Protein 1RH5 (pdb70)

Solvent-accessible surface area: 24865 Å² total; per-residue (Å²): 139,192,84,48,75,70,6,52,142,16,52,18,0,44,99,38,144,165,169,29,71,25,134,74,32,80,157,40,9,28,81,0,6,56,15,1,5,60,0,8,11,19,46,8,44,33,74,13,108,102,81,82,81,88,31,148,45,3,46,34,20,4,4,2,44,20,13,9,0,1,0,0,1,1,4,1,21,11,10,0,10,4,49,12,6,53,60,12,12,60,37,130,68,160,51,95,24,71,75,79,67,24,137,4,24,18,98,9,28,38,25,34,44,4,30,78,17,0,84,44,0,0,77,21,0,12,36,2,2,3,15,31,92,95,67,115,118,24,15,118,54,5,27,70,16,1,0,68,0,1,28,8,0,5,26,0,16,18,0,0,63,44,19,6,7,32,42,0,39,10,1,0,0,0,0,3,4,0,10,46,21,39,29,23,7,58,1,106,133,0,71,54,121,82,33,78,84,11,100,134,112,69,110,60,59,117,105,72,32,21,0,19,71,3,15,94,75,0,27,79,50,3,0,77,6,12,2,26,48,8,29,72,84,81,61,99,75,174,125,204,61,49,92,29,113,144,50,46,50,11,14,42,0,21,24,51,0,0,16,10,0,13,4,38,11,4,9,33,18,0,97,1,24,13,38,71,135,136,37,112,36,111,42,2,94,8,130,84,60,96,0,90,65,26,102,0,42,99,13,8,39,39,65,40,67,58,63,88,153,79,77,81,94,12,25,96,55,6,51,99,16,3,40,110,13,0,20,57,0,0,78,28,66,6,81,19,68,5,33,7,13,130,39,44,4,165,162,108,120,78,133,67,61,17,116,144,28,80,120,84,18,47,2,10,5,41,31,0,0,27,50,2,0,97,9,0,0,50,0,5,63,33,0,3,18,11,4,0,11,1,0,2,2,0,0,10,24,12,22,116,32,82,35,41,52,80,151,47,156,159,195,140,145,71,79,72,43,20,126,127,11,146,148,48,62,112,166,14,75,145,112,49,25,80,54,4,9,122,33,0,38,134,16,11,30,108,12,0,84,43,0,57,106,31,49,30,56,22,63,153,82,48,42,113,117,179,172,37,44,15,152,87,98,40,112,2,98,109,11,26,33,62,1,62,47,24,10,97,99,5,32,107,77,34,56,43,178,223

InterPro domains:
  IPR002208 SecY/SEC61-alpha family [PF00344] (69-415)
  IPR002208 SecY/SEC61-alpha family [PIRSF004557] (1-434)
  IPR002208 SecY/SEC61-alpha family [PTHR10906] (12-426)
  IPR002208 SecY/SEC61-alpha family [TIGR00967] (24-423)
  IPR019561 Translocon Sec61/SecY, plug domain [PF10559] (35-68)
  IPR023201 SecY domain superfam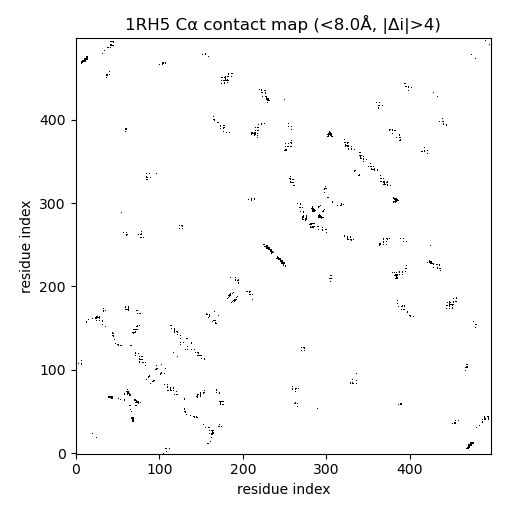ily [G3DSA:1.10.3370.10] (1-436)
  IPR023201 SecY domain superfamily [SSF103491] (4-419)
  IPR026593 Protein translocase subunit SecY [MF_01465] (14-431)
  IPR030659 SecY conserved site [PS00755] (69-88)
  IPR030659 SecY conserved site [PS00756] (156-173)

B-factor: mean 98.31, std 28.67, range [45.3, 176.31]

Sequence (498 aa):
KKLIPILEKIPEVELPVKEITFKEKLKWTGIVLVLYFIMGCIDVYTAGAQIPAIFEFWQTITASRIGTLITLGIGPIVTAGIIMQLLVGSGIIQMDLSIPENRALFQGCQKLLSIIMCFVEAVLFVGAGAFGILTPLLAFLVIIQIAFGSIILIYLDEIVSKYGIGSGIGLFIAAGVSQTIFVGALGPEGYLWKFLNSLIQGVPNIEYIAPIIGTIIVFLMVVYAECMRVEIPLAHGRIKGAVGKYPIKFVYVSNIPVILAAALFANIQLWGLALYRMGIPILGHYEGGRAVDGIAYYLSTPYGLSSVISDPIHAIVYMIAMIITCVMFGIFWVETTGLDPKSMAKRISEKAIEHRLKRYIPPLTVMSSAFVGFLATIANFIGALGGGTGVLLTVSIVYRMYEQLLRERTLKEFIEECRRVWLVLKKPTKDEYLAVAKVTALGISLLGIIGYIIHVPATYIKGILKETFSKIRVKPEHVIGVTVAFVIIEAILTYGRF

Nearest PDB structures (foldseek):
  1rh5-assembly1_B  TM=1.018E+00  e=1.473E-08  Methanocaldococcus jannaschii
  1rh5-assembly1_A  TM=1.002E+00  e=2.330E-60  Methanocaldococcus jannaschii
  1rhz-assembly1_A  TM=9.627E-01  e=5.942E-48  Methanocaldococcus jannaschii
  3dkn-assembly1_A  TM=9.418E-01  e=8.399E-45  Canis lupus familiaris
  2yxr-assembly4_A  TM=9.283E-01  e=1.503E-44  Methanocaldococcus jannaschii

Foldseek 3Di:
DVCVVVLVVDDADDFDPDDDAQVFLAVLLVVLLVVLVVQLVAFADFVDPDFLPAQVAQCLLQLARCRTLRNRRQLLLLVLVLVLLVCDLPPVDDAPLVDCVRCSCSVSVSLVSSLVVLLVVLLLCVLLPRPPDPPVVSSVRSSVSSSVSNNVLSRSQSSSVRRHFFGSSLSSSLSSLVVQLCCCQVNPVHLVVVQVVCVVVVNRPCLSCQQVVLLVVLLVLLVVLQVDWDWQKDCPVPDPPPIDTDIDRLLLLALSLLSSLSSVLSVLQSVQSNCAVPDDSAQAHADSHGGCTHVNNLQDFDAAGFADDDDCVSLVSNLVSLLVSLLSSLSSSCVNPQVQLQRVPVVPPRCVSSVVVVVPSSVSSSVNSNVVSNSQSVSRNGHHRRRSSSSNSNSRSVVVSVVSSVVSVD/DCVVVVVCVVVVVVDDDDDVVVVVVVVCVVVVVCCVVVVVCCVPPVVVVVPVVVVD/DDPDPDDDDPVVVVVVVVVVCVVVCCVVVVPD

Organism: Methanocaldococcus jannaschii (strain ATCC 43067 / DSM 2661 / JAL-1 / JCM 10045 / NBRC 100440) (NCBI:txid243232)

Radius of gyration: 23.33 Å; Cα contacts (8 Å, |Δi|>4): 808; chains: 3; bounding box: 69×57×50 Å

Secondary structure (DSSP, 8-state):
-TTHHHHHHS---PPPSS---HHHHHHHHHHHHHHHHHHTTSBPP-SS----S--TTHHHHHT--TTBTTTTTTHHHHHHHHHHIIIIIIIIS----SSHHHHHHHHHHHHHHHHHHHHHHHHHHHHTTSS----HHHHHHHHHHHHHHHHHHHHHHHHHHHHSSS-HHHHHHHHHHHHHHHHHHHSTT-HHHHHHHHTTTT---GGGTHHHHHHHHH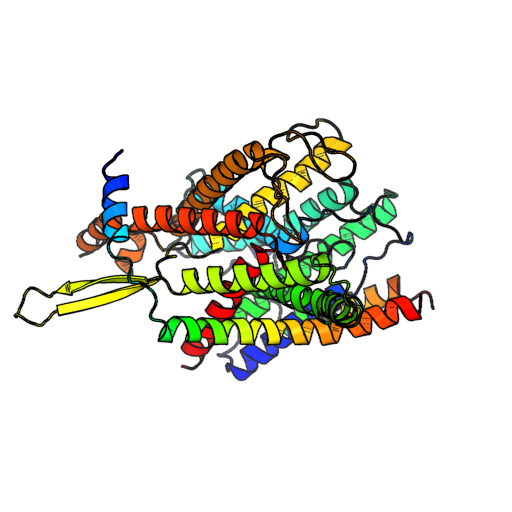HHHHHHHTT-EEEEE---SSSTT---EEEEES-TT-SHHHHHHHHHHHHHHHHHHHHHTTS--TT--B-SSSBSSSTTGGG----SSS---S-HHHHHHHHHHHHHHHHHHHHHHHHHHT-SHHHHHHH--HHHHHHHHHHHHHHHHHHHHHHHHHHHHHHHHH--TT-SHHHHHHHHHHHHHHHHHHTT--/--HHHHHHHHHHHSEEPPPHHHHHHHHHHHHHHHHHHHHHHHHHHHHHHHHHHHH-/----S----HHHHHHHHHHHHHHHHHHHHT--

CATH classification: 1.10.3370.10

Structure (mmCIF, N/CA/C/O backbone):
data_1RH5
#
_entry.id   1RH5
#
_cell.length_a   102.930
_cell.length_b   156.650
_cell.length_c   69.800
_cell.angle_alpha   90.00
_cell.angle_beta   90.00
_cell.angle_gamma   90.00
#
_symmetry.space_group_name_H-M   'P 21 21 2'
#
loop_
_entity.id
_entity.type
_entity.pdbx_description
1 polymer 'Preprotein translocase secY subunit'
2 polymer 'Preprotein translocase secE subunit'
3 polymer SecBeta
#
loop_
_atom_site.group_PDB
_atom_site.id
_atom_site.type_symbol
_atom_site.label_atom_id
_atom_site.label_alt_id
_atom_site.label_comp_id
_atom_site.label_asym_id
_atom_site.label_entity_id
_atom_site.label_seq_id
_atom_site.pdbx_PDB_ins_code
_atom_site.Cartn_x
_atom_site.Cartn_y
_atom_site.Cartn_z
_atom_site.occupancy
_atom_site.B_iso_or_equiv
_atom_site.auth_seq_id
_atom_site.auth_comp_id
_atom_site.auth_asym_id
_atom_site.auth_atom_id
_atom_site.pdbx_PDB_model_num
ATOM 1 N N . LYS A 1 2 ? 23.857 62.558 35.172 1.00 137.24 2 LYS A N 1
ATOM 2 C CA . LYS A 1 2 ? 23.228 63.754 34.530 1.00 137.97 2 LYS A CA 1
ATOM 3 C C . LYS A 1 2 ? 23.866 65.059 35.006 1.00 137.94 2 LYS A C 1
ATOM 4 O O . LYS A 1 2 ? 23.727 66.102 34.365 1.00 137.25 2 LYS A O 1
ATOM 10 N N . LYS A 1 3 ? 24.575 64.989 36.129 1.00 138.35 3 LYS A N 1
ATOM 11 C CA . LYS A 1 3 ? 25.234 66.157 36.705 1.00 138.36 3 LYS A CA 1
ATOM 12 C C . LYS A 1 3 ? 26.446 66.600 35.883 1.00 138.23 3 LYS A C 1
ATOM 13 O O . LYS A 1 3 ? 27.337 67.278 36.396 1.00 138.61 3 LYS A O 1
ATOM 19 N N . LEU A 1 4 ? 26.480 66.203 34.614 1.00 137.48 4 LEU A N 1
ATOM 20 C CA . LEU A 1 4 ? 27.572 66.571 33.713 1.00 136.15 4 LEU A CA 1
ATOM 21 C C . LEU A 1 4 ? 26.989 67.293 32.511 1.00 134.85 4 LEU A C 1
ATOM 22 O O . LEU A 1 4 ? 27.719 67.893 31.718 1.00 133.91 4 LEU A O 1
ATOM 27 N N . ILE A 1 5 ? 25.664 67.233 32.398 1.00 133.89 5 ILE A N 1
ATOM 28 C CA . ILE A 1 5 ? 24.939 67.862 31.300 1.00 133.37 5 ILE A CA 1
ATOM 29 C C . ILE A 1 5 ? 25.440 69.258 30.942 1.00 133.10 5 ILE A C 1
ATOM 30 O O . ILE A 1 5 ? 25.526 69.606 29.761 1.00 133.97 5 ILE A O 1
ATOM 35 N N . PRO A 1 6 ? 25.763 70.085 31.947 1.00 132.13 6 PRO A N 1
ATOM 36 C CA . PRO A 1 6 ? 26.253 71.424 31.609 1.00 131.18 6 PRO A CA 1
ATOM 37 C C . PRO A 1 6 ? 27.517 71.333 30.741 1.00 130.38 6 PRO A C 1
ATOM 38 O O . PRO A 1 6 ? 27.687 72.094 29.773 1.00 130.85 6 PRO A O 1
ATOM 42 N N . ILE A 1 7 ? 28.387 70.383 31.088 1.00 128.29 7 ILE A N 1
ATOM 43 C CA . ILE A 1 7 ? 29.638 70.154 30.367 1.00 125.87 7 ILE A CA 1
ATOM 44 C C . ILE A 1 7 ? 29.388 69.664 28.949 1.00 124.18 7 ILE A C 1
ATOM 45 O O . ILE A 1 7 ? 29.968 70.173 27.989 1.00 123.66 7 ILE A O 1
ATOM 50 N N . LEU A 1 8 ? 28.527 68.662 28.826 1.00 122.80 8 LEU A N 1
ATOM 51 C CA . LEU A 1 8 ? 28.210 68.107 27.519 1.00 121.75 8 LEU A CA 1
ATOM 52 C C . LEU A 1 8 ? 27.809 69.219 26.562 1.00 120.69 8 LEU A C 1
ATOM 53 O O . LEU A 1 8 ? 28.258 69.251 25.420 1.00 121.22 8 LEU A O 1
ATOM 58 N N . GLU A 1 9 ? 26.964 70.131 27.024 1.00 119.44 9 GLU A N 1
ATOM 59 C CA . GLU A 1 9 ? 26.534 71.230 26.171 1.00 118.47 9 GLU A CA 1
ATOM 60 C C . GLU A 1 9 ? 27.773 72.013 25.753 1.00 116.74 9 GLU A C 1
ATOM 61 O O . GLU A 1 9 ? 27.832 72.563 24.650 1.00 116.37 9 GLU A O 1
ATOM 67 N N . LYS A 1 10 ? 28.763 72.051 26.645 1.00 114.46 10 LYS A N 1
ATOM 68 C CA . LYS A 1 10 ? 30.011 72.771 26.393 1.00 112.13 10 LYS A CA 1
ATOM 69 C C . LYS A 1 10 ? 30.855 72.228 25.245 1.00 108.90 10 LYS A C 1
ATOM 70 O O . LYS A 1 10 ? 31.554 72.992 24.573 1.00 109.64 10 LYS A O 1
ATOM 76 N N . ILE A 1 11 ? 30.801 70.916 25.024 1.00 103.83 11 ILE A N 1
ATOM 77 C CA . ILE A 1 11 ? 31.583 70.283 23.959 1.00 97.72 11 ILE A CA 1
ATOM 78 C C . ILE A 1 11 ? 30.986 70.400 22.551 1.00 94.16 11 ILE A C 1
ATOM 79 O O . ILE A 1 11 ? 29.820 70.069 22.322 1.00 93.95 11 ILE A O 1
ATOM 84 N N . PRO A 1 12 ? 31.794 70.855 21.585 1.00 90.49 12 PRO A N 1
ATOM 85 C CA . PRO A 1 12 ? 31.361 71.013 20.190 1.00 88.94 12 PRO A CA 1
ATOM 86 C C . PRO A 1 12 ? 31.028 69.656 19.564 1.00 88.98 12 PRO A C 1
ATOM 87 O O . PRO A 1 12 ? 31.514 68.616 20.015 1.00 89.24 12 PRO A O 1
ATOM 91 N N . GLU A 1 13 ? 30.220 69.662 18.512 1.00 88.81 13 GLU A N 1
ATOM 92 C CA . GLU A 1 13 ? 29.838 68.411 17.871 1.00 90.33 13 GLU A CA 1
ATOM 93 C C . GLU A 1 13 ? 29.348 68.563 16.437 1.00 91.06 13 GLU A C 1
ATOM 94 O O . GLU A 1 13 ? 28.312 69.160 16.188 1.00 91.64 13 GLU A O 1
ATOM 100 N N . VAL A 1 14 ? 30.089 67.994 15.495 1.00 92.54 14 VAL A N 1
ATOM 101 C CA . VAL A 1 14 ? 29.730 68.089 14.085 1.00 93.40 14 VAL A CA 1
ATOM 102 C C . VAL A 1 14 ? 28.220 68.018 13.859 1.00 95.45 14 VAL A C 1
ATOM 103 O O . VAL A 1 14 ? 27.519 67.204 14.473 1.00 94.42 14 VAL A O 1
ATOM 107 N N . GLU A 1 15 ? 27.734 68.887 12.974 1.00 97.83 15 GLU A N 1
ATOM 108 C CA . GLU A 1 15 ? 26.316 68.956 12.635 1.00 100.60 15 GLU A CA 1
ATOM 109 C C . GLU A 1 15 ? 25.899 67.729 11.858 1.00 100.88 15 GLU A C 1
ATOM 110 O O . GLU A 1 15 ? 26.602 67.315 10.943 1.00 101.01 15 GLU A O 1
ATOM 116 N N . LEU A 1 16 ? 24.757 67.151 12.199 1.00 101.25 16 LEU A N 1
ATOM 117 C CA . LEU A 1 16 ? 24.301 66.000 11.444 1.00 102.66 16 LEU A CA 1
ATOM 118 C C . LEU A 1 16 ? 24.073 66.561 10.056 1.00 103.42 16 LEU A C 1
ATOM 119 O O . LEU A 1 16 ? 23.885 67.765 9.896 1.00 103.07 16 LEU A O 1
ATOM 124 N N . PRO A 1 17 ? 24.111 65.712 9.027 1.00 104.56 17 PRO A N 1
ATOM 125 C CA . PRO A 1 17 ? 23.889 66.248 7.684 1.00 106.52 17 PRO A CA 1
ATOM 126 C C . PRO A 1 17 ? 22.516 66.910 7.552 1.00 108.72 17 PRO A C 1
ATOM 127 O O . PRO A 1 17 ? 21.513 66.386 8.042 1.00 108.34 17 PRO A O 1
ATOM 131 N N . VAL A 1 18 ? 22.485 68.071 6.901 1.00 111.94 18 VAL A N 1
ATOM 132 C CA . VAL A 1 18 ? 21.244 68.818 6.694 1.00 115.01 18 VAL A CA 1
ATOM 133 C C . VAL A 1 18 ? 20.172 67.942 6.042 1.00 116.62 18 VAL A C 1
ATOM 134 O O . VAL A 1 18 ? 18.995 67.989 6.418 1.00 116.78 18 VAL A O 1
ATOM 138 N N . LYS A 1 19 ? 20.595 67.153 5.059 1.00 118.10 19 LYS A N 1
ATOM 139 C CA . LYS A 1 19 ? 19.717 66.231 4.348 1.00 119.15 19 LYS A CA 1
ATOM 140 C C . LYS A 1 19 ? 20.567 65.002 4.060 1.00 119.04 19 LYS A C 1
ATOM 141 O O . LYS A 1 19 ? 21.763 65.006 4.342 1.00 119.32 19 LYS A O 1
ATOM 147 N N . GLU A 1 20 ? 19.968 63.959 3.493 1.00 118.96 20 GLU A N 1
ATOM 148 C CA . GLU A 1 20 ? 20.721 62.743 3.180 1.00 118.49 20 GLU A CA 1
ATOM 149 C C . GLU A 1 20 ? 21.930 63.076 2.301 1.00 115.97 20 GLU A C 1
ATOM 150 O O . GLU A 1 20 ? 21.959 64.126 1.652 1.00 115.69 20 GLU A O 1
ATOM 156 N N . ILE A 1 21 ? 22.929 62.192 2.297 1.00 112.86 21 ILE A N 1
ATOM 157 C CA . ILE A 1 21 ? 24.141 62.393 1.501 1.00 109.07 21 ILE A CA 1
ATOM 158 C C . ILE A 1 21 ? 24.321 61.188 0.596 1.00 107.64 21 ILE A C 1
ATOM 159 O O . ILE A 1 21 ? 24.127 60.057 1.031 1.00 107.32 21 ILE A O 1
ATOM 164 N N . THR A 1 22 ? 24.691 61.421 -0.657 1.00 106.15 22 THR A N 1
ATOM 165 C CA . THR A 1 22 ? 24.876 60.316 -1.588 1.00 106.59 22 THR A CA 1
ATOM 166 C C . THR A 1 22 ? 26.151 59.535 -1.339 1.00 105.95 22 THR A C 1
ATOM 167 O O . THR A 1 22 ? 27.197 60.113 -1.069 1.00 105.43 22 THR A O 1
ATOM 171 N N . PHE A 1 23 ? 26.055 58.215 -1.445 1.00 106.33 23 PHE A N 1
ATOM 172 C CA . PHE A 1 23 ? 27.201 57.335 -1.243 1.00 107.25 23 PHE A CA 1
ATOM 173 C C . PHE A 1 23 ? 28.446 57.922 -1.892 1.00 108.01 23 PHE A C 1
ATOM 174 O O . PHE A 1 23 ? 29.559 57.782 -1.381 1.00 107.68 23 PHE A O 1
ATOM 182 N N . LYS A 1 24 ? 28.250 58.572 -3.032 1.00 109.08 24 LYS A N 1
ATOM 183 C CA . LYS A 1 24 ? 29.357 59.182 -3.754 1.00 110.18 24 LYS A CA 1
ATOM 184 C C . LYS A 1 24 ? 30.065 60.147 -2.812 1.00 108.84 24 LYS A C 1
ATOM 185 O O . LYS A 1 24 ? 31.299 60.157 -2.707 1.00 108.04 24 LYS A O 1
ATOM 191 N N . GLU A 1 25 ? 29.268 60.943 -2.111 1.00 107.66 25 GLU A N 1
ATOM 192 C CA . GLU A 1 25 ? 29.799 61.920 -1.174 1.00 106.56 25 GLU A CA 1
ATOM 193 C C . GLU A 1 25 ? 30.396 61.234 0.048 1.00 103.60 25 GLU A C 1
ATOM 194 O O . GLU A 1 25 ? 31.556 61.481 0.386 1.00 104.44 25 GLU A O 1
ATOM 200 N N . LYS A 1 26 ? 29.619 60.367 0.697 1.00 98.85 26 LYS A N 1
ATOM 201 C CA . LYS A 1 26 ? 30.102 59.641 1.869 1.00 93.79 26 LYS A CA 1
ATOM 202 C C . LYS A 1 26 ? 31.529 59.164 1.616 1.00 91.22 26 LYS A C 1
ATOM 203 O O . LYS A 1 26 ? 32.353 59.117 2.530 1.00 90.39 26 LYS A O 1
ATOM 209 N N . LEU A 1 27 ? 31.809 58.800 0.368 1.00 88.50 27 LEU A N 1
ATOM 210 C CA . LEU A 1 27 ? 33.143 58.359 -0.007 1.00 86.70 27 LEU A CA 1
ATOM 211 C C . LEU A 1 27 ? 34.086 59.545 0.032 1.00 85.22 27 LEU A C 1
ATOM 212 O O . LEU A 1 27 ? 35.004 59.585 0.845 1.00 84.03 27 LEU A O 1
ATOM 217 N N . LYS A 1 28 ? 33.852 60.513 -0.848 1.00 84.62 28 LYS A N 1
ATOM 218 C CA . LYS A 1 28 ? 34.695 61.702 -0.893 1.00 84.26 28 LYS A CA 1
ATOM 219 C C . LYS A 1 28 ? 34.990 62.197 0.515 1.00 81.26 28 LYS A C 1
ATOM 220 O O . LYS A 1 28 ? 36.109 62.597 0.828 1.00 80.96 28 LYS A O 1
ATOM 226 N N . TRP A 1 29 ? 33.984 62.176 1.372 1.00 78.09 29 TRP A N 1
ATOM 227 C CA . TRP A 1 29 ? 34.203 62.603 2.739 1.00 75.86 29 TRP A CA 1
ATOM 228 C C . TRP A 1 29 ? 35.198 61.633 3.374 1.00 74.02 29 TRP A C 1
ATOM 229 O O . TRP A 1 29 ? 36.238 62.043 3.912 1.00 73.95 29 TRP A O 1
ATOM 240 N N . THR A 1 30 ? 34.880 60.345 3.303 1.00 71.53 30 THR A N 1
ATOM 241 C CA . THR A 1 30 ? 35.757 59.330 3.858 1.00 68.92 30 THR A CA 1
ATOM 242 C C . THR A 1 30 ? 37.169 59.540 3.327 1.00 68.34 30 THR A C 1
ATOM 243 O O . THR A 1 30 ? 38.123 59.570 4.106 1.00 70.42 30 THR A O 1
ATOM 247 N N . GLY A 1 31 ? 37.295 59.710 2.010 1.00 65.91 31 GLY A N 1
ATOM 248 C CA . GLY A 1 31 ? 38.600 59.913 1.390 1.00 63.15 31 GLY A CA 1
ATOM 249 C C . GLY A 1 31 ? 39.454 61.012 2.002 1.00 62.22 31 GLY A C 1
ATOM 250 O O . GLY A 1 31 ? 40.623 60.797 2.347 1.00 60.75 31 GLY A O 1
ATOM 251 N N . ILE A 1 32 ? 38.866 62.196 2.123 1.00 61.86 32 ILE A N 1
ATOM 252 C CA . ILE A 1 32 ? 39.538 63.351 2.708 1.00 61.55 32 ILE A CA 1
ATOM 253 C C . ILE A 1 32 ? 40.062 63.055 4.120 1.00 61.15 32 ILE A C 1
ATOM 254 O O . ILE A 1 32 ? 41.249 63.281 4.413 1.00 58.90 32 ILE A O 1
ATOM 259 N N . VAL A 1 33 ? 39.191 62.557 4.998 1.00 60.50 33 VAL A N 1
ATOM 260 C CA . VAL A 1 33 ? 39.650 62.253 6.344 1.00 61.91 33 VAL A CA 1
ATOM 261 C C . VAL A 1 33 ? 40.786 61.240 6.275 1.00 62.40 33 VAL A C 1
ATOM 262 O O . VAL A 1 33 ? 41.733 61.297 7.069 1.00 63.75 33 VAL A O 1
ATOM 266 N N . LEU A 1 34 ? 40.705 60.310 5.328 1.00 61.12 34 LEU A N 1
ATOM 267 C CA . LEU A 1 34 ? 41.772 59.322 5.186 1.00 59.23 34 LEU A CA 1
ATOM 268 C C . LEU A 1 34 ? 43.072 60.020 4.817 1.00 57.72 34 LEU A C 1
ATOM 269 O O . LEU A 1 34 ? 44.097 59.814 5.468 1.00 56.52 34 LEU A O 1
ATOM 274 N N . VAL A 1 35 ? 43.017 60.857 3.783 1.00 56.52 35 VAL A N 1
ATOM 275 C CA . VAL A 1 35 ? 44.200 61.576 3.334 1.00 55.97 35 VAL A CA 1
ATOM 276 C C . VAL A 1 35 ? 44.766 62.506 4.397 1.00 57.03 35 VAL A C 1
ATOM 277 O O . VAL A 1 35 ? 45.994 62.639 4.522 1.00 56.41 35 VAL A O 1
ATOM 281 N N . LEU A 1 36 ? 43.883 63.162 5.147 1.00 56.72 36 LEU A N 1
ATOM 282 C CA . LEU A 1 36 ? 44.343 64.065 6.199 1.00 57.22 36 LEU A CA 1
ATOM 283 C C . LEU A 1 36 ? 45.088 63.242 7.241 1.00 56.70 36 LEU A C 1
ATOM 284 O O . LEU A 1 36 ? 46.173 63.608 7.705 1.00 56.22 36 LEU A O 1
ATOM 289 N N . TYR A 1 37 ? 44.487 62.115 7.594 1.00 56.36 37 TYR A N 1
ATOM 290 C CA . TYR A 1 37 ? 45.070 61.209 8.559 1.00 54.90 37 TYR A CA 1
ATOM 291 C C . TYR A 1 37 ? 46.479 60.829 8.115 1.00 55.21 37 TYR A C 1
ATOM 292 O O . TYR A 1 37 ? 47.422 60.845 8.899 1.00 54.30 37 TYR A O 1
ATOM 301 N N . PHE A 1 38 ? 46.609 60.473 6.843 1.00 56.10 38 PHE A N 1
ATOM 302 C CA . PHE A 1 38 ? 47.902 60.082 6.300 1.00 57.08 38 PHE A CA 1
ATOM 303 C C . PHE A 1 38 ? 48.913 61.223 6.332 1.00 57.62 38 PHE A C 1
ATOM 304 O O . PHE A 1 38 ? 50.062 61.032 6.737 1.00 58.80 38 PHE A O 1
ATOM 312 N N . ILE A 1 39 ? 48.494 62.410 5.916 1.00 56.12 39 ILE A N 1
ATOM 313 C CA . ILE A 1 39 ? 49.398 63.549 5.918 1.00 54.67 39 ILE A CA 1
ATOM 314 C C . ILE A 1 39 ? 49.862 63.873 7.344 1.00 54.21 39 ILE A C 1
ATOM 315 O O . ILE A 1 39 ? 51.040 64.181 7.559 1.00 51.70 39 ILE A O 1
ATOM 320 N N . MET A 1 40 ? 48.945 63.777 8.312 1.00 54.76 40 MET A N 1
ATOM 321 C CA . MET A 1 40 ? 49.259 64.062 9.716 1.00 56.33 40 MET A CA 1
ATOM 322 C C . MET A 1 40 ? 50.351 63.156 10.276 1.00 58.61 40 MET A C 1
ATOM 323 O O . MET A 1 40 ? 51.087 63.534 11.197 1.00 60.39 40 MET A O 1
ATOM 328 N N . GLY A 1 41 ? 50.442 61.953 9.725 1.00 59.04 41 GLY A N 1
ATOM 329 C CA . GLY A 1 41 ? 51.448 61.025 10.179 1.00 58.67 41 GLY A CA 1
ATOM 330 C C . GLY A 1 41 ? 52.791 61.308 9.554 1.00 59.15 41 GLY A C 1
ATOM 331 O O . GLY A 1 41 ? 53.768 60.646 9.887 1.00 58.89 41 GLY A O 1
ATOM 332 N N . CYS A 1 42 ? 52.847 62.290 8.657 1.00 61.21 42 CYS A N 1
ATOM 333 C CA . CYS A 1 42 ? 54.098 62.652 7.985 1.00 64.51 42 CYS A CA 1
ATOM 334 C C . CYS A 1 42 ? 54.796 63.822 8.622 1.00 64.77 42 CYS A C 1
ATOM 335 O O . CYS A 1 42 ? 55.970 64.063 8.364 1.00 63.28 42 CYS A O 1
ATOM 338 N N . ILE A 1 43 ? 54.056 64.546 9.450 1.00 67.40 43 ILE A N 1
ATOM 339 C CA . ILE A 1 43 ? 54.570 65.716 10.135 1.00 70.10 43 ILE A CA 1
ATOM 340 C C . ILE A 1 43 ? 55.017 65.313 11.522 1.00 73.26 43 ILE A C 1
ATOM 341 O O . ILE A 1 43 ? 54.261 64.673 12.253 1.00 72.65 43 ILE A O 1
ATOM 346 N N . ASP A 1 44 ? 56.245 65.672 11.881 1.00 78.12 44 ASP A N 1
ATOM 347 C CA . ASP A 1 44 ? 56.759 65.358 13.212 1.00 83.98 44 ASP A CA 1
ATOM 348 C C . ASP A 1 44 ? 56.237 66.434 14.150 1.00 87.33 44 ASP A C 1
ATOM 349 O O . ASP A 1 44 ? 55.710 67.443 13.695 1.00 87.97 44 ASP A O 1
ATOM 354 N N . VAL A 1 45 ? 56.334 66.224 15.454 1.00 91.77 45 VAL A N 1
ATOM 355 C CA . VAL A 1 45 ? 55.880 67.265 16.360 1.00 97.59 45 VAL A CA 1
ATOM 356 C C . VAL A 1 45 ? 57.042 68.227 16.446 1.00 101.02 45 VAL A C 1
ATOM 357 O O . VAL A 1 45 ? 58.169 67.878 16.073 1.00 101.98 45 VAL A O 1
ATOM 361 N N . TYR A 1 46 ? 56.779 69.443 16.907 1.00 104.04 46 TYR A N 1
ATOM 362 C CA . TYR A 1 46 ? 57.855 70.391 17.030 1.00 107.16 46 TYR A CA 1
ATOM 363 C C . TYR A 1 46 ? 58.614 70.081 18.303 1.00 109.61 46 TYR A C 1
ATOM 364 O O . TYR A 1 46 ? 58.055 70.039 19.403 1.00 108.74 46 TYR A O 1
ATOM 373 N N . THR A 1 47 ? 59.903 69.845 18.116 1.00 113.49 47 THR A N 1
ATOM 374 C CA . THR A 1 47 ? 60.836 69.539 19.187 1.00 116.93 47 THR A CA 1
ATOM 375 C C . THR A 1 47 ? 62.169 70.040 18.662 1.00 119.57 47 THR A C 1
ATOM 376 O O . THR A 1 47 ? 62.763 69.425 17.772 1.00 120.03 47 THR A O 1
ATOM 380 N N . ALA A 1 48 ? 62.629 71.165 19.190 1.00 121.91 48 ALA A N 1
ATOM 381 C CA . ALA A 1 48 ? 63.887 71.721 18.733 1.00 125.03 48 ALA A CA 1
ATOM 382 C C . ALA A 1 48 ? 64.957 70.635 18.650 1.00 127.54 48 ALA A C 1
ATOM 383 O O . ALA A 1 48 ? 65.891 70.729 17.848 1.00 127.56 48 ALA A O 1
ATOM 385 N N . GLY A 1 49 ? 64.801 69.598 19.474 1.00 130.22 49 GLY A N 1
ATOM 386 C CA . GLY A 1 49 ? 65.761 68.506 19.502 1.00 133.02 49 GLY A CA 1
ATOM 387 C C . GLY A 1 49 ? 65.369 67.280 18.700 1.00 134.94 49 GLY A C 1
ATOM 388 O O . GLY A 1 49 ? 64.511 66.497 19.117 1.00 134.28 49 GLY A O 1
ATOM 389 N N . ALA A 1 50 ? 66.016 67.114 17.549 1.00 137.51 50 ALA A N 1
ATOM 390 C CA . ALA A 1 50 ? 65.761 65.983 16.660 1.00 140.55 50 ALA A CA 1
ATOM 391 C C . ALA A 1 50 ? 66.182 64.667 17.324 1.00 142.39 50 ALA A C 1
ATOM 392 O O . ALA A 1 50 ? 67.302 64.186 17.112 1.00 142.60 50 ALA A O 1
ATOM 394 N N . GLN A 1 51 ? 65.284 64.076 18.112 1.00 144.08 51 GLN A N 1
ATOM 395 C CA . GLN A 1 51 ? 65.611 62.834 18.804 1.00 145.27 51 GLN A CA 1
ATOM 396 C C . GLN A 1 51 ? 64.453 62.154 19.545 1.00 145.03 51 GLN A C 1
ATOM 397 O O . GLN A 1 51 ? 63.553 62.814 20.069 1.00 145.05 51 GLN A O 1
ATOM 403 N N . ILE A 1 52 ? 64.499 60.822 19.574 1.00 144.54 52 ILE A N 1
ATOM 404 C CA . ILE A 1 52 ? 63.513 59.990 20.267 1.00 143.94 52 ILE A CA 1
ATOM 405 C C . ILE A 1 52 ? 64.099 58.593 20.526 1.00 143.11 52 ILE A C 1
ATOM 406 O O . ILE A 1 52 ? 64.639 57.954 19.620 1.00 142.16 52 ILE A O 1
ATOM 411 N N . PRO A 1 53 ? 64.016 58.116 21.784 1.00 142.71 53 PRO A N 1
ATOM 412 C CA . PRO A 1 53 ? 64.526 56.803 22.210 1.00 142.11 53 PRO A CA 1
ATOM 413 C C . PRO A 1 53 ? 63.815 55.631 21.524 1.00 141.24 53 PRO A C 1
ATOM 414 O O . PRO A 1 53 ? 62.901 55.024 22.097 1.00 141.22 53 PRO A O 1
ATOM 418 N N . ALA A 1 54 ? 64.246 55.305 20.307 1.00 139.38 54 ALA A N 1
ATOM 419 C CA . ALA A 1 54 ? 63.631 54.216 19.558 1.00 136.95 54 ALA A CA 1
ATOM 420 C C . ALA A 1 54 ? 62.127 54.428 19.623 1.00 135.34 54 ALA A C 1
ATOM 421 O O . ALA A 1 54 ? 61.660 55.565 19.583 1.00 135.85 54 ALA A O 1
ATOM 423 N N . ILE A 1 55 ? 61.368 53.345 19.736 1.00 132.70 55 ILE A N 1
ATOM 424 C CA . ILE A 1 55 ? 59.916 53.459 19.801 1.00 129.62 55 ILE A CA 1
ATOM 425 C C . ILE A 1 55 ? 59.338 52.316 20.620 1.00 127.40 55 ILE A C 1
ATOM 426 O O . ILE A 1 55 ? 59.897 51.224 20.639 1.00 127.29 55 ILE A O 1
ATOM 431 N N . PHE A 1 56 ? 58.226 52.571 21.300 1.00 124.83 56 PHE A N 1
ATOM 432 C CA . PHE A 1 56 ? 57.567 51.532 22.083 1.00 122.96 56 PHE A CA 1
ATOM 433 C C . PHE A 1 56 ? 56.895 50.654 21.029 1.00 122.17 56 PHE A C 1
ATOM 434 O O . PHE A 1 56 ? 55.730 50.883 20.673 1.00 122.50 56 PHE A O 1
ATOM 442 N N . GLU A 1 57 ? 57.624 49.664 20.522 1.00 119.46 57 GLU A N 1
ATOM 443 C CA . GLU A 1 57 ? 57.094 48.782 19.487 1.00 115.48 57 GLU A CA 1
ATOM 444 C C . GLU A 1 57 ? 55.806 48.058 19.878 1.00 111.62 57 GLU A C 1
ATOM 445 O O . GLU A 1 57 ? 55.762 46.834 19.859 1.00 111.67 57 GLU A O 1
ATOM 451 N N . PHE A 1 58 ? 54.751 48.804 20.207 1.00 106.88 58 PHE A N 1
ATOM 452 C CA . PHE A 1 58 ? 53.492 48.170 20.600 1.00 102.04 58 PHE A CA 1
ATOM 453 C C . PHE A 1 58 ? 52.260 49.085 20.582 1.00 98.97 58 PHE A C 1
ATOM 454 O O . PHE A 1 58 ? 51.155 48.662 20.199 1.00 97.37 58 PHE A O 1
ATOM 462 N N . TRP A 1 59 ? 52.473 50.334 20.994 1.00 94.08 59 TRP A N 1
ATOM 463 C CA . TRP A 1 59 ? 51.423 51.346 21.085 1.00 87.62 59 TRP A CA 1
ATOM 464 C C . TRP A 1 59 ? 50.775 51.736 19.766 1.00 84.17 59 TRP A C 1
ATOM 465 O O . TRP A 1 59 ? 49.584 52.043 19.716 1.00 83.02 59 TRP A O 1
ATOM 476 N N . GLN A 1 60 ? 51.558 51.712 18.699 1.00 79.83 60 GLN A N 1
ATOM 477 C CA . GLN A 1 60 ? 51.062 52.108 17.394 1.00 76.22 60 GLN A CA 1
ATOM 478 C C . GLN A 1 60 ? 49.943 51.310 16.731 1.00 73.85 60 GLN A C 1
ATOM 479 O O . GLN A 1 60 ? 48.903 51.858 16.375 1.00 72.83 60 GLN A O 1
ATOM 485 N N . THR A 1 61 ? 50.168 50.021 16.552 1.00 72.04 61 THR A N 1
ATOM 486 C CA . THR A 1 61 ? 49.211 49.159 15.886 1.00 69.64 61 THR A CA 1
ATOM 487 C C . THR A 1 61 ? 47.762 49.283 16.314 1.00 67.31 61 THR A C 1
ATOM 488 O O . THR A 1 61 ? 46.893 49.500 15.487 1.00 67.68 61 THR A O 1
ATOM 492 N N . ILE A 1 62 ? 47.501 49.149 17.604 1.00 66.07 62 ILE A N 1
ATOM 493 C CA . ILE A 1 62 ? 46.145 49.258 18.149 1.00 65.09 62 ILE A CA 1
ATOM 494 C C . ILE A 1 62 ? 45.597 50.667 17.947 1.00 63.14 62 ILE A C 1
ATOM 495 O O . ILE A 1 62 ? 44.469 50.865 17.515 1.00 61.03 62 ILE A O 1
ATOM 500 N N . THR A 1 63 ? 46.444 51.631 18.271 1.00 64.18 63 THR A N 1
ATOM 501 C CA . THR A 1 63 ? 46.161 53.057 18.225 1.00 65.29 63 THR A CA 1
ATOM 502 C C . THR A 1 63 ? 46.124 53.780 16.874 1.00 64.90 63 THR A C 1
ATOM 503 O O . THR A 1 63 ? 45.762 54.952 16.813 1.00 65.84 63 THR A O 1
ATOM 507 N N . ALA A 1 64 ? 46.491 53.105 15.793 1.00 63.81 64 ALA A N 1
ATOM 508 C CA . ALA A 1 64 ? 46.498 53.748 14.486 1.00 61.20 64 ALA A CA 1
ATOM 509 C C . ALA A 1 64 ? 47.448 54.924 14.585 1.00 60.92 64 ALA A C 1
ATOM 510 O O . ALA A 1 64 ? 47.446 55.804 13.739 1.00 59.94 64 ALA A O 1
ATOM 512 N N . SER A 1 65 ? 48.266 54.943 15.626 1.00 61.95 65 SER A N 1
ATOM 513 C CA . SER A 1 65 ? 49.200 56.035 15.777 1.00 64.45 65 SER A CA 1
ATOM 514 C C . SER A 1 65 ? 50.538 55.816 15.057 1.00 66.08 65 SER A C 1
ATOM 515 O O . SER A 1 65 ? 50.767 54.800 14.378 1.00 65.12 65 SER A O 1
ATOM 518 N N . ARG A 1 66 ? 51.402 56.812 15.198 1.00 68.57 66 ARG A N 1
ATOM 519 C CA . ARG A 1 66 ? 52.730 56.826 14.603 1.00 71.74 66 ARG A CA 1
ATOM 520 C C . ARG A 1 66 ? 53.460 57.797 15.535 1.00 73.77 66 ARG A C 1
ATOM 521 O O . ARG A 1 66 ? 53.442 59.017 15.351 1.00 73.43 66 ARG A O 1
ATOM 529 N N . ILE A 1 67 ? 54.060 57.223 16.573 1.00 76.38 67 ILE A N 1
ATOM 530 C CA . ILE A 1 67 ? 54.762 57.978 17.597 1.00 76.52 67 ILE A CA 1
ATOM 531 C C . ILE A 1 67 ? 55.855 58.862 17.043 1.00 75.13 67 ILE A C 1
ATOM 532 O O . ILE A 1 67 ? 56.595 58.471 16.137 1.00 74.41 67 ILE A O 1
ATOM 537 N N . GLY A 1 68 ? 55.924 60.066 17.603 1.00 73.99 68 GLY A N 1
ATOM 538 C CA . GLY A 1 68 ? 56.891 61.055 17.175 1.00 73.50 68 GLY A CA 1
ATOM 539 C C . GLY A 1 68 ? 56.289 62.032 16.176 1.00 72.14 68 GLY A C 1
ATOM 540 O O . GLY A 1 68 ? 57.012 62.820 15.570 1.00 74.00 68 GLY A O 1
ATOM 541 N N . THR A 1 69 ? 54.969 61.995 16.008 1.00 69.64 69 THR A N 1
ATOM 542 C CA . THR A 1 69 ? 54.296 62.873 15.051 1.00 65.99 69 THR A CA 1
ATOM 543 C C . THR A 1 69 ? 53.017 63.504 15.586 1.00 65.10 69 THR A C 1
ATOM 544 O O . THR A 1 69 ? 52.665 63.365 16.760 1.00 63.23 69 THR A O 1
ATOM 548 N N . LEU A 1 70 ? 52.315 64.183 14.685 1.00 63.54 70 LEU A N 1
ATOM 549 C CA . LEU A 1 70 ? 51.086 64.846 15.030 1.00 63.21 70 LEU A CA 1
ATOM 550 C C . LEU A 1 70 ? 50.129 63.807 15.566 1.00 64.85 70 LEU A C 1
ATOM 551 O O . LEU A 1 70 ? 49.364 64.070 16.492 1.00 67.30 70 LEU A O 1
ATOM 556 N N . ILE A 1 71 ? 50.172 62.606 15.009 1.00 65.46 71 ILE A N 1
ATOM 557 C CA . ILE A 1 71 ? 49.276 61.578 15.516 1.00 64.97 71 ILE A CA 1
ATOM 558 C C . ILE A 1 71 ? 50.067 60.557 16.306 1.00 64.71 71 ILE A C 1
ATOM 559 O O . ILE A 1 71 ? 50.067 59.378 15.984 1.00 64.89 71 ILE A O 1
ATOM 564 N N . THR A 1 72 ? 50.750 61.024 17.344 1.00 64.75 72 THR A N 1
ATOM 565 C CA . THR A 1 72 ? 51.564 60.147 18.176 1.00 64.42 72 THR A CA 1
ATOM 566 C C . THR A 1 72 ? 50.683 59.325 19.095 1.00 63.75 72 THR A C 1
ATOM 567 O O . THR A 1 72 ? 51.097 58.298 19.598 1.00 65.24 72 THR A O 1
ATOM 571 N N . LEU A 1 73 ? 49.459 59.771 19.313 1.00 62.63 73 LEU A N 1
ATOM 572 C CA . LEU A 1 73 ? 48.555 59.021 20.172 1.00 61.74 73 LEU A CA 1
ATOM 573 C C . LEU A 1 73 ? 47.390 58.496 19.369 1.00 61.59 73 LEU A C 1
ATOM 574 O O . LEU A 1 73 ? 46.391 58.066 19.940 1.00 62.33 73 LEU A O 1
ATOM 579 N N . GLY A 1 74 ? 47.512 58.573 18.049 1.00 60.69 74 GLY A N 1
ATOM 580 C CA . GLY A 1 74 ? 46.459 58.115 17.169 1.00 59.65 74 GLY A CA 1
ATOM 581 C C . GLY A 1 74 ? 45.065 58.167 17.767 1.00 60.34 74 GLY A C 1
ATOM 582 O O . GLY A 1 74 ? 44.509 59.226 18.053 1.00 61.34 74 GLY A O 1
ATOM 583 N N . ILE A 1 75 ? 44.512 56.985 17.977 1.00 59.85 75 ILE A N 1
ATOM 584 C CA . ILE A 1 75 ? 43.184 56.817 18.505 1.00 59.83 75 ILE A CA 1
ATOM 585 C C . ILE A 1 75 ? 43.181 56.429 19.978 1.00 59.47 75 ILE A C 1
ATOM 586 O O . ILE A 1 75 ? 42.130 56.421 20.634 1.00 57.77 75 ILE A O 1
ATOM 591 N N . GLY A 1 76 ? 44.369 56.122 20.497 1.00 60.79 76 GLY A N 1
ATOM 592 C CA . GLY A 1 76 ? 44.525 55.738 21.897 1.00 62.64 76 GLY A CA 1
ATOM 593 C C . GLY A 1 76 ? 43.447 56.364 22.762 1.00 63.39 76 GLY A C 1
ATOM 594 O O . GLY A 1 76 ? 42.548 55.670 23.241 1.00 62.44 76 GLY A O 1
ATOM 595 N N . PRO A 1 77 ? 43.507 57.688 22.962 1.00 64.20 77 PRO A N 1
ATOM 596 C CA . PRO A 1 77 ? 42.524 58.410 23.768 1.00 64.31 77 PRO A CA 1
ATOM 597 C C . PRO A 1 77 ? 41.118 57.847 23.618 1.00 65.02 77 PRO A C 1
ATOM 598 O O . PRO A 1 77 ? 40.558 57.327 24.579 1.00 67.40 77 PRO A O 1
ATOM 602 N N . ILE A 1 78 ? 40.558 57.942 22.413 1.00 64.69 78 ILE A N 1
ATOM 603 C CA . ILE A 1 78 ? 39.207 57.457 22.150 1.00 63.19 78 ILE A CA 1
ATOM 604 C C . ILE A 1 78 ? 38.965 56.064 22.703 1.00 63.68 78 ILE A C 1
ATOM 605 O O . ILE A 1 78 ? 38.060 55.863 23.510 1.00 62.58 78 ILE A O 1
ATOM 610 N N . VAL A 1 79 ? 39.771 55.101 22.261 1.00 64.55 79 VAL A N 1
ATOM 611 C CA . VAL A 1 79 ? 39.617 53.717 22.710 1.00 65.35 79 VAL A CA 1
ATOM 612 C C . VAL A 1 79 ? 39.726 53.584 24.223 1.00 66.42 79 VAL A C 1
ATOM 613 O O . VAL A 1 79 ? 38.825 53.072 24.879 1.00 65.25 79 VAL A O 1
ATOM 617 N N . THR A 1 80 ? 40.860 54.022 24.758 1.00 68.50 80 THR A N 1
ATOM 618 C CA . THR A 1 80 ? 41.108 53.999 26.192 1.00 70.04 80 THR A CA 1
ATOM 619 C C . THR A 1 80 ? 39.833 54.464 26.876 1.00 69.75 80 THR A C 1
ATOM 620 O O . THR A 1 80 ? 39.375 53.873 27.849 1.00 70.23 80 THR A O 1
ATOM 624 N N . ALA A 1 81 ? 39.265 55.536 26.351 1.00 69.82 81 ALA A N 1
ATOM 625 C CA . ALA A 1 81 ? 38.041 56.069 26.898 1.00 72.39 81 ALA A CA 1
ATOM 626 C C . ALA A 1 81 ? 36.984 54.969 26.852 1.00 74.83 81 ALA A C 1
ATOM 627 O O . ALA A 1 81 ? 36.286 54.710 27.842 1.00 75.77 81 ALA A O 1
ATOM 629 N N . GLY A 1 82 ? 36.872 54.322 25.691 1.00 76.30 82 GLY A N 1
ATOM 630 C CA . GLY A 1 82 ? 35.911 53.245 25.518 1.00 75.88 82 GLY A CA 1
ATOM 631 C C . GLY A 1 82 ? 36.105 52.168 26.565 1.00 76.09 82 GLY A C 1
ATOM 632 O O . GLY A 1 82 ? 35.141 51.710 27.173 1.00 76.48 82 GLY A O 1
ATOM 633 N N . ILE A 1 83 ? 37.356 51.762 26.768 1.00 75.90 83 ILE A N 1
ATOM 634 C CA . ILE A 1 83 ? 37.687 50.756 27.770 1.00 76.71 83 ILE A CA 1
ATOM 635 C C . ILE A 1 83 ? 37.016 51.125 29.097 1.00 78.71 83 ILE A C 1
ATOM 636 O O . ILE A 1 83 ? 36.298 50.318 29.699 1.00 79.55 83 ILE A O 1
ATOM 641 N N . ILE A 1 84 ? 37.240 52.352 29.549 1.00 79.63 84 ILE A N 1
ATOM 642 C CA . ILE A 1 84 ? 36.650 52.796 30.798 1.00 80.44 84 ILE A CA 1
ATOM 643 C C . ILE A 1 84 ? 35.130 52.684 30.770 1.00 80.98 84 ILE A C 1
ATOM 644 O O . ILE A 1 84 ? 34.562 51.833 31.442 1.00 80.49 84 ILE A O 1
ATOM 649 N N . MET A 1 85 ? 34.470 53.526 29.988 1.00 83.13 85 MET A N 1
ATOM 650 C CA . MET A 1 85 ? 33.013 53.482 29.915 1.00 86.93 85 MET A CA 1
ATOM 651 C C . MET A 1 85 ? 32.454 52.060 29.901 1.00 88.12 85 MET A C 1
ATOM 652 O O . MET A 1 85 ? 31.419 51.784 30.511 1.00 88.19 85 MET A O 1
ATOM 657 N N . GLN A 1 86 ? 33.142 51.162 29.204 1.00 89.48 86 GLN A N 1
ATOM 658 C CA . GLN A 1 86 ? 32.714 49.771 29.112 1.00 90.63 86 GLN A CA 1
ATOM 659 C C . GLN A 1 86 ? 32.817 49.057 30.451 1.00 92.01 86 GLN A C 1
ATOM 660 O O . GLN A 1 86 ? 31.883 48.376 30.878 1.00 91.61 86 GLN A O 1
ATOM 666 N N . LEU A 1 87 ? 33.962 49.203 31.108 1.00 93.83 87 LEU A N 1
ATOM 667 C CA . LEU A 1 87 ? 34.165 48.575 32.402 1.00 95.41 87 LEU A CA 1
ATOM 668 C C . LEU A 1 87 ? 33.105 49.068 33.377 1.00 97.61 87 LEU A C 1
ATOM 669 O O . LEU A 1 87 ? 32.294 48.280 33.871 1.00 99.15 87 LEU A O 1
ATOM 674 N N . LEU A 1 88 ? 33.092 50.371 33.633 1.00 99.44 88 LEU A N 1
ATOM 675 C CA . LEU A 1 88 ? 32.114 50.949 34.545 1.00 101.39 88 LEU A CA 1
ATOM 676 C C . LEU A 1 88 ? 30.681 50.507 34.197 1.00 102.99 88 LEU A C 1
ATOM 677 O O . LEU A 1 88 ? 30.135 49.608 34.837 1.00 103.30 88 LEU A O 1
ATOM 682 N N . VAL A 1 89 ? 30.072 51.114 33.184 1.00 104.51 89 VAL A N 1
ATOM 683 C CA . VAL A 1 89 ? 28.705 50.737 32.821 1.00 105.94 89 VAL A CA 1
ATOM 684 C C . VAL A 1 89 ? 28.545 49.231 32.713 1.00 107.53 89 VAL A C 1
ATOM 685 O O . VAL A 1 89 ? 27.870 48.608 33.530 1.00 107.39 89 VAL A O 1
ATOM 689 N N . GLY A 1 90 ? 29.184 48.662 31.697 1.00 110.03 90 GLY A N 1
ATOM 690 C CA . GLY A 1 90 ? 29.120 47.232 31.438 1.00 113.90 90 GLY A CA 1
ATOM 691 C C . GLY A 1 90 ? 28.932 46.285 32.610 1.00 116.14 90 GLY A C 1
ATOM 692 O O . GLY A 1 90 ? 27.946 45.539 32.654 1.00 115.08 90 GLY A O 1
ATOM 693 N N . SER A 1 91 ? 29.876 46.300 33.551 1.00 118.77 91 SER A N 1
ATOM 694 C CA . SER A 1 91 ? 29.801 45.424 34.719 1.00 121.71 91 SER A CA 1
ATOM 695 C C . SER A 1 91 ? 28.529 45.662 35.550 1.00 123.52 91 SER A C 1
ATOM 696 O O . SER A 1 91 ? 27.683 44.767 35.683 1.00 123.97 91 SER A O 1
ATOM 699 N N . GLY A 1 92 ? 28.392 46.868 36.096 1.00 124.72 92 GLY A N 1
ATOM 700 C CA . GLY A 1 92 ? 27.227 47.188 36.904 1.00 125.60 92 GLY A CA 1
ATOM 701 C C . GLY A 1 92 ? 27.513 48.375 37.799 1.00 126.26 92 GLY A C 1
ATOM 702 O O . GLY A 1 92 ? 26.601 48.971 38.378 1.00 126.47 92 GLY A O 1
ATOM 703 N N . ILE A 1 93 ? 28.797 48.712 37.901 1.00 126.41 93 ILE A N 1
ATOM 704 C CA . ILE A 1 93 ? 29.276 49.829 38.712 1.00 126.64 93 ILE A CA 1
ATOM 705 C C . ILE A 1 93 ? 28.557 51.134 38.355 1.00 126.97 93 ILE A C 1
ATOM 706 O O . ILE A 1 93 ? 28.753 52.163 39.002 1.00 126.82 93 ILE A O 1
ATOM 711 N N . ILE A 1 94 ? 27.732 51.076 37.314 1.00 127.48 94 ILE A N 1
ATOM 712 C CA . ILE A 1 94 ? 26.950 52.221 36.864 1.00 128.17 94 ILE A CA 1
ATOM 713 C C . ILE A 1 94 ? 25.694 51.698 36.170 1.00 129.50 94 ILE A C 1
ATOM 714 O O . ILE A 1 94 ? 25.778 50.924 35.217 1.00 130.07 94 ILE A O 1
ATOM 719 N N . GLN A 1 95 ? 24.532 52.120 36.662 1.00 130.58 95 GLN A N 1
ATOM 720 C CA . GLN A 1 95 ? 23.242 51.693 36.119 1.00 132.01 95 GLN A CA 1
ATOM 721 C C . GLN A 1 95 ? 22.788 52.578 34.969 1.00 132.26 95 GLN A C 1
ATOM 722 O O . GLN A 1 95 ? 22.815 53.806 35.072 1.00 132.54 95 GLN A O 1
ATOM 728 N N . MET A 1 96 ? 22.351 51.954 33.884 1.00 132.35 96 MET A N 1
ATOM 729 C CA . MET A 1 96 ? 21.862 52.697 32.733 1.00 133.28 96 MET A CA 1
ATOM 730 C C . MET A 1 96 ? 21.046 51.795 31.824 1.00 134.15 96 MET A C 1
ATOM 731 O O . MET A 1 96 ? 21.543 50.786 31.324 1.00 135.17 96 MET A O 1
ATOM 736 N N . ASP A 1 97 ? 19.783 52.156 31.627 1.00 133.69 97 ASP A N 1
ATOM 737 C CA . ASP A 1 97 ? 18.908 51.384 30.763 1.00 132.88 97 ASP A CA 1
ATOM 738 C C . ASP A 1 97 ? 19.552 51.384 29.388 1.00 132.35 97 ASP A C 1
ATOM 739 O O . ASP A 1 97 ? 19.793 50.331 28.799 1.00 132.33 97 ASP A O 1
ATOM 744 N N . LEU A 1 98 ? 19.838 52.584 28.896 1.00 131.85 98 LEU A N 1
ATOM 745 C CA . LEU A 1 98 ? 20.485 52.781 27.604 1.00 131.71 98 LEU A CA 1
ATOM 746 C C . LEU A 1 98 ? 19.566 52.649 26.398 1.00 132.35 98 LEU A C 1
ATOM 747 O O . LEU A 1 98 ? 19.990 52.910 25.270 1.00 132.31 98 LEU A O 1
ATOM 752 N N . SER A 1 99 ? 18.318 52.240 26.621 1.00 132.94 99 SER A N 1
ATOM 753 C CA . SER A 1 99 ? 17.370 52.122 25.513 1.00 133.76 99 SER A CA 1
ATOM 754 C C . SER A 1 99 ? 16.676 53.473 25.402 1.00 134.39 99 SER A C 1
ATOM 755 O O . SER A 1 99 ? 16.130 53.835 24.356 1.00 134.34 99 SER A O 1
ATOM 758 N N . ILE A 1 100 ? 16.713 54.216 26.503 1.00 134.92 100 ILE A N 1
ATOM 759 C CA . ILE A 1 100 ? 16.115 55.540 26.558 1.00 135.38 100 ILE A CA 1
ATOM 760 C C . ILE A 1 100 ? 17.170 56.575 26.196 1.00 135.11 100 ILE A C 1
ATOM 761 O O . ILE A 1 100 ? 18.265 56.579 26.761 1.00 134.83 100 ILE A O 1
ATOM 766 N N . PRO A 1 101 ? 16.847 57.472 25.251 1.00 135.01 101 PRO A N 1
ATOM 767 C CA . PRO A 1 101 ? 17.776 58.520 24.815 1.00 134.85 101 PRO A CA 1
ATOM 768 C C . PRO A 1 101 ? 18.628 59.094 25.948 1.00 134.21 101 PRO A C 1
ATOM 769 O O . PRO A 1 101 ? 19.853 58.986 25.922 1.00 133.38 101 PRO A O 1
ATOM 773 N N . GLU A 1 102 ? 17.969 59.700 26.935 1.00 134.16 102 GLU A N 1
ATOM 774 C CA . GLU A 1 102 ? 18.645 60.292 28.089 1.00 133.70 102 GLU A CA 1
ATOM 775 C C . GLU A 1 102 ? 19.933 59.549 28.427 1.00 132.87 102 GLU A C 1
ATOM 776 O O . GLU A 1 102 ? 21.004 60.154 28.540 1.00 132.81 102 GLU A O 1
ATOM 782 N N . ASN A 1 103 ? 19.822 58.234 28.578 1.00 131.66 103 ASN A N 1
ATOM 783 C CA . ASN A 1 103 ? 20.971 57.401 28.901 1.00 130.88 103 ASN A CA 1
ATOM 784 C C . ASN A 1 103 ? 22.073 57.497 27.840 1.00 129.40 103 ASN A C 1
ATOM 785 O O . ASN A 1 103 ? 23.183 57.955 28.127 1.00 129.01 103 ASN A O 1
ATOM 790 N N . ARG A 1 104 ? 21.762 57.058 26.620 1.00 127.04 104 ARG A N 1
ATOM 791 C CA . ARG A 1 104 ? 22.719 57.101 25.518 1.00 124.00 104 ARG A CA 1
ATOM 792 C C . ARG A 1 104 ? 23.373 58.473 25.462 1.00 122.47 104 ARG A C 1
ATOM 793 O O . ARG A 1 104 ? 24.592 58.590 25.522 1.00 122.59 104 ARG A O 1
ATOM 801 N N . ALA A 1 105 ? 22.546 59.507 25.345 1.00 120.52 105 ALA A N 1
ATOM 802 C CA . ALA A 1 105 ? 23.027 60.883 25.288 1.00 118.43 105 ALA A CA 1
AT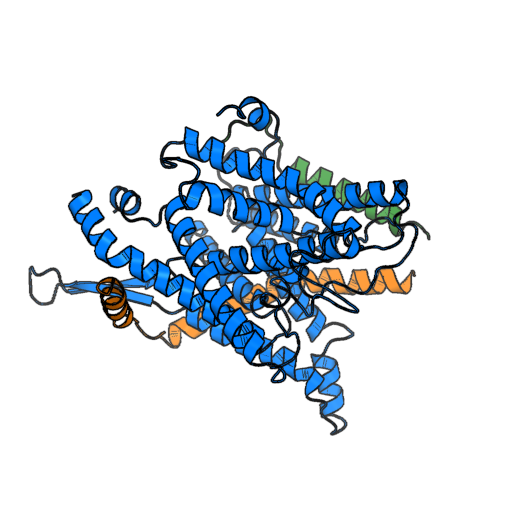OM 803 C C . ALA A 1 105 ? 24.138 61.098 26.303 1.00 116.49 105 ALA A C 1
ATOM 804 O O . ALA A 1 105 ? 25.213 61.596 25.973 1.00 115.70 105 ALA A O 1
ATOM 806 N N . LEU A 1 106 ? 23.866 60.725 27.546 1.00 114.76 106 LEU A N 1
ATOM 807 C CA . LEU A 1 106 ? 24.856 60.876 28.596 1.00 113.47 106 LEU A CA 1
ATOM 808 C C . LEU A 1 106 ? 26.023 59.952 28.312 1.00 112.20 106 LEU A C 1
ATOM 809 O O . LEU A 1 106 ? 27.166 60.384 28.256 1.00 112.33 106 LEU A O 1
ATOM 814 N N . PHE A 1 107 ? 25.724 58.672 28.130 1.00 111.13 107 PHE A N 1
ATOM 815 C CA . PHE A 1 107 ? 26.755 57.685 27.855 1.00 110.17 107 PHE A CA 1
ATOM 816 C C . PHE A 1 107 ? 27.659 58.171 26.737 1.00 109.96 107 PHE A C 1
ATOM 817 O O . PHE A 1 107 ? 28.828 58.489 26.960 1.00 110.28 107 PHE A O 1
ATOM 825 N N . GLN A 1 108 ? 27.101 58.227 25.534 1.00 109.61 108 GLN A N 1
ATOM 826 C CA . GLN A 1 108 ? 27.828 58.668 24.354 1.00 109.06 108 GLN A CA 1
ATOM 827 C C . GLN A 1 108 ? 28.614 59.954 24.620 1.00 108.30 108 GLN A C 1
ATOM 828 O O . GLN A 1 108 ? 29.842 59.979 24.473 1.00 108.88 108 GLN A O 1
ATOM 834 N N . GLY A 1 109 ? 27.905 61.009 25.024 1.00 106.54 109 GLY A N 1
ATOM 835 C CA . GLY A 1 109 ? 28.539 62.287 25.303 1.00 103.50 109 GLY A CA 1
ATOM 836 C C . GLY A 1 109 ? 29.602 62.255 26.385 1.00 101.94 109 GLY A C 1
ATOM 837 O O . GLY A 1 109 ? 30.578 62.993 26.319 1.00 101.88 109 GLY A O 1
ATOM 838 N N . CYS A 1 110 ? 29.422 61.400 27.384 1.00 101.25 110 CYS A N 1
ATOM 839 C CA . CYS A 1 110 ? 30.377 61.295 28.486 1.00 100.67 110 CYS A CA 1
ATOM 840 C C . CYS A 1 110 ? 31.655 60.587 28.040 1.00 98.86 110 CYS A C 1
ATOM 841 O O . CYS A 1 110 ? 32.720 60.757 28.634 1.00 99.27 110 CYS A O 1
ATOM 844 N N . GLN A 1 111 ? 31.541 59.784 26.992 1.00 96.61 111 GLN A N 1
ATOM 845 C CA . GLN A 1 111 ? 32.689 59.070 26.461 1.00 94.11 111 GLN A CA 1
ATOM 846 C C . GLN A 1 111 ? 33.452 60.100 25.634 1.00 92.83 111 GLN A C 1
ATOM 847 O O . GLN A 1 111 ? 34.680 60.183 25.682 1.00 91.35 111 GLN A O 1
ATOM 853 N N . LYS A 1 112 ? 32.687 60.889 24.885 1.00 91.77 112 LYS A N 1
ATOM 854 C CA . LYS A 1 112 ? 33.220 61.935 24.018 1.00 91.41 112 LYS A CA 1
ATOM 855 C C . LYS A 1 112 ? 34.032 62.910 24.869 1.00 91.58 112 LYS A C 1
ATOM 856 O O . LYS A 1 112 ? 35.052 63.452 24.426 1.00 92.54 112 LYS A O 1
ATOM 862 N N . LEU A 1 113 ? 33.588 63.115 26.104 1.00 90.98 113 LEU A N 1
ATOM 863 C CA . LEU A 1 113 ? 34.283 64.026 26.999 1.00 90.25 113 LEU A CA 1
ATOM 864 C C . LEU A 1 113 ? 35.516 63.341 27.573 1.00 89.92 113 LEU A C 1
ATOM 865 O O . LEU A 1 113 ? 36.619 63.889 27.534 1.00 89.67 113 LEU A O 1
ATOM 870 N N . LEU A 1 114 ? 35.331 62.130 28.085 1.00 89.34 114 LEU A N 1
ATOM 871 C CA . LEU A 1 114 ? 36.434 61.377 28.669 1.00 88.85 114 LEU A CA 1
ATOM 872 C C . LEU A 1 114 ? 37.576 61.190 27.663 1.00 88.56 114 LEU A C 1
ATOM 873 O O . LEU A 1 114 ? 38.754 61.115 28.043 1.00 88.41 114 LEU A O 1
ATOM 878 N N . SER A 1 115 ? 37.220 61.115 26.381 1.00 87.43 115 SER A N 1
ATOM 879 C CA . SER A 1 115 ? 38.207 60.935 25.322 1.00 85.73 115 SER A CA 1
ATOM 880 C C . SER A 1 115 ? 39.010 62.210 25.142 1.00 84.45 115 SER A C 1
ATOM 881 O O . SER A 1 115 ? 40.239 62.168 25.010 1.00 85.22 115 SER A O 1
ATOM 884 N N . ILE A 1 116 ? 38.321 63.348 25.138 1.00 82.36 116 ILE A N 1
ATOM 885 C CA . ILE A 1 116 ? 39.018 64.621 24.991 1.00 80.04 116 ILE A CA 1
ATOM 886 C C . ILE A 1 116 ? 39.978 64.806 26.168 1.00 78.56 116 ILE A C 1
ATOM 887 O O . ILE A 1 116 ? 41.033 65.413 26.032 1.00 77.69 116 ILE A O 1
ATOM 892 N N . ILE A 1 117 ? 39.606 64.259 27.320 1.00 77.64 117 ILE A N 1
ATOM 893 C CA . ILE A 1 117 ? 40.426 64.346 28.524 1.00 77.25 117 ILE A CA 1
ATOM 894 C C . ILE A 1 117 ? 41.679 63.484 28.361 1.00 77.60 117 ILE A C 1
ATOM 895 O O . ILE A 1 117 ? 42.825 63.946 28.507 1.00 75.62 117 ILE A O 1
ATOM 900 N N . MET A 1 118 ? 41.445 62.219 28.050 1.00 78.55 118 MET A N 1
ATOM 901 C CA . MET A 1 118 ? 42.533 61.282 27.867 1.00 79.99 118 MET A CA 1
ATOM 902 C C . MET A 1 118 ? 43.573 61.761 26.855 1.00 79.66 118 MET A C 1
ATOM 903 O O . MET A 1 118 ? 44.722 61.310 26.883 1.00 78.82 118 MET A O 1
ATOM 908 N N . CYS A 1 119 ? 43.182 62.678 25.970 1.00 79.77 119 CYS A N 1
ATOM 909 C CA . CYS A 1 119 ? 44.120 63.195 24.975 1.00 79.59 119 CYS A CA 1
ATOM 910 C C . CYS A 1 119 ? 45.345 63.778 25.642 1.00 79.82 119 CYS A C 1
ATOM 911 O O . CYS A 1 119 ? 46.471 63.467 25.250 1.00 79.15 119 CYS A O 1
ATOM 914 N N . PHE A 1 120 ? 45.123 64.624 26.646 1.00 80.32 120 PHE A N 1
ATOM 915 C CA . PHE A 1 120 ? 46.228 65.236 27.381 1.00 80.53 120 PHE A CA 1
ATOM 916 C C . PHE A 1 120 ? 46.771 64.210 28.377 1.00 80.81 120 PHE A C 1
ATOM 917 O O . PHE A 1 120 ? 47.986 64.081 28.568 1.00 79.29 120 PHE A O 1
ATOM 925 N N . VAL A 1 121 ? 45.857 63.485 29.017 1.00 80.83 121 VAL A N 1
ATOM 926 C CA . VAL A 1 121 ? 46.259 62.471 29.982 1.00 81.66 121 VAL A CA 1
ATOM 927 C C . VAL A 1 121 ? 47.310 61.558 29.343 1.00 82.84 121 VAL A C 1
ATOM 928 O O . VAL A 1 121 ? 48.403 61.353 29.888 1.00 83.48 121 VAL A O 1
ATOM 932 N N . GLU A 1 122 ? 46.977 61.029 28.173 1.00 82.52 122 GLU A N 1
ATOM 933 C CA . GLU A 1 122 ? 47.881 60.140 27.477 1.00 82.28 122 GLU A CA 1
ATOM 934 C C . GLU A 1 122 ? 49.058 60.912 26.909 1.00 81.81 122 GLU A C 1
ATOM 935 O O . GLU A 1 122 ? 50.135 60.348 26.719 1.00 80.89 122 GLU A O 1
ATOM 941 N N . ALA A 1 123 ? 48.857 62.202 26.648 1.00 81.56 123 ALA A N 1
ATOM 942 C CA . ALA A 1 123 ? 49.927 63.041 26.107 1.00 81.57 123 ALA A CA 1
ATOM 943 C C . ALA A 1 123 ? 50.958 63.270 27.188 1.00 81.68 123 ALA A C 1
ATOM 944 O O . ALA A 1 123 ? 52.159 63.233 26.927 1.00 80.99 123 ALA A O 1
ATOM 946 N N . VAL A 1 124 ? 50.472 63.514 28.404 1.00 82.67 124 VAL A N 1
ATOM 947 C CA . VAL A 1 124 ? 51.339 63.725 29.561 1.00 83.28 124 VAL A CA 1
ATOM 948 C C . VAL A 1 124 ? 52.046 62.400 29.776 1.00 83.59 124 VAL A C 1
ATOM 949 O O . VAL A 1 124 ? 53.280 62.317 29.782 1.00 82.26 124 VAL A O 1
ATOM 953 N N . LEU A 1 125 ? 51.232 61.360 29.935 1.00 84.38 125 LEU A N 1
ATOM 954 C CA . LEU A 1 125 ? 51.725 60.006 30.140 1.00 84.26 125 LEU A CA 1
ATOM 955 C C . LEU A 1 125 ? 52.772 59.661 29.080 1.00 83.28 125 LEU A C 1
ATOM 956 O O . LEU A 1 125 ? 53.822 59.100 29.382 1.00 82.19 125 LEU A O 1
ATOM 961 N N . PHE A 1 126 ? 52.487 60.010 27.834 1.00 82.78 126 PHE A N 1
ATOM 962 C CA . PHE A 1 126 ? 53.413 59.697 26.768 1.00 83.31 126 PHE A CA 1
ATOM 963 C C . PHE A 1 126 ? 54.744 60.398 26.920 1.00 84.75 126 PHE A C 1
ATOM 964 O O . PHE A 1 126 ? 55.805 59.778 26.784 1.00 84.15 126 PHE A O 1
ATOM 972 N N . VAL A 1 127 ? 54.697 61.694 27.197 1.00 87.02 127 VAL A N 1
ATOM 973 C CA . VAL A 1 127 ? 55.930 62.448 27.354 1.00 90.15 127 VAL A CA 1
ATOM 974 C C . VAL A 1 127 ? 56.649 61.984 28.611 1.00 91.05 127 VAL A C 1
ATOM 975 O O . VAL A 1 127 ? 57.868 61.787 28.604 1.00 91.36 127 VAL A O 1
ATOM 979 N N . GLY A 1 128 ? 55.890 61.793 29.684 1.00 91.82 128 GLY A N 1
ATOM 980 C CA . GLY A 1 128 ? 56.492 61.326 30.916 1.00 93.27 128 GLY A CA 1
ATOM 981 C C . GLY A 1 128 ? 57.283 60.055 30.655 1.00 93.86 128 GLY A C 1
ATOM 982 O O . GLY A 1 128 ? 58.479 59.992 30.935 1.00 94.57 128 GLY A O 1
ATOM 983 N N . ALA A 1 129 ? 56.621 59.045 30.100 1.00 93.87 129 ALA A N 1
ATOM 984 C CA . ALA A 1 129 ? 57.267 57.773 29.794 1.00 93.75 129 ALA A CA 1
ATOM 985 C C . ALA A 1 129 ? 58.512 58.003 28.948 1.00 93.43 129 ALA A C 1
ATOM 986 O O . ALA A 1 129 ? 59.218 57.058 28.590 1.00 91.73 129 ALA A O 1
ATOM 988 N N . GLY A 1 130 ? 58.752 59.268 28.617 1.00 93.52 130 GLY A N 1
ATOM 989 C CA . GLY A 1 130 ? 59.912 59.635 27.833 1.00 94.63 130 GLY A CA 1
ATOM 990 C C . GLY A 1 130 ? 59.907 59.136 26.407 1.00 95.60 130 GLY A C 1
ATOM 991 O O . GLY A 1 130 ? 60.889 58.540 25.956 1.00 94.64 130 GLY A O 1
ATOM 992 N N . ALA A 1 131 ? 58.804 59.359 25.696 1.00 97.18 131 ALA A N 1
ATOM 993 C CA . ALA A 1 131 ? 58.726 58.942 24.296 1.00 97.55 131 ALA A CA 1
ATOM 994 C C . ALA A 1 131 ? 59.599 59.926 23.521 1.00 98.58 131 ALA A C 1
ATOM 995 O O . ALA A 1 131 ? 59.972 59.678 22.364 1.00 97.38 131 ALA A O 1
ATOM 997 N N . PHE A 1 132 ? 59.935 61.036 24.187 1.00 100.04 132 PHE A N 1
ATOM 998 C CA . PHE A 1 132 ? 60.757 62.079 23.588 1.00 100.97 132 PHE A CA 1
ATOM 999 C C . PHE A 1 132 ? 62.136 62.289 24.239 1.00 103.49 132 PHE A C 1
ATOM 1000 O O . PHE A 1 132 ? 63.132 62.367 23.520 1.00 104.19 132 PHE A O 1
ATOM 1008 N N . GLY A 1 133 ? 62.215 62.379 25.570 1.00 105.74 133 GLY A N 1
ATOM 1009 C CA . GLY A 1 133 ? 63.524 62.531 26.206 1.00 108.88 133 GLY A CA 1
ATOM 1010 C C . GLY A 1 133 ? 63.878 63.788 26.996 1.00 111.49 133 GLY A C 1
ATOM 1011 O O . GLY A 1 133 ? 63.827 63.788 28.228 1.00 111.75 133 GLY A O 1
ATOM 1012 N N . ILE A 1 134 ? 64.280 64.847 26.294 1.00 113.70 134 ILE A N 1
ATOM 1013 C CA . ILE A 1 134 ? 64.637 66.121 26.927 1.00 115.72 134 ILE A CA 1
ATOM 1014 C C . ILE A 1 134 ? 63.386 66.787 27.512 1.00 116.48 134 ILE A C 1
ATOM 1015 O O . ILE A 1 134 ? 62.651 67.479 26.796 1.00 115.65 134 ILE A O 1
ATOM 1020 N N . LEU A 1 135 ? 63.158 66.593 28.811 1.00 117.58 135 LEU A N 1
ATOM 1021 C CA . LEU A 1 135 ? 61.975 67.153 29.470 1.00 118.95 135 LEU A CA 1
ATOM 1022 C C . LEU A 1 135 ? 62.001 68.639 29.859 1.00 119.60 135 LEU A C 1
ATOM 1023 O O . LEU A 1 135 ? 61.535 69.015 30.940 1.00 120.25 135 LEU A O 1
ATOM 1028 N N . THR A 1 136 ? 62.528 69.481 28.973 1.00 119.33 136 THR A N 1
ATOM 1029 C CA . THR A 1 136 ? 62.570 70.921 29.219 1.00 118.64 136 THR A CA 1
ATOM 1030 C C . THR A 1 136 ? 61.116 71.379 29.394 1.00 118.10 136 THR A C 1
ATOM 1031 O O . THR A 1 136 ? 60.407 71.568 28.411 1.00 118.89 136 THR A O 1
ATOM 1035 N N . PRO A 1 137 ? 60.663 71.576 30.644 1.00 117.23 137 PRO A N 1
ATOM 1036 C CA . PRO A 1 137 ? 59.293 72.004 30.962 1.00 116.33 137 PRO A CA 1
ATOM 1037 C C . PRO A 1 137 ? 58.503 72.720 29.862 1.00 115.06 137 PRO A C 1
ATOM 1038 O O . PRO A 1 137 ? 57.311 72.467 29.701 1.00 115.30 137 PRO A O 1
ATOM 1042 N N . LEU A 1 138 ? 59.151 73.609 29.111 1.00 113.19 138 LEU A N 1
ATOM 1043 C CA . LEU A 1 138 ? 58.462 74.318 28.029 1.00 110.89 138 LEU A CA 1
ATOM 1044 C C . LEU A 1 138 ? 58.244 73.381 26.846 1.00 109.09 138 LEU A C 1
ATOM 1045 O O . LEU A 1 138 ? 57.106 73.033 26.513 1.00 108.96 138 LEU A O 1
ATOM 1050 N N . LEU A 1 139 ? 59.348 72.997 26.208 1.00 106.17 139 LEU A N 1
ATOM 1051 C CA . LEU A 1 139 ? 59.318 72.096 25.064 1.00 103.31 139 LEU A CA 1
ATOM 1052 C C . LEU A 1 139 ? 58.413 70.898 25.393 1.00 100.39 139 LEU A C 1
ATOM 1053 O O . LEU A 1 139 ? 57.677 70.393 24.543 1.00 99.98 139 LEU A O 1
ATOM 1058 N N . ALA A 1 140 ? 58.474 70.465 26.647 1.00 96.51 140 ALA A N 1
ATOM 1059 C CA . ALA A 1 140 ? 57.679 69.350 27.136 1.00 92.17 140 ALA A CA 1
ATOM 1060 C C . ALA A 1 140 ? 56.202 69.700 27.072 1.00 89.18 140 ALA A C 1
ATOM 1061 O O . ALA A 1 140 ? 55.383 68.903 26.625 1.00 88.45 140 ALA A O 1
ATOM 1063 N N . PHE A 1 141 ? 55.873 70.896 27.545 1.00 87.17 141 PHE A N 1
ATOM 1064 C CA . PHE A 1 141 ? 54.497 71.400 27.537 1.00 85.54 141 PHE A CA 1
ATOM 1065 C C . PHE A 1 141 ? 54.060 71.568 26.085 1.00 84.70 141 PHE A C 1
ATOM 1066 O O . PHE A 1 141 ? 52.933 71.237 25.694 1.00 82.09 141 PHE A O 1
ATOM 1074 N N . LEU A 1 142 ? 54.982 72.099 25.295 1.00 84.47 142 LEU A N 1
ATOM 1075 C CA . LEU A 1 142 ? 54.734 72.330 23.889 1.00 83.50 142 LEU A CA 1
ATOM 1076 C C . LEU A 1 142 ? 54.348 71.038 23.197 1.00 81.82 142 LEU A C 1
ATOM 1077 O O . LEU A 1 142 ? 53.305 70.968 22.537 1.00 81.21 142 LEU A O 1
ATOM 1082 N N . VAL A 1 143 ? 55.187 70.017 23.353 1.00 80.01 143 VAL A N 1
ATOM 1083 C CA . VAL A 1 143 ? 54.909 68.718 22.759 1.00 78.19 143 VAL A CA 1
ATOM 1084 C C . VAL A 1 143 ? 53.569 68.178 23.255 1.00 77.04 143 VAL A C 1
ATOM 1085 O O . VAL A 1 143 ? 52.702 67.883 22.446 1.00 76.96 143 VAL A O 1
ATOM 1089 N N . ILE A 1 144 ? 53.386 68.062 24.567 1.00 76.32 144 ILE A N 1
ATOM 1090 C CA . ILE A 1 144 ? 52.111 67.577 25.095 1.00 77.60 144 ILE A CA 1
ATOM 1091 C C . ILE A 1 144 ? 50.966 68.227 24.335 1.00 79.44 144 ILE A C 1
ATOM 1092 O O . ILE A 1 144 ? 50.045 67.557 23.867 1.00 80.24 144 ILE A O 1
ATOM 1097 N N . ILE A 1 145 ? 51.040 69.549 24.232 1.00 81.40 145 ILE A N 1
ATOM 1098 C CA . ILE A 1 145 ? 50.043 70.361 23.540 1.00 81.16 145 ILE A CA 1
ATOM 1099 C C . ILE A 1 145 ? 49.806 69.887 22.111 1.00 79.42 145 ILE A C 1
ATOM 1100 O O . ILE A 1 145 ? 48.668 69.619 21.719 1.00 78.73 145 ILE A O 1
ATOM 1105 N N . GLN A 1 146 ? 50.885 69.802 21.338 1.00 77.38 146 GLN A N 1
ATOM 1106 C CA . GLN A 1 146 ? 50.798 69.348 19.962 1.00 76.63 146 GLN A CA 1
ATOM 1107 C C . GLN A 1 146 ? 50.162 67.965 19.984 1.00 75.81 146 GLN A C 1
ATOM 1108 O O . GLN A 1 146 ? 49.046 67.776 19.504 1.00 76.36 146 GLN A O 1
ATOM 1114 N N . ILE A 1 147 ? 50.879 67.008 20.558 1.00 74.75 147 ILE A N 1
ATOM 1115 C CA . ILE A 1 147 ? 50.410 65.631 20.702 1.00 73.82 147 ILE A CA 1
ATOM 1116 C C . ILE A 1 147 ? 48.897 65.578 20.986 1.00 72.60 147 ILE A C 1
ATOM 1117 O O . ILE A 1 147 ? 48.105 65.021 20.211 1.00 71.75 147 ILE A O 1
ATOM 1122 N N . ALA A 1 148 ? 48.507 66.170 22.105 1.00 72.11 148 ALA A N 1
ATOM 1123 C CA . ALA A 1 148 ? 47.115 66.179 22.521 1.00 73.43 148 ALA A CA 1
ATOM 1124 C C . ALA A 1 148 ? 46.160 66.689 21.447 1.00 74.51 148 ALA A C 1
ATOM 1125 O O . ALA A 1 148 ? 45.094 66.091 21.210 1.00 73.26 148 ALA A O 1
ATOM 1127 N N . PHE A 1 149 ? 46.546 67.787 20.793 1.00 76.14 149 PHE A N 1
ATOM 1128 C CA . PHE A 1 149 ? 45.696 68.389 19.771 1.00 75.86 149 PHE A CA 1
ATOM 1129 C C . PHE A 1 149 ? 45.515 67.560 18.508 1.00 75.22 149 PHE A C 1
ATOM 1130 O O . PHE A 1 149 ? 44.438 67.580 17.896 1.00 74.03 149 PHE A O 1
ATOM 1138 N N . GLY A 1 150 ? 46.566 66.845 18.114 1.00 74.41 150 GLY A N 1
ATOM 1139 C CA . GLY A 1 150 ? 46.475 65.995 16.944 1.00 73.63 150 GLY A CA 1
ATOM 1140 C C . GLY A 1 150 ? 45.436 64.911 17.208 1.00 73.43 150 GLY A C 1
ATOM 1141 O O . GLY A 1 150 ? 44.691 64.490 16.303 1.00 72.86 150 GLY A O 1
ATOM 1142 N N . SER A 1 151 ? 45.370 64.458 18.458 1.00 72.22 151 SER A N 1
ATOM 1143 C CA . SER A 1 151 ? 44.401 63.430 18.806 1.00 70.82 151 SER A CA 1
ATOM 1144 C C . SER A 1 151 ? 43.000 64.004 18.899 1.00 69.52 151 SER A C 1
ATOM 1145 O O . SER A 1 151 ? 42.028 63.347 18.535 1.00 69.17 151 SER A O 1
ATOM 1148 N N . ILE A 1 152 ? 42.893 65.227 19.396 1.00 68.04 152 ILE A N 1
ATOM 1149 C CA . ILE A 1 152 ? 41.589 65.854 19.489 1.00 66.65 152 ILE A CA 1
ATOM 1150 C C . ILE A 1 152 ? 41.017 65.940 18.074 1.00 65.75 152 ILE A C 1
ATOM 1151 O O . ILE A 1 152 ? 39.825 65.693 17.852 1.00 66.24 152 ILE A O 1
ATOM 1156 N N . ILE A 1 153 ? 41.874 66.277 17.111 1.00 64.21 153 ILE A N 1
ATOM 1157 C CA . ILE A 1 153 ? 41.440 66.357 15.718 1.00 62.25 153 ILE A CA 1
ATOM 1158 C C . ILE A 1 153 ? 40.905 64.991 15.315 1.00 61.98 153 ILE A C 1
ATOM 1159 O O . ILE A 1 153 ? 39.782 64.861 14.818 1.00 62.14 153 ILE A O 1
ATOM 1164 N N . LEU A 1 154 ? 41.716 63.970 15.548 1.00 61.08 154 LEU A N 1
ATOM 1165 C CA . LEU A 1 154 ? 41.325 62.618 15.210 1.00 59.86 154 LEU A CA 1
ATOM 1166 C C . LEU A 1 154 ? 39.970 62.255 15.809 1.00 60.31 154 LEU A C 1
ATOM 1167 O O . LEU A 1 154 ? 39.224 61.467 15.229 1.00 61.08 154 LEU A O 1
ATOM 1172 N N . ILE A 1 155 ? 39.636 62.828 16.960 1.00 59.97 155 ILE A N 1
ATOM 1173 C CA . ILE A 1 155 ? 38.352 62.518 17.575 1.00 60.44 155 ILE A CA 1
ATOM 1174 C C . ILE A 1 155 ? 37.237 63.100 16.717 1.00 59.99 155 ILE A C 1
ATOM 1175 O O . ILE A 1 155 ? 36.199 62.451 16.460 1.00 57.36 155 ILE A O 1
ATOM 1180 N N . TYR A 1 156 ? 37.471 64.330 16.266 1.00 61.10 156 TYR A N 1
ATOM 1181 C CA . TYR A 1 156 ? 36.495 65.022 15.443 1.00 62.16 156 TYR A CA 1
ATOM 1182 C C . TYR A 1 156 ? 36.405 64.493 14.028 1.00 62.07 156 TYR A C 1
ATOM 1183 O O . TYR A 1 156 ? 35.299 64.419 13.472 1.00 62.40 156 TYR A O 1
ATOM 1192 N N . LEU A 1 157 ? 37.547 64.122 13.446 1.00 61.40 157 LEU A N 1
ATOM 1193 C CA . LEU A 1 157 ? 37.550 63.554 12.100 1.00 60.82 157 LEU A CA 1
ATOM 1194 C C . LEU A 1 157 ? 36.745 62.265 12.177 1.00 61.22 157 LEU A C 1
ATOM 1195 O O . LEU A 1 157 ? 36.006 61.911 11.252 1.00 59.94 157 LEU A O 1
ATOM 1200 N N . ASP A 1 158 ? 36.902 61.576 13.304 1.00 62.96 158 ASP A N 1
ATOM 1201 C CA . ASP A 1 158 ? 36.189 60.339 13.571 1.00 65.62 158 ASP A CA 1
ATOM 1202 C C . ASP A 1 158 ? 34.708 60.612 13.362 1.00 66.63 158 ASP A C 1
ATOM 1203 O O . ASP A 1 158 ? 34.049 59.935 12.574 1.00 64.60 158 ASP A O 1
ATOM 1208 N N . GLU A 1 159 ? 34.202 61.626 14.066 1.00 69.73 159 GLU A N 1
ATOM 1209 C CA . GLU A 1 159 ? 32.799 62.025 13.962 1.00 71.05 159 GLU A CA 1
ATOM 1210 C C . GLU A 1 159 ? 32.377 62.307 12.535 1.00 69.25 159 GLU A C 1
ATOM 1211 O O . GLU A 1 159 ? 31.275 61.950 12.138 1.00 69.62 159 GLU A O 1
ATOM 1217 N N . ILE A 1 160 ? 33.245 62.956 11.766 1.00 67.09 160 ILE A N 1
ATOM 1218 C CA . ILE A 1 160 ? 32.905 63.264 10.389 1.00 65.35 160 ILE A CA 1
ATOM 1219 C C . ILE A 1 160 ? 32.625 62.009 9.615 1.00 64.45 160 ILE A C 1
ATOM 1220 O O . ILE A 1 160 ? 31.629 61.934 8.917 1.00 65.02 160 ILE A O 1
ATOM 1225 N N . VAL A 1 161 ? 33.493 61.015 9.730 1.00 64.82 161 VAL A N 1
ATOM 1226 C CA . VAL A 1 161 ? 33.267 59.770 8.999 1.00 65.21 161 VAL A CA 1
ATOM 1227 C C . VAL A 1 161 ? 31.956 59.160 9.483 1.00 65.33 161 VAL A C 1
ATOM 1228 O O . VAL A 1 161 ? 31.114 58.755 8.691 1.00 64.00 161 VAL A O 1
ATOM 1232 N N . SER A 1 162 ? 31.789 59.135 10.800 1.00 67.62 162 SER A N 1
ATOM 1233 C CA . SER A 1 162 ? 30.600 58.580 11.442 1.00 69.86 162 SER A CA 1
ATOM 1234 C C . SER A 1 162 ? 29.291 59.265 11.079 1.00 70.00 162 SER A C 1
ATOM 1235 O O . SER A 1 162 ? 28.221 58.767 11.414 1.00 71.46 162 SER A O 1
ATOM 1238 N N . LYS A 1 163 ? 29.364 60.401 10.402 1.00 70.73 163 LYS A N 1
ATOM 1239 C CA . LYS A 1 163 ? 28.157 61.113 10.032 1.00 70.75 163 LYS A CA 1
ATOM 1240 C C . LYS A 1 163 ? 28.092 61.420 8.556 1.00 71.37 163 LYS A C 1
ATOM 1241 O O . LYS A 1 163 ? 27.012 61.468 7.990 1.00 73.91 163 LYS A O 1
ATOM 1247 N N . TYR A 1 164 ? 29.245 61.606 7.923 1.00 71.11 164 TYR A N 1
ATOM 1248 C CA . TYR A 1 164 ? 29.289 61.934 6.501 1.00 70.11 164 TYR A CA 1
ATOM 1249 C C . TYR A 1 164 ? 30.019 60.912 5.650 1.00 70.77 164 TYR A C 1
ATOM 1250 O O . TYR A 1 164 ? 30.030 61.033 4.419 1.00 70.69 164 TYR A O 1
ATOM 1259 N N . GLY A 1 165 ? 30.626 59.916 6.298 1.00 71.32 165 GLY A N 1
ATOM 1260 C CA . GLY A 1 165 ? 31.375 58.899 5.572 1.00 70.94 165 GLY A CA 1
ATOM 1261 C C . GLY A 1 165 ? 30.964 57.443 5.754 1.00 70.49 165 GLY A C 1
ATOM 1262 O O . GLY A 1 165 ? 29.876 57.113 6.249 1.00 71.19 165 GLY A O 1
ATOM 1263 N N . ILE A 1 166 ? 31.867 56.564 5.348 1.00 69.02 166 ILE A N 1
ATOM 1264 C CA . ILE A 1 166 ? 31.651 55.130 5.426 1.00 68.75 166 ILE A CA 1
ATOM 1265 C C . ILE A 1 166 ? 32.402 54.547 6.625 1.00 67.99 166 ILE A C 1
ATOM 1266 O O . ILE A 1 166 ? 33.588 54.817 6.809 1.00 68.38 166 ILE A O 1
ATOM 1271 N N . GLY A 1 167 ? 31.713 53.742 7.430 1.00 66.48 167 GLY A N 1
ATOM 1272 C CA . GLY A 1 167 ? 32.346 53.135 8.589 1.00 65.46 167 GLY A CA 1
ATOM 1273 C C . GLY A 1 167 ? 32.544 54.130 9.713 1.00 65.77 167 GLY A C 1
ATOM 1274 O O . GLY A 1 167 ? 31.715 55.016 9.911 1.00 65.44 167 GLY A O 1
ATOM 1275 N N . SER A 1 168 ? 33.634 53.984 10.461 1.00 67.78 168 SER A N 1
ATOM 1276 C CA . SER A 1 168 ? 33.944 54.913 11.558 1.00 69.47 168 SER A CA 1
ATOM 1277 C C . SER A 1 168 ? 35.376 55.448 11.451 1.00 68.61 1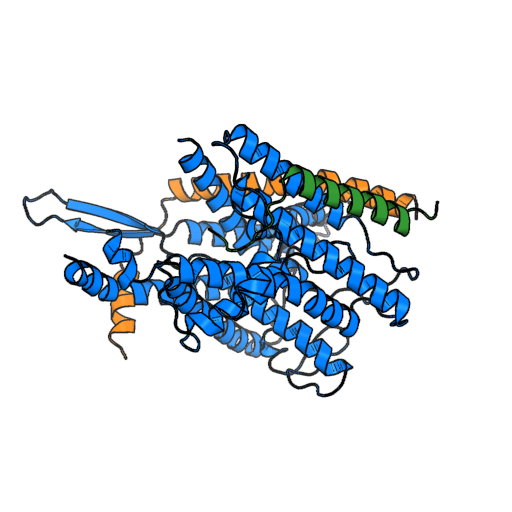68 SER A C 1
ATOM 1278 O O . SER A 1 168 ? 36.146 55.074 10.562 1.00 68.90 168 SER A O 1
ATOM 1281 N N . GLY A 1 169 ? 35.739 56.317 12.374 1.00 67.18 169 GLY A N 1
ATOM 1282 C CA . GLY A 1 169 ? 37.078 56.853 12.342 1.00 66.84 169 GLY A CA 1
ATOM 1283 C C . GLY A 1 169 ? 38.042 55.867 12.954 1.00 65.96 169 GLY A C 1
ATOM 1284 O O . GLY A 1 169 ? 39.070 55.537 12.356 1.00 66.93 169 GLY A O 1
ATOM 1285 N N . ILE A 1 170 ? 37.706 55.401 14.154 1.00 64.85 170 ILE A N 1
ATOM 1286 C CA . ILE A 1 170 ? 38.532 54.435 14.870 1.00 65.37 170 ILE A CA 1
ATOM 1287 C C . ILE A 1 170 ? 38.864 53.304 13.899 1.00 64.16 170 ILE A C 1
ATOM 1288 O O . ILE A 1 170 ? 40.004 52.838 13.814 1.00 64.82 170 ILE A O 1
ATOM 1293 N N . GLY A 1 171 ? 37.855 52.880 13.151 1.00 61.27 171 GLY A N 1
ATOM 1294 C CA . GLY A 1 171 ? 38.063 51.819 12.193 1.00 58.47 171 GLY A CA 1
ATOM 1295 C C . GLY A 1 171 ? 38.976 52.219 11.055 1.00 57.22 171 GLY A C 1
ATOM 1296 O O . GLY A 1 171 ? 39.998 51.572 10.823 1.00 56.97 171 GLY A O 1
ATOM 1297 N N . LEU A 1 172 ? 38.603 53.288 10.354 1.00 55.82 172 LEU A N 1
ATOM 1298 C CA . LEU A 1 172 ? 39.371 53.792 9.219 1.00 53.69 172 LEU A CA 1
ATOM 1299 C C . LEU A 1 172 ? 40.826 53.901 9.577 1.00 53.50 172 LEU A C 1
ATOM 1300 O O . LEU A 1 172 ? 41.703 53.317 8.932 1.00 54.48 172 LEU A O 1
ATOM 1305 N N . PHE A 1 173 ? 41.074 54.676 10.620 1.00 52.45 173 PHE A N 1
ATOM 1306 C CA . PHE A 1 173 ? 42.421 54.905 11.095 1.00 51.76 173 PHE A CA 1
ATOM 1307 C C . PHE A 1 173 ? 43.207 53.627 11.371 1.00 52.06 173 PHE A C 1
ATOM 1308 O O . PHE A 1 173 ? 44.359 53.494 10.932 1.00 51.20 173 PHE A O 1
ATOM 1316 N N . ILE A 1 174 ? 42.595 52.676 12.073 1.00 52.04 174 ILE A N 1
ATOM 1317 C CA . ILE A 1 174 ? 43.317 51.457 12.385 1.00 51.27 174 ILE A CA 1
ATOM 1318 C C . ILE A 1 174 ? 43.715 50.755 11.116 1.00 51.81 174 ILE A C 1
ATOM 1319 O O . ILE A 1 174 ? 44.888 50.407 10.926 1.00 54.78 174 ILE A O 1
ATOM 1324 N N . ALA A 1 175 ? 42.741 50.556 10.240 1.00 50.58 175 ALA A N 1
ATOM 1325 C CA . ALA A 1 175 ? 42.979 49.872 8.982 1.00 49.03 175 ALA A CA 1
ATOM 1326 C C . ALA A 1 175 ? 44.001 50.614 8.180 1.00 48.34 175 ALA A C 1
ATOM 1327 O O . ALA A 1 175 ? 45.043 50.062 7.821 1.00 46.07 175 ALA A O 1
ATOM 1329 N N . ALA A 1 176 ? 43.687 51.875 7.907 1.00 48.98 176 ALA A N 1
ATOM 1330 C CA . ALA A 1 176 ? 44.562 52.743 7.132 1.00 51.10 176 ALA A CA 1
ATOM 1331 C C . ALA A 1 176 ? 46.009 52.640 7.616 1.00 52.34 176 ALA A C 1
ATOM 1332 O O . ALA A 1 176 ? 46.925 52.454 6.810 1.00 52.89 176 ALA A O 1
ATOM 1334 N N . GLY A 1 177 ? 46.214 52.757 8.926 1.00 51.80 177 GLY A N 1
ATOM 1335 C CA . GLY A 1 177 ? 47.555 52.625 9.450 1.00 53.77 177 GLY A CA 1
ATOM 1336 C C . GLY A 1 177 ? 48.181 51.287 9.035 1.00 56.35 177 GLY A C 1
ATOM 1337 O O . GLY A 1 177 ? 49.237 51.241 8.363 1.00 56.98 177 GLY A O 1
ATOM 1338 N N . VAL A 1 178 ? 47.533 50.187 9.415 1.00 55.93 178 VAL A N 1
ATOM 1339 C CA . VAL A 1 178 ? 48.047 48.865 9.086 1.00 54.99 178 VAL A CA 1
ATOM 1340 C C . VAL A 1 178 ? 48.310 48.680 7.600 1.00 54.28 178 VAL A C 1
ATOM 1341 O O . VAL A 1 178 ? 49.409 48.323 7.175 1.00 51.71 178 VAL A O 1
ATOM 1345 N N . SER A 1 179 ? 47.280 48.924 6.810 1.00 55.18 179 SER A N 1
ATOM 1346 C CA . SER A 1 179 ? 47.393 48.760 5.371 1.00 56.52 179 SER A CA 1
ATOM 1347 C C . SER A 1 179 ? 48.624 49.490 4.833 1.00 56.07 179 SER A C 1
ATOM 1348 O O . SER A 1 179 ? 49.404 48.928 4.057 1.00 53.08 179 SER A O 1
ATOM 1351 N N . GLN A 1 180 ? 48.794 50.740 5.250 1.00 57.06 180 GLN A N 1
ATOM 1352 C CA . GLN A 1 180 ? 49.925 51.535 4.796 1.00 59.70 180 GLN A CA 1
ATOM 1353 C C . GLN A 1 180 ? 51.231 50.836 5.171 1.00 60.37 180 GLN A C 1
ATOM 1354 O O . GLN A 1 180 ? 52.151 50.688 4.348 1.00 57.16 180 GLN A O 1
ATOM 1360 N N . THR A 1 181 ? 51.294 50.423 6.435 1.00 61.50 181 THR A N 1
ATOM 1361 C CA . THR A 1 181 ? 52.455 49.730 6.971 1.00 62.50 181 THR A CA 1
ATOM 1362 C C . THR A 1 181 ? 52.792 48.508 6.114 1.00 61.91 181 THR A C 1
ATOM 1363 O O . THR A 1 181 ? 53.917 48.368 5.639 1.00 62.98 181 THR A O 1
ATOM 1367 N N . ILE A 1 182 ? 51.830 47.613 5.933 1.00 59.75 182 ILE A N 1
ATOM 1368 C CA . ILE A 1 182 ? 52.082 46.443 5.122 1.00 57.37 182 ILE A CA 1
ATOM 1369 C C . ILE A 1 182 ? 52.706 46.894 3.815 1.00 57.30 182 ILE A C 1
ATOM 1370 O O . ILE A 1 182 ? 53.775 46.447 3.450 1.00 58.30 182 ILE A O 1
ATOM 1375 N N . PHE A 1 183 ? 52.052 47.811 3.118 1.00 57.80 183 PHE A N 1
ATOM 1376 C CA . PHE A 1 183 ? 52.565 48.266 1.827 1.00 58.88 183 PHE A CA 1
ATOM 1377 C C . PHE A 1 183 ? 53.911 48.975 1.787 1.00 60.29 183 PHE A C 1
ATOM 1378 O O . PHE A 1 183 ? 54.709 48.732 0.887 1.00 61.21 183 PHE A O 1
ATOM 1386 N N . VAL A 1 184 ? 54.171 49.867 2.729 1.00 61.77 184 VAL A N 1
ATOM 1387 C CA . VAL A 1 184 ? 55.452 50.554 2.715 1.00 62.62 184 VAL A CA 1
ATOM 1388 C C . VAL A 1 184 ? 56.549 49.586 3.142 1.00 63.68 184 VAL A C 1
ATOM 1389 O O . VAL A 1 184 ? 57.628 49.574 2.557 1.00 65.72 184 VAL A O 1
ATOM 1393 N N . GLY A 1 185 ? 56.266 48.759 4.145 1.00 63.59 185 GLY A N 1
ATOM 1394 C CA . GLY A 1 185 ? 57.251 47.796 4.611 1.00 65.34 185 GLY A CA 1
ATOM 1395 C C . GLY A 1 185 ? 57.498 46.614 3.678 1.00 65.95 185 GLY A C 1
ATOM 1396 O O . GLY A 1 185 ? 58.392 45.805 3.906 1.00 66.64 185 GLY A O 1
ATOM 1397 N N . ALA A 1 186 ? 56.693 46.504 2.631 1.00 66.57 186 ALA A N 1
ATOM 1398 C CA . ALA A 1 186 ? 56.836 45.429 1.668 1.00 66.10 186 ALA A CA 1
ATOM 1399 C C . ALA A 1 186 ? 57.355 45.996 0.353 1.00 67.40 186 ALA A C 1
ATOM 1400 O O . ALA A 1 186 ? 58.346 45.516 -0.193 1.00 68.25 186 ALA A O 1
ATOM 1402 N N . LEU A 1 187 ? 56.689 47.031 -0.147 1.00 67.98 187 LEU A N 1
ATOM 1403 C CA . LEU A 1 187 ? 57.070 47.629 -1.416 1.00 67.43 187 LEU A CA 1
ATOM 1404 C C . LEU A 1 187 ? 57.682 49.017 -1.306 1.00 68.39 187 LEU A C 1
ATOM 1405 O O . LEU A 1 187 ? 57.797 49.725 -2.301 1.00 68.82 187 LEU A O 1
ATOM 1410 N N . GLY A 1 188 ? 58.070 49.417 -0.104 1.00 69.78 188 GLY A N 1
ATOM 1411 C CA . GLY A 1 188 ? 58.702 50.716 0.040 1.00 73.44 188 GLY A CA 1
ATOM 1412 C C . GLY A 1 188 ? 60.154 50.617 -0.414 1.00 76.57 188 GLY A C 1
ATOM 1413 O O . GLY A 1 188 ? 60.603 49.550 -0.847 1.00 77.32 188 GLY A O 1
ATOM 1414 N N . PRO A 1 189 ? 60.921 51.708 -0.351 1.00 78.13 189 PRO A N 1
ATOM 1415 C CA . PRO A 1 189 ? 62.310 51.576 -0.790 1.00 79.87 189 PRO A CA 1
ATOM 1416 C C . PRO A 1 189 ? 63.167 50.687 0.103 1.00 81.51 189 PRO A C 1
ATOM 1417 O O . PRO A 1 189 ? 64.227 50.240 -0.304 1.00 82.64 189 PRO A O 1
ATOM 1421 N N . GLU A 1 190 ? 62.717 50.431 1.320 1.00 83.35 190 GLU A N 1
ATOM 1422 C CA . GLU A 1 190 ? 63.465 49.559 2.218 1.00 86.38 190 GLU A CA 1
ATOM 1423 C C . GLU A 1 190 ? 62.663 48.260 2.332 1.00 87.08 190 GLU A C 1
ATOM 1424 O O . GLU A 1 190 ? 62.833 47.458 3.265 1.00 87.10 190 GLU A O 1
ATOM 1430 N N . GLY A 1 191 ? 61.795 48.072 1.344 1.00 87.23 191 GLY A N 1
ATOM 1431 C CA . GLY A 1 191 ? 60.896 46.938 1.316 1.00 87.52 191 GLY A CA 1
ATOM 1432 C C . GLY A 1 191 ? 61.463 45.551 1.412 1.00 87.85 191 GLY A C 1
ATOM 1433 O O . GLY A 1 191 ? 62.257 45.141 0.573 1.00 89.05 191 GLY A O 1
ATOM 1434 N N . TYR A 1 192 ? 61.038 44.827 2.440 1.00 88.17 192 TYR A N 1
ATOM 1435 C CA . TYR A 1 192 ? 61.457 43.452 2.647 1.00 87.94 192 TYR A CA 1
ATOM 1436 C C . TYR A 1 192 ? 61.342 42.703 1.334 1.00 87.92 192 TYR A C 1
ATOM 1437 O O . TYR A 1 192 ? 62.265 42.024 0.907 1.00 87.95 192 TYR A O 1
ATOM 1446 N N . LEU A 1 193 ? 60.187 42.831 0.697 1.00 88.71 193 LEU A N 1
ATOM 1447 C CA . LEU A 1 193 ? 59.941 42.138 -0.556 1.00 89.86 193 LEU A CA 1
ATOM 1448 C C . LEU A 1 193 ? 61.021 42.382 -1.584 1.00 89.64 193 LEU A C 1
ATOM 1449 O O . LEU A 1 193 ? 61.396 41.482 -2.313 1.00 89.30 193 LEU A O 1
ATOM 1454 N N . TRP A 1 194 ? 61.521 43.601 -1.656 1.00 91.28 194 TRP A N 1
ATOM 1455 C CA . TRP A 1 194 ? 62.580 43.891 -2.608 1.00 93.93 194 TRP A CA 1
ATOM 1456 C C . TRP A 1 194 ? 63.866 43.256 -2.093 1.00 94.94 194 TRP A C 1
ATOM 1457 O O . TRP A 1 194 ? 64.584 42.586 -2.840 1.00 95.35 194 TRP A O 1
ATOM 1468 N N . LYS A 1 195 ? 64.146 43.451 -0.809 1.00 95.77 195 LYS A N 1
ATOM 1469 C CA . LYS A 1 195 ? 65.334 42.868 -0.208 1.00 96.37 195 LYS A CA 1
ATOM 1470 C C . LYS A 1 195 ? 65.382 41.367 -0.501 1.00 98.69 195 LYS A C 1
ATOM 1471 O O . LYS A 1 195 ? 66.371 40.872 -1.035 1.00 99.86 195 LYS A O 1
ATOM 1477 N N . PHE A 1 196 ? 64.313 40.646 -0.177 1.00 100.70 196 PHE A N 1
ATOM 1478 C CA . PHE A 1 196 ? 64.274 39.215 -0.440 1.00 103.15 196 PHE A CA 1
ATOM 1479 C C . PHE A 1 196 ? 64.658 38.897 -1.883 1.00 105.05 196 PHE A C 1
ATOM 1480 O O . PHE A 1 196 ? 65.529 38.061 -2.120 1.00 105.46 196 PHE A O 1
ATOM 1488 N N . LEU A 1 197 ? 64.006 39.554 -2.843 1.00 107.32 197 LEU A N 1
ATOM 1489 C CA . LEU A 1 197 ? 64.298 39.316 -4.256 1.00 110.18 197 LEU A CA 1
ATOM 1490 C C . LEU A 1 197 ? 65.788 39.336 -4.541 1.00 113.02 197 LEU A C 1
ATOM 1491 O O . LEU A 1 197 ? 66.317 38.394 -5.133 1.00 114.67 197 LEU A O 1
ATOM 1496 N N . ASN A 1 198 ? 66.473 40.400 -4.135 1.00 115.26 198 ASN A N 1
ATOM 1497 C CA . ASN A 1 198 ? 67.905 40.461 -4.375 1.00 117.65 198 ASN A CA 1
ATOM 1498 C C . ASN A 1 198 ? 68.555 39.148 -3.945 1.00 118.82 198 ASN A C 1
ATOM 1499 O O . ASN A 1 198 ? 69.367 38.581 -4.670 1.00 118.04 198 ASN A O 1
ATOM 1504 N N . SER A 1 199 ? 68.182 38.670 -2.762 1.00 121.09 199 SER A N 1
ATOM 1505 C CA . SER A 1 199 ? 68.714 37.422 -2.228 1.00 123.86 199 SER A CA 1
ATOM 1506 C C . SER A 1 199 ? 68.315 36.207 -3.066 1.00 125.83 199 SER A C 1
ATOM 1507 O O . SER A 1 199 ? 68.949 35.150 -2.974 1.00 126.05 199 SER A O 1
ATOM 1510 N N . LEU A 1 200 ? 67.261 36.347 -3.867 1.00 127.46 200 LEU A N 1
ATOM 1511 C CA . LEU A 1 200 ? 66.827 35.254 -4.731 1.00 129.51 200 LEU A CA 1
ATOM 1512 C C . LEU A 1 200 ? 67.535 35.361 -6.071 1.00 131.01 200 LEU A C 1
ATOM 1513 O O . LEU A 1 200 ? 67.256 34.605 -6.998 1.00 131.37 200 LEU A O 1
ATOM 1518 N N . ILE A 1 201 ? 68.451 36.315 -6.166 1.00 132.91 201 ILE A N 1
ATOM 1519 C CA . ILE A 1 201 ? 69.226 36.505 -7.380 1.00 135.36 201 ILE A CA 1
ATOM 1520 C C . ILE A 1 201 ? 70.708 36.319 -7.011 1.00 136.94 201 ILE A C 1
ATOM 1521 O O . ILE A 1 201 ? 71.578 36.267 -7.885 1.00 137.69 201 ILE A O 1
ATOM 1526 N N . GLN A 1 202 ? 70.981 36.215 -5.708 1.00 137.79 202 GLN A N 1
ATOM 1527 C CA . GLN A 1 202 ? 72.343 36.026 -5.195 1.00 138.11 202 GLN A CA 1
ATOM 1528 C C . GLN A 1 202 ? 72.471 34.665 -4.508 1.00 137.80 202 GLN A C 1
ATOM 1529 O O . GLN A 1 202 ? 73.441 34.404 -3.792 1.00 137.51 202 GLN A O 1
ATOM 1535 N N . GLY A 1 203 ? 71.475 33.813 -4.726 1.00 137.51 203 GLY A N 1
ATOM 1536 C CA . GLY A 1 203 ? 71.481 32.479 -4.152 1.00 138.03 203 GLY A CA 1
ATOM 1537 C C . GLY A 1 203 ? 71.592 32.393 -2.642 1.00 138.11 203 GLY A C 1
ATOM 1538 O O . GLY A 1 203 ? 71.771 31.301 -2.095 1.00 137.89 203 GLY A O 1
ATOM 1539 N N . VAL A 1 204 ? 71.475 33.528 -1.961 1.00 138.16 204 VAL A N 1
ATOM 1540 C CA . VAL A 1 204 ? 71.575 33.544 -0.504 1.00 138.07 204 VAL A CA 1
ATOM 1541 C C . VAL A 1 204 ? 70.301 34.078 0.156 1.00 136.90 204 VAL A C 1
ATOM 1542 O O . VAL A 1 204 ? 70.346 35.040 0.927 1.00 136.87 204 VAL A O 1
ATOM 1546 N N . PRO A 1 205 ? 69.146 33.452 -0.136 1.00 135.90 205 PRO A N 1
ATOM 1547 C CA . PRO A 1 205 ? 67.862 33.870 0.431 1.00 134.50 205 PRO A CA 1
ATOM 1548 C C . PRO A 1 205 ? 67.898 34.020 1.946 1.00 133.09 205 PRO A C 1
ATOM 1549 O O . PRO A 1 205 ? 68.031 33.033 2.670 1.00 132.98 205 PRO A O 1
ATOM 1553 N N . ASN A 1 206 ? 67.799 35.254 2.426 1.00 131.42 206 ASN A N 1
ATOM 1554 C CA . ASN A 1 206 ? 67.790 35.488 3.861 1.00 130.05 206 ASN A CA 1
ATOM 1555 C C . ASN A 1 206 ? 66.318 35.497 4.242 1.00 129.53 206 ASN A C 1
ATOM 1556 O O . ASN A 1 206 ? 65.690 36.548 4.310 1.00 130.21 206 ASN A O 1
ATOM 1561 N N . ILE A 1 207 ? 65.770 34.309 4.470 1.00 128.63 207 ILE A N 1
ATOM 1562 C CA . ILE A 1 207 ? 64.362 34.156 4.818 1.00 127.57 207 ILE A CA 1
ATOM 1563 C C . ILE A 1 207 ? 63.826 35.340 5.620 1.00 126.23 207 ILE A C 1
ATOM 1564 O O . ILE A 1 207 ? 62.709 35.806 5.376 1.00 126.36 207 ILE A O 1
ATOM 1569 N N . GLU A 1 208 ? 64.630 35.834 6.558 1.00 124.08 208 GLU A N 1
ATOM 1570 C CA . GLU A 1 208 ? 64.232 36.957 7.408 1.00 122.67 208 GLU A CA 1
ATOM 1571 C C . GLU A 1 208 ? 63.701 38.199 6.667 1.00 119.65 208 GLU A C 1
ATOM 1572 O O . GLU A 1 208 ? 63.262 39.168 7.295 1.00 118.72 208 GLU A O 1
ATOM 1578 N N . TYR A 1 209 ? 63.729 38.161 5.337 1.00 115.90 209 TYR A N 1
ATOM 1579 C CA . TYR A 1 209 ? 63.239 39.267 4.525 1.00 112.07 209 TYR A CA 1
ATOM 1580 C C . TYR A 1 209 ? 61.859 38.952 3.961 1.00 109.75 209 TYR A C 1
ATOM 1581 O O . TYR A 1 209 ? 61.114 39.855 3.592 1.00 110.32 209 TYR A O 1
ATOM 1590 N N . ILE A 1 210 ? 61.514 37.671 3.896 1.00 106.56 210 ILE A N 1
ATOM 1591 C CA . ILE A 1 210 ? 60.226 37.266 3.341 1.00 102.21 210 ILE A CA 1
ATOM 1592 C C . ILE A 1 210 ? 59.308 36.680 4.407 1.00 100.87 210 ILE A C 1
ATOM 1593 O O . ILE A 1 210 ? 58.086 36.651 4.251 1.00 100.36 210 ILE A O 1
ATOM 1598 N N . ALA A 1 211 ? 59.906 36.220 5.498 1.00 98.49 211 ALA A N 1
ATOM 1599 C CA . ALA A 1 211 ? 59.144 35.622 6.582 1.00 96.29 211 ALA A CA 1
ATOM 1600 C C . ALA A 1 211 ? 57.947 36.461 7.021 1.00 94.25 211 ALA A C 1
ATOM 1601 O O . ALA A 1 211 ? 56.815 35.976 7.033 1.00 92.97 211 ALA A O 1
ATOM 1603 N N . PRO A 1 212 ? 58.181 37.738 7.384 1.00 92.65 212 PRO A N 1
ATOM 1604 C CA . PRO A 1 212 ? 57.078 38.603 7.824 1.00 90.76 212 PRO A CA 1
ATOM 1605 C C . PRO A 1 212 ? 55.972 38.737 6.776 1.00 88.37 212 PRO A C 1
ATOM 1606 O O . PRO A 1 212 ? 54.779 38.682 7.102 1.00 86.72 212 PRO A O 1
ATOM 1610 N N . ILE A 1 213 ? 56.370 38.903 5.518 1.00 85.53 213 ILE A N 1
ATOM 1611 C CA . ILE A 1 213 ? 55.390 39.010 4.457 1.00 82.32 213 ILE A CA 1
ATOM 1612 C C . ILE A 1 213 ? 54.598 37.714 4.444 1.00 82.37 213 ILE A C 1
ATOM 1613 O O . ILE A 1 213 ? 53.403 37.711 4.168 1.00 82.85 213 ILE A O 1
ATOM 1618 N N . ILE A 1 214 ? 55.255 36.604 4.759 1.00 82.47 214 ILE A N 1
ATOM 1619 C CA . ILE A 1 214 ? 54.544 35.333 4.792 1.00 81.97 214 ILE A CA 1
ATOM 1620 C C . ILE A 1 214 ? 53.485 35.409 5.894 1.00 81.50 214 ILE A C 1
ATOM 1621 O O . ILE A 1 214 ? 52.299 35.160 5.644 1.00 81.61 214 ILE A O 1
ATOM 1626 N N . GLY A 1 215 ? 53.935 35.765 7.102 1.00 80.11 215 GLY A N 1
ATOM 1627 C CA . GLY A 1 215 ? 53.049 35.880 8.251 1.00 78.07 215 GLY A CA 1
ATOM 1628 C C . GLY A 1 215 ? 51.809 36.660 7.873 1.00 77.51 215 GLY A C 1
ATOM 1629 O O . GLY A 1 215 ? 50.670 36.223 8.100 1.00 76.09 215 GLY A O 1
ATOM 1630 N N . THR A 1 216 ? 52.041 37.825 7.278 1.00 76.40 216 THR A N 1
ATOM 1631 C CA . THR A 1 216 ? 50.956 38.672 6.839 1.00 74.65 216 THR A CA 1
ATOM 1632 C C . THR A 1 216 ? 49.986 37.820 6.049 1.00 75.44 216 THR A C 1
ATOM 1633 O O . THR A 1 216 ? 48.797 37.783 6.360 1.00 77.95 216 THR A O 1
ATOM 1637 N N . ILE A 1 217 ? 50.495 37.117 5.042 1.00 74.46 217 ILE A N 1
ATOM 1638 C CA . ILE A 1 217 ? 49.651 36.259 4.224 1.00 73.86 217 ILE A CA 1
ATOM 1639 C C . ILE A 1 217 ? 48.927 35.212 5.070 1.00 74.21 217 ILE A C 1
ATOM 1640 O O . ILE A 1 217 ? 47.708 35.009 4.933 1.00 73.79 217 ILE A O 1
ATOM 1645 N N . ILE A 1 218 ? 49.670 34.541 5.938 1.00 73.53 218 ILE A N 1
ATOM 1646 C CA . ILE A 1 218 ? 49.042 33.549 6.780 1.00 75.41 218 ILE A CA 1
ATOM 1647 C C . ILE A 1 218 ? 47.940 34.199 7.594 1.00 75.85 218 ILE A C 1
ATOM 1648 O O . ILE A 1 218 ? 46.753 33.941 7.354 1.00 77.01 218 ILE A O 1
ATOM 1653 N N . VAL A 1 219 ? 48.329 35.043 8.549 1.00 74.96 219 VAL A N 1
ATOM 1654 C CA . VAL A 1 219 ? 47.357 35.722 9.414 1.00 74.25 219 VAL A CA 1
ATOM 1655 C C . VAL A 1 219 ? 46.131 36.183 8.620 1.00 72.53 219 VAL A C 1
ATOM 1656 O O . VAL A 1 219 ? 44.995 35.986 9.060 1.00 70.38 219 VAL A O 1
ATOM 1660 N N . PHE A 1 220 ? 46.375 36.780 7.451 1.00 71.21 220 PHE A N 1
ATOM 1661 C CA . PHE A 1 220 ? 45.309 37.256 6.573 1.00 71.16 220 PHE A CA 1
ATOM 1662 C C . PHE A 1 220 ? 44.261 36.172 6.308 1.00 73.03 220 PHE A C 1
ATOM 1663 O O . PHE A 1 220 ? 43.092 36.290 6.726 1.00 71.80 220 PHE A O 1
ATOM 1671 N N . LEU A 1 221 ? 44.694 35.133 5.585 1.00 73.99 221 LEU A N 1
ATOM 1672 C CA . LEU A 1 221 ? 43.841 33.995 5.233 1.00 73.79 221 LEU A CA 1
ATOM 1673 C C . LEU A 1 221 ? 43.090 33.450 6.438 1.00 73.27 221 LEU A C 1
ATOM 1674 O O . LEU A 1 221 ? 41.896 33.154 6.364 1.00 71.54 221 LEU A O 1
ATOM 1679 N N . MET A 1 222 ? 43.808 33.317 7.543 1.00 73.90 222 MET A N 1
ATOM 1680 C CA . MET A 1 222 ? 43.237 32.818 8.778 1.00 75.95 222 MET A CA 1
ATOM 1681 C C . MET A 1 222 ? 42.109 33.718 9.303 1.00 75.82 222 MET A C 1
ATOM 1682 O O . MET A 1 222 ? 41.017 33.254 9.660 1.00 76.64 222 MET A O 1
ATOM 1687 N N . VAL A 1 223 ? 42.381 35.013 9.354 1.00 74.90 223 VAL A N 1
ATOM 1688 C CA . VAL A 1 223 ? 41.404 35.958 9.847 1.00 72.80 223 VAL A CA 1
ATOM 1689 C C . VAL A 1 223 ? 40.194 36.013 8.925 1.00 70.83 223 VAL A C 1
ATOM 1690 O O . VAL A 1 223 ? 39.063 36.089 9.394 1.00 68.32 223 VAL A O 1
ATOM 1694 N N . VAL A 1 224 ? 40.427 35.959 7.617 1.00 71.26 224 VAL A N 1
ATOM 1695 C CA . VAL A 1 224 ? 39.326 35.983 6.648 1.00 72.04 224 VAL A CA 1
ATOM 1696 C C . VAL A 1 224 ? 38.397 34.823 6.931 1.00 72.87 224 VAL A C 1
ATOM 1697 O O . VAL A 1 224 ? 37.175 34.962 6.921 1.00 73.27 224 VAL A O 1
ATOM 1701 N N . TYR A 1 225 ? 39.010 33.667 7.160 1.00 74.93 225 TYR A N 1
ATOM 1702 C CA . TYR A 1 225 ? 38.288 32.445 7.450 1.00 75.81 225 TYR A CA 1
ATOM 1703 C C . TYR A 1 225 ? 37.295 32.687 8.579 1.00 74.47 225 TYR A C 1
ATOM 1704 O O . TYR A 1 225 ? 36.095 32.460 8.429 1.00 71.93 225 TYR A O 1
ATOM 1713 N N . ALA A 1 226 ? 37.806 33.146 9.715 1.00 74.38 226 ALA A N 1
ATOM 1714 C CA . ALA A 1 226 ? 36.943 33.430 10.852 1.00 74.49 226 ALA A CA 1
ATOM 1715 C C . ALA A 1 226 ? 35.824 34.381 10.445 1.00 74.65 226 ALA A C 1
ATOM 1716 O O . ALA A 1 226 ? 34.731 34.322 10.987 1.00 75.04 226 ALA A O 1
ATOM 1718 N N . GLU A 1 227 ? 36.094 35.262 9.491 1.00 75.64 227 GLU A N 1
ATOM 1719 C CA . GLU A 1 227 ? 35.074 36.197 9.040 1.00 77.06 227 GLU A CA 1
ATOM 1720 C C . GLU A 1 227 ? 34.059 35.523 8.151 1.00 77.85 227 GLU A C 1
ATOM 1721 O O . GLU A 1 227 ? 33.128 36.165 7.694 1.00 78.98 227 GLU A O 1
ATOM 1727 N N . CYS A 1 228 ? 34.231 34.230 7.901 1.00 79.66 228 CYS A N 1
ATOM 1728 C CA . CYS A 1 228 ? 33.290 33.496 7.049 1.00 80.65 228 CYS A CA 1
ATOM 1729 C C . CYS A 1 228 ? 32.467 32.450 7.789 1.00 81.71 228 CYS A C 1
ATOM 1730 O O . CYS A 1 228 ? 31.488 31.924 7.257 1.00 80.07 228 CYS A O 1
ATOM 1733 N N . MET A 1 229 ? 32.880 32.153 9.015 1.00 84.51 229 MET A N 1
ATOM 1734 C CA . MET A 1 229 ? 32.193 31.186 9.851 1.00 88.73 229 MET A CA 1
ATOM 1735 C C . MET A 1 229 ? 30.788 31.657 10.205 1.00 91.59 229 MET A C 1
ATOM 1736 O O . MET A 1 229 ? 30.586 32.806 10.597 1.00 92.55 229 MET A O 1
ATOM 1741 N N . ARG A 1 230 ? 29.820 30.758 10.072 1.00 95.19 230 ARG A N 1
ATOM 1742 C CA . ARG A 1 230 ? 28.436 31.068 10.380 1.00 98.61 230 ARG A CA 1
ATOM 1743 C C . ARG A 1 230 ? 27.745 29.987 11.213 1.00 100.66 230 ARG A C 1
ATOM 1744 O O . ARG A 1 230 ? 28.234 28.859 11.345 1.00 100.18 230 ARG A O 1
ATOM 1752 N N . VAL A 1 231 ? 26.607 30.357 11.789 1.00 103.31 231 VAL A N 1
ATOM 1753 C CA . VAL A 1 231 ? 25.813 29.455 12.607 1.00 105.81 231 VAL A CA 1
ATOM 1754 C C . VAL A 1 231 ? 24.467 29.348 11.910 1.00 108.31 231 VAL A C 1
ATOM 1755 O O . VAL A 1 231 ? 23.817 30.361 11.667 1.00 107.62 231 VAL A O 1
ATOM 1759 N N . GLU A 1 232 ? 24.051 28.128 11.576 1.00 112.07 232 GLU A N 1
ATOM 1760 C CA . GLU A 1 232 ? 22.775 27.953 10.882 1.00 115.21 232 GLU A CA 1
ATOM 1761 C C . GLU A 1 232 ? 21.606 27.609 11.789 1.00 116.00 232 GLU A C 1
ATOM 1762 O O . GLU A 1 232 ? 21.454 26.467 12.215 1.00 116.37 232 GLU A O 1
ATOM 1768 N N . ILE A 1 233 ? 20.781 28.609 12.076 1.00 116.85 233 ILE A N 1
ATOM 1769 C CA . ILE A 1 233 ? 19.610 28.419 12.919 1.00 118.00 233 ILE A CA 1
ATOM 1770 C C . ILE A 1 233 ? 18.543 27.714 12.088 1.00 119.84 233 ILE A C 1
ATOM 1771 O O . ILE A 1 233 ? 18.089 28.254 11.081 1.00 119.08 233 ILE A O 1
ATOM 1776 N N . PRO A 1 234 ? 18.136 26.493 12.492 1.00 122.10 234 PRO A N 1
ATOM 1777 C CA . PRO A 1 234 ? 17.109 25.743 11.753 1.00 123.06 234 PRO A CA 1
ATOM 1778 C C . PRO A 1 234 ? 15.759 26.463 11.800 1.00 124.23 234 PRO A C 1
ATOM 1779 O O . PRO A 1 234 ? 15.520 27.305 12.673 1.00 125.10 234 PRO A O 1
ATOM 1783 N N . LEU A 1 235 ? 14.883 26.131 10.859 1.00 124.76 235 LEU A N 1
ATOM 1784 C CA . LEU A 1 235 ? 13.559 26.735 10.793 1.00 125.49 235 LEU A CA 1
ATOM 1785 C C . LEU A 1 235 ? 12.618 25.687 10.234 1.00 127.30 235 LEU A C 1
ATOM 1786 O O . LEU A 1 235 ? 11.978 25.897 9.207 1.00 128.25 235 LEU A O 1
ATOM 1791 N N . ALA A 1 236 ? 12.554 24.547 10.910 1.00 129.39 236 ALA A N 1
ATOM 1792 C CA . ALA A 1 236 ? 11.703 23.449 10.479 1.00 131.40 236 ALA A CA 1
ATOM 1793 C C . ALA A 1 236 ? 10.270 23.661 10.953 1.00 132.51 236 ALA A C 1
ATOM 1794 O O . ALA A 1 236 ? 9.767 22.875 11.755 1.00 133.91 236 ALA A O 1
ATOM 1796 N N . HIS A 1 237 ? 9.613 24.710 10.460 1.00 133.09 237 HIS A N 1
ATOM 1797 C CA . HIS A 1 237 ? 8.238 24.989 10.871 1.00 133.33 237 HIS A CA 1
ATOM 1798 C C . HIS A 1 237 ? 7.416 23.700 10.840 1.00 132.58 237 HIS A C 1
ATOM 1799 O O . HIS A 1 237 ? 6.921 23.284 9.793 1.00 132.12 237 HIS A O 1
ATOM 1806 N N . GLY A 1 238 ? 7.314 23.082 12.021 1.00 132.13 238 GLY A N 1
ATOM 1807 C CA . GLY A 1 238 ? 6.611 21.825 12.232 1.00 130.74 238 GLY A CA 1
ATOM 1808 C C . GLY A 1 238 ? 5.202 21.729 11.693 1.00 130.61 238 GLY A C 1
ATOM 1809 O O . GLY A 1 238 ? 4.415 20.885 12.135 1.00 130.04 238 GLY A O 1
ATOM 1810 N N . ARG A 1 239 ? 4.885 22.604 10.742 1.00 130.13 239 ARG A N 1
ATOM 1811 C CA . ARG A 1 239 ? 3.582 22.621 10.092 1.00 128.85 239 ARG A CA 1
ATOM 1812 C C . ARG A 1 239 ? 3.510 21.411 9.143 1.00 127.54 239 ARG A C 1
ATOM 1813 O O . ARG A 1 239 ? 3.049 20.320 9.510 1.00 126.81 239 ARG A O 1
ATOM 1821 N N . ILE A 1 240 ? 4.002 21.624 7.927 1.00 125.43 240 ILE A N 1
ATOM 1822 C CA . ILE A 1 240 ? 4.022 20.611 6.885 1.00 123.52 240 ILE A CA 1
ATOM 1823 C C . ILE A 1 240 ? 5.437 20.041 6.733 1.00 122.22 240 ILE A C 1
ATOM 1824 O O . ILE A 1 240 ? 6.409 20.660 7.165 1.00 122.19 240 ILE A O 1
ATOM 1829 N N . LYS A 1 241 ? 5.545 18.860 6.124 1.00 120.90 241 LYS A N 1
ATOM 1830 C CA . LYS A 1 241 ? 6.837 18.204 5.893 1.00 119.16 241 LYS A CA 1
ATOM 1831 C C . LYS A 1 241 ? 7.532 18.879 4.719 1.00 117.51 241 LYS A C 1
ATOM 1832 O O . LYS A 1 241 ? 6.988 18.928 3.620 1.00 118.36 241 LYS A O 1
ATOM 1838 N N . GLY A 1 242 ? 8.732 19.398 4.944 1.00 115.68 242 GLY A N 1
ATOM 1839 C CA . GLY A 1 242 ? 9.441 20.075 3.873 1.00 113.83 242 GLY A CA 1
ATOM 1840 C C . GLY A 1 242 ? 9.518 21.576 4.098 1.00 112.52 242 GLY A C 1
ATOM 1841 O O . GLY A 1 242 ? 10.396 22.239 3.556 1.00 111.86 242 GLY A O 1
ATOM 1842 N N . ALA A 1 243 ? 8.589 22.113 4.888 1.00 112.24 243 ALA A N 1
ATOM 1843 C CA . ALA A 1 243 ? 8.568 23.540 5.208 1.00 111.96 243 ALA A CA 1
ATOM 1844 C C . ALA A 1 243 ? 9.688 23.805 6.215 1.00 112.25 243 ALA A C 1
ATOM 1845 O O . ALA A 1 243 ? 9.457 24.328 7.312 1.00 112.30 243 ALA A O 1
ATOM 1847 N N . VAL A 1 244 ? 10.900 23.425 5.823 1.00 112.09 244 VAL A N 1
ATOM 1848 C CA . VAL A 1 244 ? 12.083 23.577 6.651 1.00 112.17 244 VAL A CA 1
ATOM 1849 C C . VAL A 1 244 ? 13.047 24.555 6.006 1.00 112.62 244 VAL A C 1
ATOM 1850 O O . VAL A 1 244 ? 13.056 24.724 4.789 1.00 112.27 244 VAL A O 1
ATOM 1854 N N . GLY A 1 245 ? 13.861 25.191 6.838 1.00 113.68 245 GLY A N 1
ATOM 1855 C CA . GLY A 1 245 ? 14.848 26.137 6.352 1.00 114.76 245 GLY A CA 1
ATOM 1856 C C . GLY A 1 245 ? 15.910 26.286 7.415 1.00 116.06 245 GLY A C 1
ATOM 1857 O O . GLY A 1 245 ? 15.850 25.605 8.443 1.00 116.66 245 GLY A O 1
ATOM 1858 N N . LYS A 1 246 ? 16.886 27.155 7.170 1.00 117.06 246 LYS A N 1
ATOM 1859 C CA . LYS A 1 246 ? 17.962 27.408 8.132 1.00 118.21 246 LYS A CA 1
ATOM 1860 C C . LYS A 1 246 ? 18.519 28.818 7.929 1.00 118.63 246 LYS A C 1
ATOM 1861 O O . LYS A 1 246 ? 19.027 29.145 6.854 1.00 119.27 246 LYS A O 1
ATOM 1867 N N . TYR A 1 247 ? 18.405 29.647 8.966 1.00 118.66 247 TYR A N 1
ATOM 1868 C CA . TYR A 1 247 ? 18.869 31.034 8.931 1.00 118.44 247 TYR A CA 1
ATOM 1869 C C . TYR A 1 247 ? 20.277 31.193 9.505 1.00 117.26 247 TYR A C 1
ATOM 1870 O O . TYR A 1 247 ? 20.439 31.407 10.706 1.00 117.88 247 TYR A O 1
ATOM 1879 N N . PRO A 1 248 ? 21.316 31.089 8.654 1.00 115.45 248 PRO A N 1
ATOM 1880 C CA . PRO A 1 248 ? 22.700 31.224 9.114 1.00 113.53 248 PRO A CA 1
ATOM 1881 C C . PRO A 1 248 ? 22.984 32.639 9.574 1.00 112.13 248 PRO A C 1
ATOM 1882 O O . PRO A 1 248 ? 22.551 33.603 8.938 1.00 112.33 248 PRO A O 1
ATOM 1886 N N . ILE A 1 249 ? 23.708 32.756 10.685 1.00 109.92 249 ILE A N 1
ATOM 1887 C CA . ILE A 1 249 ? 24.073 34.055 11.241 1.00 106.28 249 ILE A CA 1
ATOM 1888 C C . ILE A 1 249 ? 25.576 34.041 11.477 1.00 104.25 249 ILE A C 1
ATOM 1889 O O . ILE A 1 249 ? 26.153 32.979 11.710 1.00 103.26 249 ILE A O 1
ATOM 1894 N N . LYS A 1 250 ? 26.206 35.213 11.400 1.00 102.66 250 LYS A N 1
ATOM 1895 C CA . LYS A 1 250 ? 27.651 35.324 11.618 1.00 100.56 250 LYS A CA 1
ATOM 1896 C C . LYS A 1 250 ? 28.008 34.728 12.980 1.00 97.82 250 LYS A C 1
ATOM 1897 O O . LYS A 1 250 ? 27.298 34.950 13.965 1.00 97.68 250 LYS A O 1
ATOM 1903 N N . PHE A 1 251 ? 29.107 33.978 13.033 1.00 94.41 251 PHE A N 1
ATOM 1904 C CA . PHE A 1 251 ? 29.533 33.353 14.279 1.00 90.38 251 PHE A CA 1
ATOM 1905 C C . PHE A 1 251 ? 30.108 34.343 15.280 1.00 88.56 251 PHE A C 1
ATOM 1906 O O . PHE A 1 251 ? 29.798 34.266 16.461 1.00 88.28 251 PHE A O 1
ATOM 1914 N N . VAL A 1 252 ? 30.951 35.261 14.814 1.00 86.74 252 VAL A N 1
ATOM 1915 C CA . VAL A 1 252 ? 31.548 36.260 15.700 1.00 84.18 252 VAL A CA 1
ATOM 1916 C C . VAL A 1 252 ? 30.498 37.297 16.082 1.00 82.48 252 VAL A C 1
ATOM 1917 O O . VAL A 1 252 ? 30.632 38.476 15.777 1.00 82.26 252 VAL A O 1
ATOM 1921 N N . TYR A 1 253 ? 29.448 36.826 16.747 1.00 81.48 253 TYR A N 1
ATOM 1922 C CA . TYR A 1 253 ? 28.326 37.649 17.195 1.00 81.71 253 TYR A CA 1
ATOM 1923 C C . TYR A 1 253 ? 28.813 38.878 17.940 1.00 81.07 253 TYR A C 1
ATOM 1924 O O . TYR A 1 253 ? 28.360 40.009 17.725 1.00 79.04 253 TYR A O 1
ATOM 1933 N N . VAL A 1 254 ? 29.753 38.631 18.831 1.00 81.00 254 VAL A N 1
ATOM 1934 C CA . VAL A 1 254 ? 30.321 39.677 19.647 1.00 80.97 254 VAL A CA 1
ATOM 1935 C C . VAL A 1 254 ? 31.165 40.626 18.790 1.00 80.69 254 VAL A C 1
ATOM 1936 O O . VAL A 1 254 ? 31.490 41.730 19.218 1.00 81.25 254 VAL A O 1
ATOM 1940 N N . SER A 1 255 ? 31.493 40.188 17.573 1.00 80.33 255 SER A N 1
ATOM 1941 C CA . SER A 1 255 ? 32.307 40.950 16.613 1.00 79.65 255 SER A CA 1
ATOM 1942 C C . SER A 1 255 ? 33.783 40.951 17.018 1.00 77.92 255 SER A C 1
ATOM 1943 O O . SER A 1 255 ? 34.199 40.157 17.853 1.00 79.28 255 SER A O 1
ATOM 1946 N N . ASN A 1 256 ? 34.579 41.830 16.425 1.00 75.93 256 ASN A N 1
ATOM 1947 C CA . ASN A 1 256 ? 36.002 41.898 16.758 1.00 73.09 256 ASN A CA 1
ATOM 1948 C C . ASN A 1 256 ? 36.342 43.013 17.752 1.00 70.28 256 ASN A C 1
ATOM 1949 O O . ASN A 1 256 ? 37.489 43.149 18.185 1.00 65.65 256 ASN A O 1
ATOM 1954 N N . ILE A 1 257 ? 35.341 43.812 18.102 1.00 69.25 257 ILE A N 1
ATOM 1955 C CA . ILE A 1 257 ? 35.551 44.905 19.032 1.00 70.13 257 ILE A CA 1
ATOM 1956 C C . ILE A 1 257 ? 36.313 44.454 20.261 1.00 70.50 257 ILE A C 1
ATOM 1957 O O . ILE A 1 257 ? 37.218 45.141 20.724 1.00 72.42 257 ILE A O 1
ATOM 1962 N N . PRO A 1 258 ? 35.952 43.296 20.814 1.00 70.33 258 PRO A N 1
ATOM 1963 C CA . PRO A 1 258 ? 36.658 42.809 21.998 1.00 69.73 258 PRO A CA 1
ATOM 1964 C C . PRO A 1 258 ? 38.172 42.737 21.794 1.00 69.64 258 PRO A C 1
ATOM 1965 O O . PRO A 1 258 ? 38.938 42.914 22.731 1.00 70.75 258 PRO A O 1
ATOM 1969 N N . VAL A 1 259 ? 38.623 42.492 20.574 1.00 69.74 259 VAL A N 1
ATOM 1970 C CA . VAL A 1 259 ? 40.060 42.424 20.363 1.00 69.51 259 VAL A CA 1
ATOM 1971 C C . VAL A 1 259 ? 40.729 43.784 20.528 1.00 68.37 259 VAL A C 1
ATOM 1972 O O . VAL A 1 259 ? 41.784 43.874 21.137 1.00 66.61 259 VAL A O 1
ATOM 1976 N N . ILE A 1 260 ? 40.132 44.841 19.989 1.00 68.78 260 ILE A N 1
ATOM 1977 C CA . ILE A 1 260 ? 40.736 46.162 20.139 1.00 70.86 260 ILE A CA 1
ATOM 1978 C C . ILE A 1 260 ? 40.692 46.525 21.617 1.00 70.65 260 ILE A C 1
ATOM 1979 O O . ILE A 1 260 ? 41.726 46.774 22.238 1.00 71.77 260 ILE A O 1
ATOM 1984 N N . LEU A 1 261 ? 39.489 46.545 22.178 1.00 69.22 261 LEU A N 1
ATOM 1985 C CA . LEU A 1 261 ? 39.318 46.902 23.577 1.00 68.21 261 LEU A CA 1
ATOM 1986 C C . LEU A 1 261 ? 40.357 46.262 24.480 1.00 68.43 261 LEU A C 1
ATOM 1987 O O . LEU A 1 261 ? 40.938 46.934 25.334 1.00 70.01 261 LEU A O 1
ATOM 1992 N N . ALA A 1 262 ? 40.607 44.971 24.297 1.00 66.71 262 ALA A N 1
ATOM 1993 C CA . ALA A 1 262 ? 41.586 44.304 25.143 1.00 65.44 262 ALA A CA 1
ATOM 1994 C C . ALA A 1 262 ? 42.989 44.748 24.765 1.00 65.06 262 ALA A C 1
ATOM 1995 O O . ALA A 1 262 ? 43.682 45.370 25.565 1.00 65.12 262 ALA A O 1
ATOM 1997 N N . ALA A 1 263 ? 43.388 44.432 23.537 1.00 64.79 263 ALA A N 1
ATOM 1998 C CA . ALA A 1 263 ? 44.698 44.782 23.017 1.00 64.66 263 ALA A CA 1
ATOM 1999 C C . ALA A 1 263 ? 45.041 46.215 23.397 1.00 65.98 263 ALA A C 1
ATOM 2000 O O . ALA A 1 263 ? 46.213 46.551 23.618 1.00 65.22 263 ALA A O 1
ATOM 2002 N N . ALA A 1 264 ? 44.006 47.050 23.468 1.00 67.24 264 ALA A N 1
ATOM 2003 C CA . ALA A 1 264 ? 44.154 48.456 23.828 1.00 69.18 264 ALA A CA 1
ATOM 2004 C C . ALA A 1 264 ? 44.473 48.544 25.314 1.00 70.61 264 ALA A C 1
ATOM 2005 O O . ALA A 1 264 ? 45.484 49.126 25.714 1.00 71.82 264 ALA A O 1
ATOM 2007 N N . LEU A 1 265 ? 43.598 47.959 26.127 1.00 71.39 265 LEU A N 1
ATOM 2008 C CA . LEU A 1 265 ? 43.781 47.946 27.566 1.00 71.46 265 LEU A CA 1
ATOM 2009 C C . LEU A 1 265 ? 45.170 47.462 27.898 1.00 71.56 265 LEU A C 1
ATOM 2010 O O . LEU A 1 265 ? 45.854 48.042 28.726 1.00 72.04 265 LEU A O 1
ATOM 2015 N N . PHE A 1 266 ? 45.583 46.384 27.251 1.00 71.94 266 PHE A N 1
ATOM 2016 C CA . PHE A 1 266 ? 46.906 45.835 27.487 1.00 73.16 266 PHE A CA 1
ATOM 2017 C C . PHE A 1 266 ? 47.947 46.888 27.188 1.00 73.29 266 PHE A C 1
ATOM 2018 O O . PHE A 1 266 ? 48.797 47.175 28.024 1.00 72.73 266 PHE A O 1
ATOM 2026 N N . ALA A 1 267 ? 47.864 47.467 25.993 1.00 75.22 267 ALA A N 1
ATOM 2027 C CA . ALA A 1 267 ? 48.818 48.489 25.561 1.00 76.14 267 ALA A CA 1
ATOM 2028 C C . ALA A 1 267 ? 48.849 49.651 26.535 1.00 76.23 267 ALA A C 1
ATOM 2029 O O . ALA A 1 267 ? 49.922 50.138 26.884 1.00 76.51 267 ALA A O 1
ATOM 2031 N N . ASN A 1 268 ? 47.680 50.101 26.972 1.00 76.38 268 ASN A N 1
ATOM 2032 C CA . ASN A 1 268 ? 47.625 51.184 27.936 1.00 79.19 268 ASN A CA 1
ATOM 2033 C C . ASN A 1 268 ? 48.408 50.778 29.188 1.00 81.46 268 ASN A C 1
ATOM 2034 O O . ASN A 1 268 ? 49.252 51.532 29.693 1.00 81.43 268 ASN A O 1
ATOM 2039 N N . ILE A 1 269 ? 48.117 49.575 29.682 1.00 83.46 269 ILE A N 1
ATOM 2040 C CA . ILE A 1 269 ? 48.766 49.036 30.872 1.00 84.33 269 ILE A CA 1
ATOM 2041 C C . ILE A 1 269 ? 50.291 49.114 30.769 1.00 86.59 269 ILE A C 1
ATOM 2042 O O . ILE A 1 269 ? 50.970 49.342 31.766 1.00 87.99 269 ILE A O 1
ATOM 2047 N N . GLN A 1 270 ? 50.838 48.938 29.572 1.00 88.43 270 GLN A N 1
ATOM 2048 C CA . GLN A 1 270 ? 52.283 49.010 29.421 1.00 90.58 270 GLN A CA 1
ATOM 2049 C C . GLN A 1 270 ? 52.771 50.451 29.432 1.00 93.06 270 GLN A C 1
ATOM 2050 O O . GLN A 1 270 ? 53.860 50.742 29.939 1.00 94.96 270 GLN A O 1
ATOM 2056 N N . LEU A 1 271 ? 51.966 51.357 28.887 1.00 93.75 271 LEU A N 1
ATOM 2057 C CA . LEU A 1 271 ? 52.318 52.772 28.878 1.00 94.31 271 LEU A CA 1
ATOM 2058 C C . LEU A 1 271 ? 52.341 53.247 30.330 1.00 95.72 271 LEU A C 1
ATOM 2059 O O . LEU A 1 271 ? 53.381 53.676 30.828 1.00 95.34 271 LEU A O 1
ATOM 2064 N N . TRP A 1 272 ? 51.189 53.155 30.998 1.00 97.69 272 TRP A N 1
ATOM 2065 C CA . TRP A 1 272 ? 51.050 53.561 32.400 1.00 100.19 272 TRP A CA 1
ATOM 2066 C C . TRP A 1 272 ? 52.105 52.931 33.290 1.00 99.88 272 TRP A C 1
ATOM 2067 O O . TRP A 1 272 ? 52.547 53.534 34.269 1.00 99.87 272 TRP A O 1
ATOM 2078 N N . GLY A 1 273 ? 52.477 51.699 32.961 1.00 99.44 273 GLY A N 1
ATOM 2079 C CA . GLY A 1 273 ? 53.465 50.992 33.746 1.00 98.99 273 GLY A CA 1
ATOM 2080 C C . GLY A 1 273 ? 54.840 51.585 33.564 1.00 99.05 273 GLY A C 1
ATOM 2081 O O . GLY A 1 273 ? 55.521 51.902 34.539 1.00 100.04 273 GLY A O 1
ATOM 2082 N N . LEU A 1 274 ? 55.251 51.734 32.311 1.00 98.45 274 LEU A N 1
ATOM 2083 C CA . LEU A 1 274 ? 56.556 52.302 31.997 1.00 98.21 274 LEU A CA 1
ATOM 2084 C C . LEU A 1 274 ? 56.631 53.691 32.603 1.00 99.03 274 LEU A C 1
ATOM 2085 O O . LEU A 1 274 ? 57.703 54.183 32.929 1.00 98.19 274 LEU A O 1
ATOM 2090 N N . ALA A 1 275 ? 55.464 54.304 32.755 1.00 101.87 275 ALA A N 1
ATOM 2091 C CA . ALA A 1 275 ? 55.329 55.640 33.321 1.00 105.10 275 ALA A CA 1
ATOM 2092 C C . ALA A 1 275 ? 55.575 55.638 34.823 1.00 106.99 275 ALA A C 1
ATOM 2093 O O . ALA A 1 275 ? 56.394 56.397 35.329 1.00 107.11 275 ALA A O 1
ATOM 2095 N N . LEU A 1 276 ? 54.842 54.790 35.531 1.00 109.74 276 LEU A N 1
ATOM 2096 C CA . LEU A 1 276 ? 54.979 54.695 36.974 1.00 112.60 276 LEU A CA 1
ATOM 2097 C C . LEU A 1 276 ? 56.331 54.098 37.359 1.00 113.57 276 LEU A C 1
ATOM 2098 O O . LEU A 1 276 ? 56.795 54.261 38.486 1.00 113.44 276 LEU A O 1
ATOM 2103 N N . TYR A 1 277 ? 56.960 53.404 36.418 1.00 115.23 277 TYR A N 1
ATOM 2104 C CA . TYR A 1 277 ? 58.261 52.797 36.665 1.00 116.90 277 TYR A CA 1
ATOM 2105 C C . TYR A 1 277 ? 59.340 53.865 36.749 1.00 118.37 277 TYR A C 1
ATOM 2106 O O . TYR A 1 277 ? 59.882 54.112 37.825 1.00 119.35 277 TYR A O 1
ATOM 2115 N N . ARG A 1 278 ? 59.649 54.497 35.616 1.00 119.68 278 ARG A N 1
ATOM 2116 C CA . ARG A 1 278 ? 60.674 55.540 35.570 1.00 121.19 278 ARG A CA 1
ATOM 2117 C C . ARG A 1 278 ? 60.192 56.858 36.174 1.00 122.16 278 ARG A C 1
ATOM 2118 O O . ARG A 1 278 ? 60.612 57.938 35.766 1.00 122.56 278 ARG A O 1
ATOM 2126 N N . MET A 1 279 ? 59.304 56.753 37.152 1.00 123.66 279 MET A N 1
ATOM 2127 C CA . MET A 1 279 ? 58.765 57.913 37.842 1.00 125.48 279 MET A CA 1
ATOM 2128 C C . MET A 1 279 ? 58.913 57.635 39.322 1.00 125.86 279 MET A C 1
ATOM 2129 O O . MET A 1 279 ? 59.517 58.414 40.054 1.00 127.13 279 MET A O 1
ATOM 2134 N N . GLY A 1 280 ? 58.356 56.508 39.752 1.00 125.89 280 GLY A N 1
ATOM 2135 C CA . GLY A 1 280 ? 58.426 56.135 41.149 1.00 126.00 280 GLY A CA 1
ATOM 2136 C C . GLY A 1 280 ? 58.218 54.656 41.397 1.00 126.44 280 GLY A C 1
ATOM 2137 O O . GLY A 1 280 ? 59.130 53.854 41.199 1.00 126.29 280 GLY A O 1
ATOM 2138 N N . ILE A 1 281 ? 57.008 54.300 41.824 1.00 126.92 281 ILE A N 1
ATOM 2139 C CA . ILE A 1 281 ? 56.648 52.917 42.137 1.00 127.07 281 ILE A CA 1
ATOM 2140 C C . ILE A 1 281 ? 56.426 52.043 40.904 1.00 126.98 281 ILE A C 1
ATOM 2141 O O . ILE A 1 281 ? 55.410 52.173 40.226 1.00 127.27 281 ILE A O 1
ATOM 2146 N N . PRO A 1 282 ? 57.368 51.128 40.609 1.00 126.74 282 PRO A N 1
ATOM 2147 C CA . PRO A 1 282 ? 57.242 50.241 39.446 1.00 125.81 282 PRO A CA 1
ATOM 2148 C C . PRO A 1 282 ? 56.117 49.208 39.586 1.00 124.63 282 PRO A C 1
ATOM 2149 O O . PRO A 1 282 ? 56.240 48.076 39.114 1.00 123.68 282 PRO A O 1
ATOM 2153 N N . ILE A 1 283 ? 55.030 49.620 40.235 1.00 123.68 283 ILE A N 1
ATOM 2154 C CA . ILE A 1 283 ? 53.854 48.782 40.462 1.00 122.70 283 ILE A CA 1
ATOM 2155 C C . ILE A 1 283 ? 53.673 47.697 39.410 1.00 122.96 283 ILE A C 1
ATOM 2156 O O . ILE A 1 283 ? 54.180 46.587 39.547 1.00 123.22 283 ILE A O 1
ATOM 2161 N N . LEU A 1 284 ? 52.938 48.038 38.358 1.00 122.79 284 LEU A N 1
ATOM 2162 C CA . LEU A 1 284 ? 52.648 47.117 37.270 1.00 122.32 284 LEU A CA 1
ATOM 2163 C C . LEU A 1 284 ? 53.859 46.391 36.681 1.00 122.88 284 LEU A C 1
ATOM 2164 O O . LEU A 1 284 ? 53.693 45.498 35.849 1.00 123.31 284 LEU A O 1
ATOM 2169 N N . GLY A 1 285 ? 55.070 46.759 37.101 1.00 123.18 285 GLY A N 1
ATOM 2170 C CA . GLY A 1 285 ? 56.247 46.077 36.584 1.00 123.40 285 GLY A CA 1
ATOM 2171 C C . GLY A 1 285 ? 57.541 46.865 36.509 1.00 123.79 285 GLY A C 1
ATOM 2172 O O . GLY A 1 285 ? 57.596 48.029 36.895 1.00 123.41 285 GLY A O 1
ATOM 2173 N N . HIS A 1 286 ? 58.584 46.210 36.005 1.00 124.92 286 HIS A N 1
ATOM 2174 C CA . HIS A 1 286 ? 59.909 46.808 35.844 1.00 126.81 286 HIS A CA 1
ATOM 2175 C C . HIS A 1 286 ? 60.340 46.672 34.381 1.00 127.86 286 HIS A C 1
ATOM 2176 O O . HIS A 1 286 ? 60.319 45.571 33.827 1.00 127.49 286 HIS A O 1
ATOM 2183 N N . TYR A 1 287 ? 60.734 47.791 33.768 1.00 129.85 287 TYR A N 1
ATOM 2184 C CA . TYR A 1 287 ? 61.165 47.822 32.363 1.00 131.48 287 TYR A CA 1
ATOM 2185 C C . TYR A 1 287 ? 62.652 48.154 32.236 1.00 133.44 287 TYR A C 1
ATOM 2186 O O . TYR A 1 287 ? 63.265 48.661 33.175 1.00 133.84 287 TYR A O 1
ATOM 2195 N N . GLU A 1 288 ? 63.231 47.884 31.070 1.00 135.69 288 GLU A N 1
ATOM 2196 C CA . GLU A 1 288 ? 64.632 48.211 30.862 1.00 139.05 288 GLU A CA 1
ATOM 2197 C C . GLU A 1 288 ? 64.894 48.616 29.417 1.00 140.78 288 GLU A C 1
ATOM 2198 O O . GLU A 1 288 ? 64.052 49.271 28.800 1.00 140.70 288 GLU A O 1
ATOM 2204 N N . GLY A 1 289 ? 66.066 48.242 28.899 1.00 143.15 289 GLY A N 1
ATOM 2205 C CA . GLY A 1 289 ? 66.449 48.558 27.529 1.00 145.37 289 GLY A CA 1
ATOM 2206 C C . GLY A 1 289 ? 65.484 47.966 26.522 1.00 146.97 289 GLY A C 1
ATOM 2207 O O . GLY A 1 289 ? 65.818 47.062 25.752 1.00 147.02 289 GLY A O 1
ATOM 2208 N N . GLY A 1 290 ? 64.273 48.509 26.539 1.00 148.11 290 GLY A N 1
ATOM 2209 C CA . GLY A 1 290 ? 63.206 48.064 25.668 1.00 148.40 290 GLY A CA 1
ATOM 2210 C C . GLY A 1 290 ? 61.921 48.282 26.444 1.00 148.79 290 GLY A C 1
ATOM 2211 O O . GLY A 1 290 ? 61.461 49.419 26.595 1.00 148.42 290 GLY A O 1
ATOM 2212 N N . ARG A 1 291 ? 61.350 47.201 26.962 1.00 148.42 291 ARG A N 1
ATOM 2213 C CA . ARG A 1 291 ? 60.123 47.314 27.728 1.00 147.88 291 ARG A CA 1
ATOM 2214 C C . ARG A 1 291 ? 60.203 46.582 29.050 1.00 146.17 291 ARG A C 1
ATOM 2215 O O . ARG A 1 291 ? 61.287 46.386 29.602 1.00 145.84 291 ARG A O 1
ATOM 2223 N N . ALA A 1 292 ? 59.039 46.183 29.548 1.00 144.27 292 ALA A N 1
ATOM 2224 C CA . ALA A 1 292 ? 58.932 45.478 30.814 1.00 142.60 292 ALA A CA 1
ATOM 2225 C C . ALA A 1 292 ? 59.286 44.011 30.669 1.00 141.58 292 ALA A C 1
ATOM 2226 O O . ALA A 1 292 ? 58.744 43.321 29.803 1.00 141.83 292 ALA A O 1
ATOM 2228 N N . VAL A 1 293 ? 60.203 43.544 31.512 1.00 140.08 293 VAL A N 1
ATOM 2229 C CA . VAL A 1 293 ? 60.607 42.141 31.503 1.00 138.00 293 VAL A CA 1
ATOM 2230 C C . VAL A 1 293 ? 60.260 41.607 32.887 1.00 136.56 293 VAL A C 1
ATOM 2231 O O . VAL A 1 293 ? 60.910 40.700 33.411 1.00 136.73 293 VAL A O 1
ATOM 2235 N N . ASP A 1 294 ? 59.215 42.188 33.465 1.00 133.97 294 ASP A N 1
ATOM 2236 C CA . ASP A 1 294 ? 58.757 41.811 34.789 1.00 131.56 294 ASP A CA 1
ATOM 2237 C C . ASP A 1 294 ? 57.456 42.523 35.153 1.00 129.89 294 ASP A C 1
ATOM 2238 O O . ASP A 1 294 ? 57.295 43.711 34.870 1.00 129.99 294 ASP A O 1
ATOM 2243 N N . GLY A 1 295 ? 56.536 41.793 35.780 1.00 127.50 295 GLY A N 1
ATOM 2244 C CA . GLY A 1 295 ? 55.271 42.379 36.199 1.00 124.04 295 GLY A CA 1
ATOM 2245 C C . GLY A 1 295 ? 54.066 41.990 35.366 1.00 121.88 295 GLY A C 1
ATOM 2246 O O . GLY A 1 295 ? 54.187 41.192 34.431 1.00 121.63 295 GLY A O 1
ATOM 2247 N N . ILE A 1 296 ? 52.900 42.540 35.714 1.00 119.22 296 ILE A N 1
ATOM 2248 C CA . ILE A 1 296 ? 51.681 42.258 34.967 1.00 115.99 296 ILE A CA 1
ATOM 2249 C C . ILE A 1 296 ? 51.982 42.729 33.564 1.00 114.88 296 ILE A C 1
ATOM 2250 O O . ILE A 1 296 ? 51.703 42.038 32.591 1.00 114.96 296 ILE A O 1
ATOM 2255 N N . ALA A 1 297 ? 52.573 43.915 33.482 1.00 114.02 297 ALA A N 1
ATOM 2256 C CA . ALA A 1 297 ? 52.960 44.511 32.211 1.00 114.02 297 ALA A CA 1
ATOM 2257 C C . ALA A 1 297 ? 53.765 43.502 31.394 1.00 113.76 297 ALA A C 1
ATOM 2258 O O . ALA A 1 297 ? 53.658 43.439 30.164 1.00 113.55 297 ALA A O 1
ATOM 2260 N N . TYR A 1 298 ? 54.584 42.716 32.080 1.00 113.42 298 TYR A N 1
ATOM 2261 C CA . TYR A 1 298 ? 55.376 41.715 31.394 1.00 113.58 298 TYR A CA 1
ATOM 2262 C C . TYR A 1 298 ? 54.406 40.712 30.813 1.00 114.29 298 TYR A C 1
ATOM 2263 O O . TYR A 1 298 ? 54.389 40.468 29.613 1.00 113.78 298 TYR A O 1
ATOM 2272 N N . TYR A 1 299 ? 53.585 40.155 31.696 1.00 116.31 299 TYR A N 1
ATOM 2273 C CA . TYR A 1 299 ? 52.596 39.149 31.344 1.00 118.10 299 TYR A CA 1
ATOM 2274 C C . TYR A 1 299 ? 51.421 39.633 30.515 1.00 117.54 299 TYR A C 1
ATOM 2275 O O . TYR A 1 299 ? 50.358 39.019 30.528 1.00 117.70 299 TYR A O 1
ATOM 2284 N N . LEU A 1 300 ? 51.606 40.735 29.798 1.00 116.81 300 LEU A N 1
ATOM 2285 C CA . LEU A 1 300 ? 50.556 41.258 28.938 1.00 115.71 300 LEU A CA 1
ATOM 2286 C C . LEU A 1 300 ? 51.180 41.748 27.637 1.00 117.52 300 LEU A C 1
ATOM 2287 O O . LEU A 1 300 ? 50.483 42.227 26.748 1.00 118.44 300 LEU A O 1
ATOM 2292 N N . SER A 1 301 ? 52.498 41.597 27.530 1.00 119.92 301 SER A N 1
ATOM 2293 C CA . SER A 1 301 ? 53.246 41.995 26.341 1.00 122.60 301 SER A CA 1
ATOM 2294 C C . SER A 1 301 ? 53.032 40.945 25.245 1.00 125.38 301 SER A C 1
ATOM 2295 O O . SER A 1 301 ? 52.416 39.918 25.499 1.00 126.17 301 SER A O 1
ATOM 2298 N N . THR A 1 302 ? 53.536 41.196 24.038 1.00 129.21 302 THR A N 1
ATOM 2299 C CA . THR A 1 302 ? 53.366 40.262 22.917 1.00 133.59 302 THR A CA 1
ATOM 2300 C C . THR A 1 302 ? 54.599 40.223 22.012 1.00 138.14 302 THR A C 1
ATOM 2301 O O . THR A 1 302 ? 54.875 41.176 21.281 1.00 138.30 302 THR A O 1
ATOM 2305 N N . PRO A 1 303 ? 55.343 39.109 22.028 1.00 142.94 303 PRO A N 1
ATOM 2306 C CA . PRO A 1 303 ? 56.549 38.992 21.191 1.00 147.02 303 PRO A CA 1
ATOM 2307 C C . PRO A 1 303 ? 56.310 38.623 19.715 1.00 150.65 303 PRO A C 1
ATOM 2308 O O . PRO A 1 303 ? 55.898 37.502 19.401 1.00 150.96 303 PRO A O 1
ATOM 2312 N N . TYR A 1 304 ? 56.579 39.567 18.811 1.00 154.56 304 TYR A N 1
ATOM 2313 C CA . TYR A 1 304 ? 56.391 39.329 17.376 1.00 158.54 304 TYR A CA 1
ATOM 2314 C C . TYR A 1 304 ? 56.757 40.540 16.499 1.00 160.10 304 TYR A C 1
ATOM 2315 O O . TYR A 1 304 ? 57.046 41.628 17.005 1.00 160.23 304 TYR A O 1
ATOM 2324 N N . GLY A 1 305 ? 56.724 40.335 15.182 1.00 161.73 305 GLY A N 1
ATOM 2325 C CA . GLY A 1 305 ? 57.052 41.387 14.228 1.00 163.22 305 GLY A CA 1
ATOM 2326 C C . GLY A 1 305 ? 57.855 40.827 13.063 1.00 164.09 305 GLY A C 1
ATOM 2327 O O . GLY A 1 305 ? 58.212 41.549 12.119 1.00 163.28 305 GLY A O 1
ATOM 2328 N N . LEU A 1 306 ? 58.127 39.522 13.147 1.00 165.12 306 LEU A N 1
ATOM 2329 C CA . LEU A 1 306 ? 58.892 38.773 12.147 1.00 165.77 306 LEU A CA 1
ATOM 2330 C C . LEU A 1 306 ? 58.439 37.297 12.115 1.00 165.82 306 LEU A C 1
ATOM 2331 O O . LEU A 1 306 ? 57.851 36.841 11.126 1.00 165.83 306 LEU A O 1
ATOM 2336 N N . SER A 1 307 ? 58.705 36.563 13.200 1.00 165.41 307 SER A N 1
ATOM 2337 C CA . SER A 1 307 ? 58.335 35.145 13.294 1.00 164.35 307 SER A CA 1
ATOM 2338 C C . SER A 1 307 ? 57.805 34.693 14.671 1.00 163.40 307 SER A C 1
ATOM 2339 O O . SER A 1 307 ? 57.368 35.510 15.489 1.00 163.00 307 SER A O 1
ATOM 2342 N N . SER A 1 308 ? 57.841 33.380 14.906 1.00 162.55 308 SER A N 1
ATOM 2343 C CA . SER A 1 308 ? 57.370 32.779 16.156 1.00 161.31 308 SER A CA 1
ATOM 2344 C C . SER A 1 308 ? 58.512 32.585 17.149 1.00 161.13 308 SER A C 1
ATOM 2345 O O . SER A 1 308 ? 59.441 31.819 16.889 1.00 161.00 308 SER A O 1
ATOM 2348 N N . VAL A 1 309 ? 58.443 33.274 18.285 1.00 160.97 309 VAL A N 1
ATOM 2349 C CA . VAL A 1 309 ? 59.479 33.156 19.312 1.00 160.40 309 VAL A CA 1
ATOM 2350 C C . VAL A 1 309 ? 59.182 31.948 20.196 1.00 160.11 309 VAL A C 1
ATOM 2351 O O . VAL A 1 309 ? 58.057 31.772 20.670 1.00 159.97 309 VAL A O 1
ATOM 2355 N N . ILE A 1 310 ? 60.197 31.117 20.412 1.00 159.47 310 ILE A N 1
ATOM 2356 C CA . ILE A 1 310 ? 60.045 29.923 21.234 1.00 158.51 310 ILE A CA 1
ATOM 2357 C C . ILE A 1 310 ? 61.082 29.917 22.352 1.00 157.21 310 ILE A C 1
ATOM 2358 O O . ILE A 1 310 ? 61.758 28.917 22.587 1.00 156.67 310 ILE A O 1
ATOM 2363 N N . SER A 1 311 ? 61.198 31.048 23.038 1.00 155.95 311 SER A N 1
ATOM 2364 C CA . SER A 1 311 ? 62.151 31.178 24.128 1.00 154.44 311 SER A CA 1
ATOM 2365 C C . SER A 1 311 ? 61.460 30.961 25.463 1.00 153.21 311 SER A C 1
ATOM 2366 O O . SER A 1 311 ? 61.914 30.162 26.284 1.00 153.57 311 SER A O 1
ATOM 2369 N N . ASP A 1 312 ? 60.356 31.670 25.674 1.00 151.39 312 ASP A N 1
ATOM 2370 C CA . ASP A 1 312 ? 59.620 31.561 26.925 1.00 150.03 312 ASP A CA 1
ATOM 2371 C C . ASP A 1 312 ? 58.144 31.261 26.709 1.00 147.92 312 ASP A C 1
ATOM 2372 O O . ASP A 1 312 ? 57.315 32.168 26.667 1.00 148.00 312 ASP A O 1
ATOM 2377 N N . PRO A 1 313 ? 57.798 29.971 26.579 1.00 145.60 313 PRO A N 1
ATOM 2378 C CA . PRO A 1 313 ? 56.421 29.514 26.366 1.00 142.95 313 PRO A CA 1
ATOM 2379 C C . PRO A 1 313 ? 55.493 29.725 27.565 1.00 139.98 313 PRO A C 1
ATOM 2380 O O . PRO A 1 313 ? 54.269 29.660 27.431 1.00 139.65 313 PRO A O 1
ATOM 2384 N N . ILE A 1 314 ? 56.074 29.973 28.735 1.00 136.83 314 ILE A N 1
ATOM 2385 C CA . ILE A 1 314 ? 55.281 30.205 29.939 1.00 133.44 314 ILE A CA 1
ATOM 2386 C C . ILE A 1 314 ? 54.530 31.519 29.778 1.00 131.71 314 ILE A C 1
ATOM 2387 O O . ILE A 1 314 ? 53.339 31.625 30.093 1.00 131.42 314 ILE A O 1
ATOM 2392 N N . HIS A 1 315 ? 55.254 32.514 29.276 1.00 129.46 315 HIS A N 1
ATOM 2393 C CA . HIS A 1 315 ? 54.716 33.842 29.025 1.00 126.76 315 HIS A CA 1
ATOM 2394 C C . HIS A 1 315 ? 53.525 33.689 28.089 1.00 124.70 315 HIS A C 1
ATOM 2395 O O . HIS A 1 315 ? 52.455 34.244 28.324 1.00 123.98 315 HIS A O 1
ATOM 2402 N N . ALA A 1 316 ? 53.724 32.910 27.032 1.00 122.52 316 ALA A N 1
ATOM 2403 C CA . ALA A 1 316 ? 52.685 32.672 26.042 1.00 120.51 316 ALA A CA 1
ATOM 2404 C C . ALA A 1 316 ? 51.403 32.085 26.632 1.00 119.17 316 ALA A C 1
ATOM 2405 O O . ALA A 1 316 ? 50.307 32.582 26.357 1.00 120.44 316 ALA A O 1
ATOM 2407 N N . ILE A 1 317 ? 51.522 31.038 27.442 1.00 116.53 317 ILE A N 1
ATOM 2408 C CA . ILE A 1 317 ? 50.328 30.426 28.012 1.00 114.36 317 ILE A CA 1
ATOM 2409 C C . ILE A 1 317 ? 49.575 31.376 28.933 1.00 112.65 317 ILE A C 1
ATOM 2410 O O . ILE A 1 317 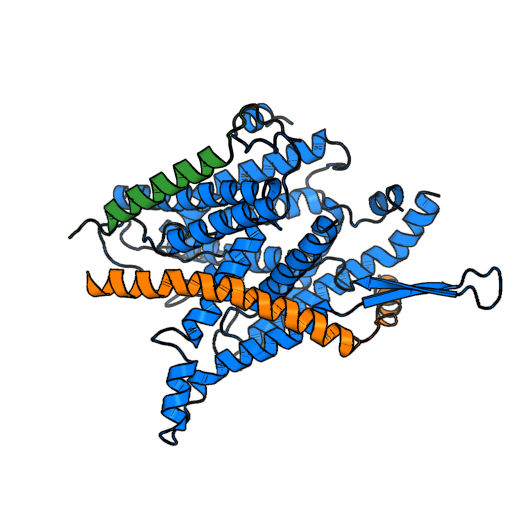? 48.340 31.422 28.907 1.00 112.48 317 ILE A O 1
ATOM 2415 N N . VAL A 1 318 ? 50.311 32.129 29.747 1.00 110.04 318 VAL A N 1
ATOM 2416 C CA . VAL A 1 318 ? 49.680 33.080 30.657 1.00 107.44 318 VAL A CA 1
ATOM 2417 C C . VAL A 1 318 ? 49.078 34.247 29.880 1.00 105.53 318 VAL A C 1
ATOM 2418 O O . VAL A 1 318 ? 47.962 34.685 30.166 1.00 105.50 318 VAL A O 1
ATOM 2422 N N . TYR A 1 319 ? 49.818 34.743 28.893 1.00 102.72 319 TYR A N 1
ATOM 2423 C CA . TYR A 1 319 ? 49.352 35.842 28.057 1.00 99.88 319 TYR A CA 1
ATOM 2424 C C . TYR A 1 319 ? 48.046 35.427 27.392 1.00 97.08 319 TYR A C 1
ATOM 2425 O O . TYR A 1 319 ? 47.033 36.120 27.485 1.00 95.00 319 TYR A O 1
ATOM 2434 N N . MET A 1 320 ? 48.081 34.279 26.727 1.00 95.33 320 MET A N 1
ATOM 2435 C CA . MET A 1 320 ? 46.905 33.762 26.047 1.00 94.10 320 MET A CA 1
ATOM 2436 C C . MET A 1 320 ? 45.713 33.590 26.987 1.00 91.77 320 MET A C 1
ATOM 2437 O O . MET A 1 320 ? 44.564 33.711 26.572 1.00 90.09 320 MET A O 1
ATOM 2442 N N . ILE A 1 321 ? 45.979 33.300 28.253 1.00 90.23 321 ILE A N 1
ATOM 2443 C CA . ILE A 1 321 ? 44.891 33.152 29.208 1.00 89.82 321 ILE A CA 1
ATOM 2444 C C . ILE A 1 321 ? 44.251 34.530 29.400 1.00 89.94 321 ILE A C 1
ATOM 2445 O O . ILE A 1 321 ? 43.030 34.686 29.278 1.00 88.94 321 ILE A O 1
ATOM 2450 N N . ALA A 1 322 ? 45.092 35.528 29.676 1.00 90.00 322 ALA A N 1
ATOM 2451 C CA . ALA A 1 322 ? 44.640 36.898 29.898 1.00 89.38 322 ALA A CA 1
ATOM 2452 C C . ALA A 1 322 ? 43.897 37.421 28.680 1.00 89.41 322 ALA A C 1
ATOM 2453 O O . ALA A 1 322 ? 42.803 37.971 28.791 1.00 89.23 322 ALA A O 1
ATOM 2455 N N . MET A 1 323 ? 44.497 37.242 27.511 1.00 89.26 323 MET A N 1
ATOM 2456 C CA . MET A 1 323 ? 43.872 37.694 26.280 1.00 89.16 323 MET A CA 1
ATOM 2457 C C . MET A 1 323 ? 42.459 37.107 26.185 1.00 88.02 323 MET A C 1
ATOM 2458 O O . MET A 1 323 ? 41.483 37.848 26.061 1.00 87.50 323 MET A O 1
ATOM 2463 N N . ILE A 1 324 ? 42.351 35.781 26.279 1.00 87.21 324 ILE A N 1
ATOM 2464 C CA . ILE A 1 324 ? 41.049 35.121 26.183 1.00 85.42 324 ILE A CA 1
ATOM 2465 C C . ILE A 1 324 ? 40.048 35.631 27.213 1.00 84.79 324 ILE A C 1
ATOM 2466 O O . ILE A 1 324 ? 38.957 36.046 26.841 1.00 85.49 324 ILE A O 1
ATOM 2471 N N . ILE A 1 325 ? 40.394 35.605 28.498 1.00 84.35 325 ILE A N 1
ATOM 2472 C CA . ILE A 1 325 ? 39.440 36.082 29.501 1.00 85.56 325 ILE A CA 1
ATOM 2473 C C . ILE A 1 325 ? 39.035 37.533 29.226 1.00 85.16 325 ILE A C 1
ATOM 2474 O O . ILE A 1 325 ? 37.845 37.858 29.141 1.00 85.04 325 ILE A O 1
ATOM 2479 N N . THR A 1 326 ? 40.028 38.402 29.077 1.00 83.99 326 THR A N 1
ATOM 2480 C CA . THR A 1 326 ? 39.758 39.804 28.823 1.00 82.88 326 THR A CA 1
ATOM 2481 C C . THR A 1 326 ? 38.785 39.933 27.661 1.00 81.85 326 THR A C 1
ATOM 2482 O O . THR A 1 326 ? 37.723 40.536 27.797 1.00 81.74 326 THR A O 1
ATOM 2486 N N . CYS A 1 327 ? 39.150 39.365 26.520 1.00 80.29 327 CYS A N 1
ATOM 2487 C CA . CYS A 1 327 ? 38.283 39.420 25.357 1.00 80.66 327 CYS A CA 1
ATOM 2488 C C . CYS A 1 327 ? 36.855 39.072 25.740 1.00 81.29 327 CYS A C 1
ATOM 2489 O O . CYS A 1 327 ? 35.904 39.745 25.321 1.00 82.19 327 CYS A O 1
ATOM 2492 N N . VAL A 1 328 ? 36.701 38.021 26.540 1.00 80.65 328 VAL A N 1
ATOM 2493 C CA . VAL A 1 328 ? 35.377 37.597 26.966 1.00 79.37 328 VAL A CA 1
ATOM 2494 C C . VAL A 1 328 ? 34.733 38.646 27.866 1.00 78.56 328 VAL A C 1
ATOM 2495 O O . VAL A 1 328 ? 33.551 38.960 27.726 1.00 76.10 328 VAL A O 1
ATOM 2499 N N . MET A 1 329 ? 35.513 39.199 28.782 1.00 79.30 329 MET A N 1
ATOM 2500 C CA . MET A 1 329 ? 34.983 40.221 29.666 1.00 82.10 329 MET A CA 1
ATOM 2501 C C . MET A 1 329 ? 34.341 41.316 28.812 1.00 83.23 329 MET A C 1
ATOM 2502 O O . MET A 1 329 ? 33.121 41.544 28.870 1.00 83.40 329 MET A O 1
ATOM 2507 N N . PHE A 1 330 ? 35.189 41.982 28.024 1.00 83.75 330 PHE A N 1
ATOM 2508 C CA . PHE A 1 330 ? 34.792 43.060 27.115 1.00 81.76 330 PHE A CA 1
ATOM 2509 C C . PHE A 1 330 ? 33.692 42.575 26.186 1.00 81.40 330 PHE A C 1
ATOM 2510 O O . PHE A 1 330 ? 32.823 43.351 25.780 1.00 79.39 330 PHE A O 1
ATOM 2518 N N . GLY A 1 331 ? 33.763 41.291 25.836 1.00 81.60 331 GLY A N 1
ATOM 2519 C CA . GLY A 1 331 ? 32.764 40.697 24.975 1.00 82.58 331 GLY A CA 1
ATOM 2520 C C . GLY A 1 331 ? 31.416 40.831 25.652 1.00 83.69 331 GLY A C 1
ATOM 2521 O O . GLY A 1 331 ? 30.479 41.424 25.108 1.00 83.45 331 GLY A O 1
ATOM 2522 N N . ILE A 1 332 ? 31.321 40.294 26.861 1.00 84.65 332 ILE A N 1
ATOM 2523 C CA . ILE A 1 332 ? 30.077 40.358 27.610 1.00 85.66 332 ILE A CA 1
ATOM 2524 C C . ILE A 1 332 ? 29.607 41.799 27.673 1.00 85.92 332 ILE A C 1
ATOM 2525 O O . ILE A 1 332 ? 28.591 42.152 27.073 1.00 85.49 332 ILE A O 1
ATOM 2530 N N . PHE A 1 333 ? 30.359 42.633 28.379 1.00 87.07 333 PHE A N 1
ATOM 2531 C CA . PHE A 1 333 ? 29.995 44.037 28.507 1.00 89.86 333 PHE A CA 1
ATOM 2532 C C . PHE A 1 333 ? 29.495 44.629 27.193 1.00 89.19 333 PHE A C 1
ATOM 2533 O O . PHE A 1 333 ? 28.424 45.230 27.143 1.00 88.63 333 PHE A O 1
ATOM 2541 N N . TRP A 1 334 ? 30.282 44.456 26.134 1.00 89.07 334 TRP A N 1
ATOM 2542 C CA . TRP A 1 334 ? 29.937 44.989 24.821 1.00 88.05 334 TRP A CA 1
ATOM 2543 C C . TRP A 1 334 ? 28.548 44.586 24.393 1.00 88.84 334 TRP A C 1
ATOM 2544 O O . TRP A 1 334 ? 27.729 45.437 24.040 1.00 88.51 334 TRP A O 1
ATOM 2555 N N . VAL A 1 335 ? 28.296 43.279 24.426 1.00 89.98 335 VAL A N 1
ATOM 2556 C CA . VAL A 1 335 ? 27.005 42.723 24.033 1.00 90.57 335 VAL A CA 1
ATOM 2557 C C . VAL A 1 335 ? 25.877 43.340 24.841 1.00 91.12 335 VAL A C 1
ATOM 2558 O O . VAL A 1 335 ? 24.767 43.519 24.339 1.00 90.29 335 VAL A O 1
ATOM 2562 N N . GLU A 1 336 ? 26.188 43.676 26.090 1.00 92.61 336 GLU A N 1
ATOM 2563 C CA . GLU A 1 336 ? 25.229 44.276 27.019 1.00 93.29 336 GLU A CA 1
ATOM 2564 C C . GLU A 1 336 ? 24.898 45.738 26.700 1.00 91.10 336 GLU A C 1
ATOM 2565 O O . GLU A 1 336 ? 23.730 46.107 26.550 1.00 89.23 336 GLU A O 1
ATOM 2571 N N . THR A 1 337 ? 25.952 46.542 26.595 1.00 90.13 337 THR A N 1
ATOM 2572 C CA . THR A 1 337 ? 25.892 47.975 26.319 1.00 89.55 337 THR A CA 1
ATOM 2573 C C . THR A 1 337 ? 25.490 48.371 24.899 1.00 89.87 337 THR A C 1
ATOM 2574 O O . THR A 1 337 ? 25.021 49.487 24.659 1.00 87.26 337 THR A O 1
ATOM 2578 N N . THR A 1 338 ? 25.693 47.455 23.964 1.00 91.92 338 THR A N 1
ATOM 2579 C CA . THR A 1 338 ? 25.355 47.682 22.566 1.00 94.73 338 THR A CA 1
ATOM 2580 C C . THR A 1 338 ? 23.865 47.469 22.288 1.00 95.24 338 THR A C 1
ATOM 2581 O O . THR A 1 338 ? 23.137 48.409 21.987 1.00 95.09 338 THR A O 1
ATOM 2585 N N . GLY A 1 339 ? 23.426 46.221 22.394 1.00 96.17 339 GLY A N 1
ATOM 2586 C CA . GLY A 1 339 ? 22.038 45.890 22.146 1.00 97.65 339 GLY A CA 1
ATOM 2587 C C . GLY A 1 339 ? 21.956 44.463 21.640 1.00 98.76 339 GLY A C 1
ATOM 2588 O O . GLY A 1 339 ? 20.970 44.046 21.029 1.00 97.99 339 GLY A O 1
ATOM 2589 N N . LEU A 1 340 ? 23.014 43.708 21.899 1.00 100.12 340 LEU A N 1
ATOM 2590 C CA . LEU A 1 340 ? 23.072 42.326 21.470 1.00 102.06 340 LEU A CA 1
ATOM 2591 C C . LEU A 1 340 ? 22.633 41.402 22.600 1.00 103.68 340 LEU A C 1
ATOM 2592 O O . LEU A 1 340 ? 22.841 40.191 22.537 1.00 104.19 340 LEU A O 1
ATOM 2597 N N . ASP A 1 341 ? 22.036 41.976 23.638 1.00 105.82 341 ASP A N 1
ATOM 2598 C CA . ASP A 1 341 ? 21.561 41.185 24.762 1.00 108.14 341 ASP A CA 1
ATOM 2599 C C . ASP A 1 341 ? 20.146 40.728 24.436 1.00 109.70 341 ASP A C 1
ATOM 2600 O O . ASP A 1 341 ? 19.440 41.376 23.663 1.00 109.43 341 ASP A O 1
ATOM 2605 N N . PRO A 1 342 ? 19.714 39.595 25.015 1.00 111.49 342 PRO A N 1
ATOM 2606 C CA . PRO A 1 342 ? 18.375 39.039 24.783 1.00 112.85 342 PRO A CA 1
ATOM 2607 C C . PRO A 1 342 ? 17.273 40.045 25.090 1.00 114.53 342 PRO A C 1
ATOM 2608 O O . PRO A 1 342 ? 16.368 40.272 24.279 1.00 113.66 342 PRO A O 1
ATOM 2612 N N . LYS A 1 343 ? 17.373 40.636 26.277 1.00 116.85 343 LYS A N 1
ATOM 2613 C CA . LYS A 1 343 ? 16.416 41.623 26.758 1.00 119.39 343 LYS A CA 1
ATOM 2614 C C . LYS A 1 343 ? 16.027 42.579 25.633 1.00 120.30 343 LYS A C 1
ATOM 2615 O O . LYS A 1 343 ? 14.842 42.750 25.338 1.00 120.45 343 LYS A O 1
ATOM 2621 N N . SER A 1 344 ? 17.032 43.179 24.997 1.00 121.47 344 SER A N 1
ATOM 2622 C CA . SER A 1 344 ? 16.811 44.117 23.899 1.00 122.03 344 SER A CA 1
ATOM 2623 C C . SER A 1 344 ? 16.426 43.386 22.617 1.00 122.35 344 SER A C 1
ATOM 2624 O O . SER A 1 344 ? 15.374 43.655 22.039 1.00 122.21 344 SER A O 1
ATOM 2627 N N . MET A 1 345 ? 17.285 42.469 22.177 1.00 123.10 345 MET A N 1
ATOM 2628 C CA . MET A 1 345 ? 17.036 41.699 20.962 1.00 124.77 345 MET A CA 1
ATOM 2629 C C . MET A 1 345 ? 15.557 41.389 20.825 1.00 125.74 345 MET A C 1
ATOM 2630 O O . MET A 1 345 ? 14.983 41.476 19.736 1.00 124.84 345 MET A O 1
ATOM 2635 N N . ALA A 1 346 ? 14.948 41.025 21.947 1.00 127.56 346 ALA A N 1
ATOM 2636 C CA . ALA A 1 346 ? 13.532 40.710 21.981 1.00 129.46 346 ALA A CA 1
ATOM 2637 C C . ALA A 1 346 ? 12.767 41.779 21.213 1.00 130.92 346 ALA A C 1
ATOM 2638 O O . ALA A 1 346 ? 12.332 41.545 20.086 1.00 131.25 346 ALA A O 1
ATOM 2640 N N . LYS A 1 347 ? 12.624 42.954 21.826 1.00 132.59 347 LYS A N 1
ATOM 2641 C CA . LYS A 1 347 ? 11.908 44.075 21.219 1.00 134.07 347 LYS A CA 1
ATOM 2642 C C . LYS A 1 347 ? 12.021 44.055 19.705 1.00 134.92 347 LYS A C 1
ATOM 2643 O O . LYS A 1 347 ? 11.018 44.086 18.994 1.00 134.83 347 LYS A O 1
ATOM 2649 N N . ARG A 1 348 ? 13.255 43.992 19.222 1.00 136.60 348 ARG A N 1
ATOM 2650 C CA . ARG A 1 348 ? 13.518 43.976 17.793 1.00 138.28 348 ARG A CA 1
ATOM 2651 C C . ARG A 1 348 ? 12.815 42.819 17.084 1.00 138.40 348 ARG A C 1
ATOM 2652 O O . ARG A 1 348 ? 11.986 43.044 16.200 1.00 138.95 348 ARG A O 1
ATOM 2660 N N . ILE A 1 349 ? 13.137 41.587 17.475 1.00 138.08 349 ILE A N 1
ATOM 2661 C CA . ILE A 1 349 ? 12.540 40.403 16.858 1.00 137.82 349 ILE A CA 1
ATOM 2662 C C . ILE A 1 349 ? 11.021 40.505 16.721 1.00 137.60 349 ILE A C 1
ATOM 2663 O O . ILE A 1 349 ? 10.370 41.281 17.422 1.00 137.32 349 ILE A O 1
ATOM 2668 N N . SER A 1 362 ? 5.055 36.592 23.869 1.00 144.83 362 SER A N 1
ATOM 2669 C CA . SER A 1 362 ? 5.890 37.102 22.786 1.00 144.31 362 SER A CA 1
ATOM 2670 C C . SER A 1 362 ? 7.262 37.581 23.272 1.00 143.92 362 SER A C 1
ATOM 2671 O O . SER A 1 362 ? 8.294 37.027 22.884 1.00 143.63 362 SER A O 1
ATOM 2674 N N . GLU A 1 363 ? 7.265 38.603 24.125 1.00 143.16 363 GLU A N 1
ATOM 2675 C CA . GLU A 1 363 ? 8.506 39.166 24.647 1.00 142.38 363 GLU A CA 1
ATOM 2676 C C . GLU A 1 363 ? 9.401 38.111 25.298 1.00 141.46 363 GLU A C 1
ATOM 2677 O O . GLU A 1 363 ? 10.266 37.544 24.630 1.00 142.03 363 GLU A O 1
ATOM 2683 N N . LYS A 1 364 ? 9.195 37.851 26.589 1.00 139.40 364 LYS A N 1
ATOM 2684 C CA . LYS A 1 364 ? 9.991 36.861 27.328 1.00 136.76 364 LYS A CA 1
ATOM 2685 C C . LYS A 1 364 ? 10.029 35.529 26.566 1.00 135.75 364 LYS A C 1
ATOM 2686 O O . LYS A 1 364 ? 11.040 34.791 26.579 1.00 135.22 364 LYS A O 1
ATOM 2692 N N . ALA A 1 365 ? 8.914 35.222 25.908 1.00 134.58 365 ALA A N 1
ATOM 2693 C CA . ALA A 1 365 ? 8.819 34.009 25.115 1.00 134.20 365 ALA A CA 1
ATOM 2694 C C . ALA A 1 365 ? 10.116 33.962 24.313 1.00 133.86 365 ALA A C 1
ATOM 2695 O O . ALA A 1 365 ? 10.967 33.085 24.519 1.00 134.61 365 ALA A O 1
ATOM 2697 N N . ILE A 1 366 ? 10.277 34.935 23.419 1.00 132.46 366 ILE A N 1
ATOM 2698 C CA . ILE A 1 366 ? 11.479 35.022 22.602 1.00 130.46 366 ILE A CA 1
ATOM 2699 C C . ILE A 1 366 ? 12.670 35.360 23.490 1.00 128.62 366 ILE A C 1
ATOM 2700 O O . ILE A 1 366 ? 13.673 34.650 23.495 1.00 127.44 366 ILE A O 1
ATOM 2705 N N . GLU A 1 367 ? 12.540 36.441 24.249 1.00 127.34 367 GLU A N 1
ATOM 2706 C CA . GLU A 1 367 ? 13.586 36.886 25.160 1.00 127.03 367 GLU A CA 1
ATOM 2707 C C . GLU A 1 367 ? 14.202 35.751 25.964 1.00 127.19 367 GLU A C 1
ATOM 2708 O O . GLU A 1 367 ? 15.415 35.571 25.972 1.00 127.04 367 GLU A O 1
ATOM 2714 N N . HIS A 1 368 ? 13.365 34.993 26.657 1.00 128.13 368 HIS A N 1
ATOM 2715 C CA . HIS A 1 368 ? 13.858 33.892 27.464 1.00 128.48 368 HIS A CA 1
ATOM 2716 C C . HIS A 1 368 ? 14.522 32.857 26.576 1.00 127.41 368 HIS A C 1
ATOM 2717 O O . HIS A 1 368 ? 15.547 32.272 26.950 1.00 127.35 368 HIS A O 1
ATOM 2724 N N . ARG A 1 369 ? 13.954 32.625 25.395 1.00 126.32 369 ARG A N 1
ATOM 2725 C CA . ARG A 1 369 ? 14.601 31.649 24.509 1.00 125.40 369 ARG A CA 1
ATOM 2726 C C . ARG A 1 369 ? 16.014 32.126 24.117 1.00 122.91 369 ARG A C 1
ATOM 2727 O O . ARG A 1 369 ? 16.988 31.355 24.130 1.00 122.07 369 ARG A O 1
ATOM 2735 N N . LEU A 1 370 ? 16.126 33.402 23.757 1.00 119.81 370 LEU A N 1
ATOM 2736 C CA . LEU A 1 370 ? 17.422 33.958 23.387 1.00 116.02 370 LEU A CA 1
ATOM 2737 C C . LEU A 1 370 ? 18.368 33.742 24.562 1.00 114.78 370 LEU A C 1
ATOM 2738 O O . LEU A 1 370 ? 19.451 33.187 24.403 1.00 115.21 370 LEU A O 1
ATOM 2743 N N . LYS A 1 371 ? 17.933 34.171 25.744 1.00 113.16 371 LYS A N 1
ATOM 2744 C CA . LYS A 1 371 ? 18.719 34.053 26.966 1.00 111.74 371 LYS A CA 1
ATOM 2745 C C . LYS A 1 371 ? 19.296 32.665 27.078 1.00 111.06 371 LYS A C 1
ATOM 2746 O O . LYS A 1 371 ? 20.238 32.427 27.830 1.00 109.86 371 LYS A O 1
ATOM 2752 N N . ARG A 1 372 ? 18.705 31.747 26.325 1.00 112.02 372 ARG A N 1
ATOM 2753 C CA . ARG A 1 372 ? 19.156 30.364 26.297 1.00 113.51 372 ARG A CA 1
ATOM 2754 C C . ARG A 1 372 ? 20.434 30.283 25.459 1.00 112.96 372 ARG A C 1
ATOM 2755 O O . ARG A 1 372 ? 21.433 29.702 25.893 1.00 112.26 372 ARG A O 1
ATOM 2763 N N . TYR A 1 373 ? 20.418 30.895 24.274 1.00 112.59 373 TYR A N 1
ATOM 2764 C CA . TYR A 1 373 ? 21.594 30.828 23.395 1.00 111.65 373 TYR A CA 1
ATOM 2765 C C . TYR A 1 373 ? 22.529 32.039 23.253 1.00 109.46 373 TYR A C 1
ATOM 2766 O O . TYR A 1 373 ? 23.733 31.862 23.069 1.00 109.44 373 TYR A O 1
ATOM 2775 N N . ILE A 1 374 ? 22.016 33.261 23.316 1.00 105.96 374 ILE A N 1
ATOM 2776 C CA . ILE A 1 374 ? 22.911 34.400 23.139 1.00 102.11 374 ILE A CA 1
ATOM 2777 C C . ILE A 1 374 ? 24.147 34.378 24.032 1.00 100.45 374 ILE A C 1
ATOM 2778 O O . ILE A 1 374 ? 25.271 34.437 23.538 1.00 100.07 374 ILE A O 1
ATOM 2783 N N . PRO A 1 375 ? 23.965 34.263 25.351 1.00 99.19 375 PRO A N 1
ATOM 2784 C CA . PRO A 1 375 ? 25.128 34.245 26.241 1.00 98.66 375 PRO A CA 1
ATOM 2785 C C . PRO A 1 375 ? 26.274 33.347 25.783 1.00 98.46 375 PRO A C 1
ATOM 2786 O O . PRO A 1 375 ? 27.408 33.804 25.671 1.00 99.08 375 PRO A O 1
ATOM 2790 N N . PRO A 1 376 ? 25.999 32.062 25.498 1.00 98.38 376 PRO A N 1
ATOM 2791 C CA . PRO A 1 376 ? 27.079 31.170 25.055 1.00 97.69 376 PRO A CA 1
ATOM 2792 C C . PRO A 1 376 ? 27.741 31.572 23.730 1.00 96.84 376 PRO A C 1
ATOM 2793 O O . PRO A 1 376 ? 28.929 31.311 23.523 1.00 95.95 376 PRO A O 1
ATOM 2797 N N . LEU A 1 377 ? 26.979 32.196 22.834 1.00 95.61 377 LEU A N 1
ATOM 2798 C CA . LEU A 1 377 ? 27.551 32.631 21.566 1.00 94.20 377 LEU A CA 1
ATOM 2799 C C . LEU A 1 377 ? 28.535 33.738 21.909 1.00 95.12 377 LEU A C 1
ATOM 2800 O O . LEU A 1 377 ? 29.659 33.768 21.402 1.00 96.55 377 LEU A O 1
ATOM 2805 N N . THR A 1 378 ? 28.109 34.643 22.786 1.00 94.64 378 THR A N 1
ATOM 2806 C CA . THR A 1 378 ? 28.953 35.753 23.214 1.00 93.66 378 THR A CA 1
ATOM 2807 C C . THR A 1 378 ? 30.315 35.267 23.717 1.00 93.00 378 THR A C 1
ATOM 2808 O O . THR A 1 378 ? 31.357 35.597 23.141 1.00 92.47 378 THR A O 1
ATOM 2812 N N . VAL A 1 379 ? 30.304 34.475 24.783 1.00 92.38 379 VAL A N 1
ATOM 2813 C CA . VAL A 1 379 ? 31.545 33.968 25.345 1.00 92.83 379 VAL A CA 1
ATOM 2814 C C . VAL A 1 379 ? 32.342 33.155 24.324 1.00 93.16 379 VAL A C 1
ATOM 2815 O O . VAL A 1 379 ? 33.568 33.291 24.236 1.00 93.79 379 VAL A O 1
ATOM 2819 N N . MET A 1 380 ? 31.654 32.312 23.558 1.00 92.26 380 MET A N 1
ATOM 2820 C CA . MET A 1 380 ? 32.326 31.505 22.546 1.00 91.45 380 MET A CA 1
ATOM 2821 C C . MET A 1 380 ? 33.019 32.380 21.513 1.00 88.97 380 MET A C 1
ATOM 2822 O O . MET A 1 380 ? 34.145 32.101 21.115 1.00 88.82 380 MET A O 1
ATOM 2827 N N . SER A 1 381 ? 32.335 33.429 21.070 1.00 85.92 381 SER A N 1
ATOM 2828 C CA . SER A 1 381 ? 32.885 34.345 20.078 1.00 83.21 381 SER A CA 1
ATOM 2829 C C . SER A 1 381 ? 34.126 35.050 20.600 1.00 81.33 381 SER A C 1
ATOM 2830 O O . SER A 1 381 ? 35.211 34.944 20.019 1.00 81.05 381 SER A O 1
ATOM 2833 N N . SER A 1 382 ? 33.955 35.789 21.689 1.00 78.14 382 SER A N 1
ATOM 2834 C CA . SER A 1 382 ? 35.068 36.505 22.273 1.00 76.05 382 SER A CA 1
ATOM 2835 C C . SER A 1 382 ? 36.225 35.542 22.386 1.00 74.52 382 SER A C 1
ATOM 2836 O O . SER A 1 382 ? 37.253 35.712 21.738 1.00 74.39 382 SER A O 1
ATOM 2839 N N . ALA A 1 383 ? 36.036 34.509 23.196 1.00 73.20 383 ALA A N 1
ATOM 2840 C CA . ALA A 1 383 ? 37.065 33.498 23.399 1.00 71.03 383 ALA A CA 1
ATOM 2841 C C . ALA A 1 383 ? 37.756 33.158 22.073 1.00 69.14 383 ALA A C 1
ATOM 2842 O O . ALA A 1 383 ? 38.983 33.215 21.962 1.00 67.68 383 ALA A O 1
ATOM 2844 N N . PHE A 1 384 ? 36.954 32.827 21.067 1.00 67.79 384 PHE A N 1
ATOM 2845 C CA . PHE A 1 384 ? 37.481 32.479 19.758 1.00 66.23 384 PHE A CA 1
ATOM 2846 C C . PHE A 1 384 ? 38.446 33.530 19.261 1.00 66.40 384 PHE A C 1
ATOM 2847 O O . PHE A 1 384 ? 39.645 33.261 19.122 1.00 66.62 384 PHE A O 1
ATOM 2855 N N . VAL A 1 385 ? 37.924 34.725 18.990 1.00 65.81 385 VAL A N 1
ATOM 2856 C CA . VAL A 1 385 ? 38.753 35.812 18.491 1.00 65.93 385 VAL A CA 1
ATOM 2857 C C . VAL A 1 385 ? 39.965 36.078 19.375 1.00 66.43 385 VAL A C 1
ATOM 2858 O O . VAL A 1 385 ? 41.063 36.303 18.867 1.00 64.06 385 VAL A O 1
ATOM 2862 N N . GLY A 1 386 ? 39.760 36.045 20.691 1.00 68.24 386 GLY A N 1
ATOM 2863 C CA . GLY A 1 386 ? 40.857 36.253 21.624 1.00 70.72 386 GLY A CA 1
ATOM 2864 C C . GLY A 1 386 ? 41.978 35.277 21.317 1.00 72.50 386 GLY A C 1
ATOM 2865 O O . GLY A 1 386 ? 43.160 35.638 21.275 1.00 72.82 386 GLY A O 1
ATOM 2866 N N . PHE A 1 387 ? 41.598 34.023 21.103 1.00 74.13 387 PHE A N 1
ATOM 2867 C CA . PHE A 1 387 ? 42.551 32.974 20.756 1.00 75.89 387 PHE A CA 1
ATOM 2868 C C . PHE A 1 387 ? 43.198 33.399 19.434 1.00 75.84 387 PHE A C 1
ATOM 2869 O O . PHE A 1 387 ? 44.419 33.566 19.338 1.00 73.70 387 PHE A O 1
ATOM 2877 N N . LEU A 1 388 ? 42.342 33.583 18.431 1.00 76.51 388 LEU A N 1
ATOM 2878 C CA . LEU A 1 388 ? 42.745 33.983 17.097 1.00 77.43 388 LEU A CA 1
ATOM 2879 C C . LEU A 1 388 ? 43.692 35.170 17.118 1.00 77.63 388 LEU A C 1
ATOM 2880 O O . LEU A 1 388 ? 44.582 35.283 16.274 1.00 76.86 388 LEU A O 1
ATOM 2885 N N . ALA A 1 389 ? 43.482 36.067 18.073 1.00 78.27 389 ALA A N 1
ATOM 2886 C CA . ALA A 1 389 ? 44.335 37.240 18.212 1.00 78.71 389 ALA A CA 1
ATOM 2887 C C . ALA A 1 389 ? 45.721 36.746 18.574 1.00 79.33 389 ALA A C 1
ATOM 2888 O O . ALA A 1 389 ? 46.675 36.903 17.804 1.00 79.43 389 ALA A O 1
ATOM 2890 N N . THR A 1 390 ? 45.816 36.131 19.751 1.00 79.49 390 THR A N 1
ATOM 2891 C CA . THR A 1 390 ? 47.079 35.596 20.247 1.00 79.71 390 THR A CA 1
ATOM 2892 C C . THR A 1 390 ? 47.844 34.765 19.213 1.00 79.42 390 THR A C 1
ATOM 2893 O O . THR A 1 390 ? 49.007 35.034 18.928 1.00 77.83 390 THR A O 1
ATOM 2897 N N . ILE A 1 391 ? 47.205 33.756 18.641 1.00 81.02 391 ILE A N 1
ATOM 2898 C CA . ILE A 1 391 ? 47.896 32.960 17.637 1.00 82.81 391 ILE A CA 1
ATOM 2899 C C . ILE A 1 391 ? 48.393 33.858 16.504 1.00 82.34 391 ILE A C 1
ATOM 2900 O O . ILE A 1 391 ? 49.466 33.633 15.955 1.00 82.34 391 ILE A O 1
ATOM 2905 N N . ALA A 1 392 ? 47.618 34.878 16.156 1.00 83.27 392 ALA A N 1
ATOM 2906 C CA . ALA A 1 392 ? 48.022 35.797 15.097 1.00 84.61 392 ALA A CA 1
ATOM 2907 C C . ALA A 1 392 ? 49.305 36.500 15.526 1.00 85.27 392 ALA A C 1
ATOM 2908 O O . ALA A 1 392 ? 50.231 36.687 14.736 1.00 84.26 392 ALA A O 1
ATOM 2910 N N . ASN A 1 393 ? 49.348 36.883 16.794 1.00 86.21 393 ASN A N 1
ATOM 2911 C CA . ASN A 1 393 ? 50.510 37.554 17.348 1.00 88.00 393 ASN A CA 1
ATOM 2912 C C . ASN A 1 393 ? 51.709 36.612 17.434 1.00 89.20 393 ASN A C 1
ATOM 2913 O O . ASN A 1 393 ? 52.834 37.005 17.124 1.00 89.35 393 ASN A O 1
ATOM 2918 N N . PHE A 1 394 ? 51.473 35.375 17.868 1.00 90.16 394 PHE A N 1
ATOM 2919 C CA . PHE A 1 394 ? 52.552 34.399 17.957 1.00 89.73 394 PHE A CA 1
ATOM 2920 C C . PHE A 1 394 ? 53.234 34.356 16.597 1.00 88.96 394 PHE A C 1
ATOM 2921 O O . PHE A 1 394 ? 54.438 34.579 16.497 1.00 89.37 394 PHE A O 1
ATOM 2929 N N . ILE A 1 395 ? 52.457 34.092 15.550 1.00 88.27 395 ILE A N 1
ATOM 2930 C CA . ILE A 1 395 ? 53.010 34.013 14.205 1.00 88.94 395 ILE A CA 1
ATOM 2931 C C . ILE A 1 395 ? 53.801 35.251 13.828 1.00 90.04 395 ILE A C 1
ATOM 2932 O O . ILE A 1 395 ? 54.843 35.143 13.172 1.00 90.81 395 ILE A O 1
ATOM 2937 N N . GLY A 1 396 ? 53.314 36.422 14.240 1.00 90.09 396 GLY A N 1
ATOM 2938 C CA . GLY A 1 396 ? 53.997 37.667 13.909 1.00 89.83 396 GLY A CA 1
ATOM 2939 C C . GLY A 1 396 ? 53.792 37.992 12.436 1.00 89.88 396 GLY A C 1
ATOM 2940 O O . GLY A 1 396 ? 53.790 37.080 11.596 1.00 91.65 396 GLY A O 1
ATOM 2941 N N . ALA A 1 397 ? 53.603 39.267 12.098 1.00 87.82 397 ALA A N 1
ATOM 2942 C CA . ALA A 1 397 ? 53.392 39.619 10.695 1.00 84.49 397 ALA A CA 1
ATOM 2943 C C . ALA A 1 397 ? 53.482 41.100 10.380 1.00 82.77 397 ALA A C 1
ATOM 2944 O O . ALA A 1 397 ? 53.143 41.959 11.193 1.00 82.19 397 ALA A O 1
ATOM 2946 N N . LEU A 1 398 ? 53.952 41.380 9.174 1.00 81.40 398 LEU A N 1
ATOM 2947 C CA . LEU A 1 398 ? 54.099 42.738 8.701 1.00 79.80 398 LEU A CA 1
ATOM 2948 C C . LEU A 1 398 ? 52.730 43.356 8.831 1.00 79.56 398 LEU A C 1
ATOM 2949 O O . LEU A 1 398 ? 51.827 43.042 8.069 1.00 79.52 398 LEU A O 1
ATOM 2954 N N . GLY A 1 399 ? 52.569 44.227 9.812 1.00 80.17 399 GLY A N 1
ATOM 2955 C CA . GLY A 1 399 ? 51.279 44.856 10.006 1.00 80.88 399 GLY A CA 1
ATOM 2956 C C . GLY A 1 399 ? 50.876 44.764 11.458 1.00 81.39 399 GLY A C 1
ATOM 2957 O O . GLY A 1 399 ? 50.451 45.755 12.052 1.00 82.27 399 GLY A O 1
ATOM 2958 N N . GLY A 1 400 ? 51.004 43.577 12.036 1.00 81.65 400 GLY A N 1
ATOM 2959 C CA . GLY A 1 400 ? 50.658 43.431 13.435 1.00 83.60 400 GLY A CA 1
ATOM 2960 C C . GLY A 1 400 ? 49.894 42.176 13.813 1.00 84.88 400 GLY A C 1
ATOM 2961 O O . GLY A 1 400 ? 49.854 41.806 14.998 1.00 86.80 400 GLY A O 1
ATOM 2962 N N . GLY A 1 401 ? 49.287 41.508 12.837 1.00 82.43 401 GLY A N 1
ATOM 2963 C CA . GLY A 1 401 ? 48.540 40.317 13.177 1.00 79.53 401 GLY A CA 1
ATOM 2964 C C . GLY A 1 401 ? 47.254 40.789 13.810 1.00 78.24 401 GLY A C 1
ATOM 2965 O O . GLY A 1 401 ? 46.201 40.636 13.207 1.00 80.51 401 GLY A O 1
ATOM 2966 N N . THR A 1 402 ? 47.325 41.358 15.016 1.00 75.38 402 THR A N 1
ATOM 2967 C CA . THR A 1 402 ? 46.124 41.878 15.687 1.00 70.94 402 THR A CA 1
ATOM 2968 C C . THR A 1 402 ? 45.682 43.003 14.782 1.00 67.64 402 THR A C 1
ATOM 2969 O O . THR A 1 402 ? 44.499 43.327 14.682 1.00 64.49 402 THR A O 1
ATOM 2973 N N . GLY A 1 403 ? 46.680 43.582 14.125 1.00 65.34 403 GLY A N 1
ATOM 2974 C CA . GLY A 1 403 ? 46.443 44.659 13.195 1.00 66.46 403 GLY A CA 1
ATOM 2975 C C . GLY A 1 403 ? 45.800 44.123 11.937 1.00 66.20 403 GLY A C 1
ATOM 2976 O O . GLY A 1 403 ? 44.728 44.589 11.531 1.00 66.08 403 GLY A O 1
ATOM 2977 N N . VAL A 1 404 ? 46.459 43.149 11.317 1.00 64.51 404 VAL A N 1
ATOM 2978 C CA . VAL A 1 404 ? 45.923 42.536 10.114 1.00 63.48 404 VAL A CA 1
ATOM 2979 C C . VAL A 1 404 ? 44.556 41.978 10.470 1.00 63.11 404 VAL A C 1
ATOM 2980 O O . VAL A 1 404 ? 43.627 42.027 9.675 1.00 64.46 404 VAL A O 1
ATOM 2984 N N . LEU A 1 405 ? 44.439 41.472 11.691 1.00 62.13 405 LEU A N 1
ATOM 2985 C CA . LEU A 1 405 ? 43.194 40.909 12.192 1.00 61.43 405 LEU A CA 1
ATOM 2986 C C . LEU A 1 405 ? 42.100 41.948 12.138 1.00 60.93 405 LEU A C 1
ATOM 2987 O O . LEU A 1 405 ? 41.124 41.807 11.393 1.00 62.14 405 LEU A O 1
ATOM 2992 N N . LEU A 1 406 ? 42.266 42.996 12.935 1.00 60.03 406 LEU A N 1
ATOM 2993 C CA . LEU A 1 406 ? 41.289 44.072 12.970 1.00 58.64 406 LEU A CA 1
ATOM 2994 C C . LEU A 1 406 ? 41.050 44.606 11.565 1.00 57.86 406 LEU A C 1
ATOM 2995 O O . LEU A 1 406 ? 39.911 44.773 11.143 1.00 57.41 406 LEU A O 1
ATOM 3000 N N . THR A 1 407 ? 42.123 44.855 10.824 1.00 57.71 407 THR A N 1
ATOM 3001 C CA . THR A 1 407 ? 41.990 45.399 9.473 1.00 56.58 407 THR A CA 1
ATOM 3002 C C . THR A 1 407 ? 41.093 44.586 8.562 1.00 55.42 407 THR A C 1
ATOM 3003 O O . THR A 1 407 ? 40.121 45.124 8.024 1.00 54.60 407 THR A O 1
ATOM 3007 N N . VAL A 1 408 ? 41.416 43.305 8.387 1.00 53.98 408 VAL A N 1
ATOM 3008 C CA . VAL A 1 408 ? 40.611 42.437 7.531 1.00 54.19 408 VAL A CA 1
ATOM 3009 C C . VAL A 1 408 ? 39.135 42.648 7.817 1.00 55.02 408 VAL A C 1
ATOM 3010 O O . VAL A 1 408 ? 38.356 42.953 6.910 1.00 54.39 408 VAL A O 1
ATOM 3014 N N . SER A 1 409 ? 38.757 42.490 9.083 1.00 56.30 409 SER A N 1
ATOM 3015 C CA . SER A 1 409 ? 37.369 42.692 9.462 1.00 58.96 409 SER A CA 1
ATOM 3016 C C . SER A 1 409 ? 36.907 44.144 9.242 1.00 59.73 409 SER A C 1
ATOM 3017 O O . SER A 1 409 ? 35.816 44.361 8.713 1.00 62.32 409 SER A O 1
ATOM 3020 N N . ILE A 1 410 ? 37.706 45.136 9.635 1.00 58.57 410 ILE A N 1
ATOM 3021 C CA . ILE A 1 410 ? 37.307 46.529 9.417 1.00 58.16 410 ILE A CA 1
ATOM 3022 C C . ILE A 1 410 ? 36.982 46.765 7.938 1.00 58.75 410 ILE A C 1
ATOM 3023 O O . ILE A 1 410 ? 35.907 47.248 7.587 1.00 57.42 410 ILE A O 1
ATOM 3028 N N . VAL A 1 411 ? 37.923 46.425 7.070 1.00 60.52 411 VAL A N 1
ATOM 3029 C CA . VAL A 1 411 ? 37.711 46.613 5.649 1.00 62.45 411 VAL A CA 1
ATOM 3030 C C . VAL A 1 411 ? 36.388 45.994 5.274 1.00 63.85 411 VAL A C 1
ATOM 3031 O O . VAL A 1 411 ? 35.509 46.664 4.752 1.00 63.51 411 VAL A O 1
ATOM 3035 N N . TYR A 1 412 ? 36.239 44.710 5.569 1.00 66.96 412 TYR A N 1
ATOM 3036 C CA . TYR A 1 412 ? 35.015 44.017 5.212 1.00 71.64 412 TYR A CA 1
ATOM 3037 C C . TYR A 1 412 ? 33.736 44.734 5.654 1.00 73.72 412 TYR A C 1
ATOM 3038 O O . TYR A 1 412 ? 32.917 45.104 4.805 1.00 74.08 412 TYR A O 1
ATOM 3047 N N . ARG A 1 413 ? 33.560 44.932 6.961 1.00 74.88 413 ARG A N 1
ATOM 3048 C CA . ARG A 1 413 ? 32.367 45.595 7.460 1.00 76.69 413 ARG A CA 1
ATOM 3049 C C . ARG A 1 413 ? 32.113 46.900 6.694 1.00 78.03 413 ARG A C 1
ATOM 3050 O O . ARG A 1 413 ? 30.961 47.333 6.551 1.00 78.78 413 ARG A O 1
ATOM 3058 N N . MET A 1 414 ? 33.179 47.529 6.197 1.00 79.57 414 MET A N 1
ATOM 3059 C CA . MET A 1 414 ? 33.028 48.762 5.426 1.00 79.92 414 MET A CA 1
ATOM 3060 C C . MET A 1 414 ? 32.302 48.401 4.141 1.00 80.39 414 MET A C 1
ATOM 3061 O O . MET A 1 414 ? 31.302 49.018 3.781 1.00 80.82 414 MET A O 1
ATOM 3066 N N . TYR A 1 415 ? 32.812 47.386 3.458 1.00 81.56 415 TYR A N 1
ATOM 3067 C CA . TYR A 1 415 ? 32.214 46.911 2.213 1.00 82.80 415 TYR A CA 1
ATOM 3068 C C . TYR A 1 415 ? 30.718 46.633 2.368 1.00 81.07 415 TYR A C 1
ATOM 3069 O O . TYR A 1 415 ? 29.910 47.038 1.524 1.00 80.57 415 TYR A O 1
ATOM 3078 N N . GLU A 1 416 ? 30.360 45.922 3.436 1.00 79.27 416 GLU A N 1
ATOM 3079 C CA . GLU A 1 416 ? 28.966 45.607 3.700 1.00 77.57 416 GLU A CA 1
ATOM 3080 C C . GLU A 1 416 ? 28.189 46.907 3.723 1.00 77.74 416 GLU A C 1
ATOM 3081 O O . GLU A 1 416 ? 27.192 47.038 3.020 1.00 77.39 416 GLU A O 1
ATOM 3087 N N . GLN A 1 417 ? 28.655 47.877 4.510 1.00 78.63 417 GLN A N 1
ATOM 3088 C CA . GLN A 1 417 ? 27.968 49.155 4.592 1.00 79.86 417 GLN A CA 1
ATOM 3089 C C . GLN A 1 417 ? 27.883 49.843 3.229 1.00 80.27 417 GLN A C 1
ATOM 3090 O O . GLN A 1 417 ? 27.112 50.777 3.057 1.00 78.77 417 GLN A O 1
ATOM 3096 N N . LEU A 1 418 ? 28.684 49.410 2.263 1.00 82.98 418 LEU A N 1
ATOM 3097 C CA . LEU A 1 418 ? 28.601 50.013 0.936 1.00 85.53 418 LEU A CA 1
ATOM 3098 C C . LEU A 1 418 ? 27.350 49.440 0.313 1.00 86.79 418 LEU A C 1
ATOM 3099 O O . LEU A 1 418 ? 26.667 50.116 -0.448 1.00 87.76 418 LEU A O 1
ATOM 3104 N N . LEU A 1 419 ? 27.051 48.186 0.645 1.00 87.70 419 LEU A N 1
ATOM 3105 C CA . LEU A 1 419 ? 25.871 47.524 0.106 1.00 89.16 419 LEU A CA 1
ATOM 3106 C C . LEU A 1 419 ? 24.566 48.059 0.707 1.00 92.17 419 LEU A C 1
ATOM 3107 O O . LEU A 1 419 ? 23.652 48.444 -0.030 1.00 91.98 419 LEU A O 1
ATOM 3112 N N . ARG A 1 420 ? 24.472 48.102 2.035 1.00 96.26 420 ARG A N 1
ATOM 3113 C CA . ARG A 1 420 ? 23.260 48.619 2.673 1.00 101.15 420 ARG A CA 1
ATOM 3114 C C . ARG A 1 420 ? 23.118 50.119 2.410 1.00 104.36 420 ARG A C 1
ATOM 3115 O O . ARG A 1 420 ? 22.086 50.719 2.720 1.00 104.69 420 ARG A O 1
ATOM 3123 N N . GLU A 1 421 ? 24.168 50.723 1.857 1.00 108.46 421 GLU A N 1
ATOM 3124 C CA . GLU A 1 421 ? 24.136 52.144 1.521 1.00 112.65 421 GLU A CA 1
ATOM 3125 C C . GLU A 1 421 ? 24.068 52.186 0.005 1.00 115.65 421 GLU A C 1
ATOM 3126 O O . GLU A 1 421 ? 23.997 53.253 -0.600 1.00 116.54 421 GLU A O 1
ATOM 3132 N N . ARG A 1 422 ? 24.113 51.002 -0.600 1.00 119.19 422 ARG A N 1
ATOM 3133 C CA . ARG A 1 422 ? 24.017 50.858 -2.051 1.00 123.08 422 ARG A CA 1
ATOM 3134 C C . ARG A 1 422 ? 22.523 50.895 -2.333 1.00 124.54 422 ARG A C 1
ATOM 3135 O O . ARG A 1 422 ? 22.091 51.006 -3.483 1.00 125.56 422 ARG A O 1
ATOM 3143 N N . THR A 1 423 ? 21.743 50.803 -1.257 1.00 125.46 423 THR A N 1
ATOM 3144 C CA . THR A 1 423 ? 20.285 50.833 -1.346 1.00 126.25 423 THR A CA 1
ATOM 3145 C C . THR A 1 423 ? 19.708 51.918 -0.433 1.00 126.10 423 THR A C 1
ATOM 3146 O O . THR A 1 423 ? 19.560 53.075 -0.837 1.00 125.87 423 THR A O 1
ATOM 3150 N N . LEU B 2 12 ? 26.481 26.386 35.887 1.00 176.14 11 LEU B N 1
ATOM 3151 C CA . LEU B 2 12 ? 27.873 26.016 36.133 1.00 176.31 11 LEU B CA 1
ATOM 3152 C C . LEU B 2 12 ? 28.422 25.182 34.971 1.00 176.30 11 LEU B C 1
ATOM 3153 O O . LEU B 2 12 ? 29.540 25.415 34.499 1.00 176.08 11 LEU B O 1
ATOM 3158 N N . LYS B 2 13 ? 27.625 24.222 34.506 1.00 176.09 12 LYS B N 1
ATOM 3159 C CA . LYS B 2 13 ? 28.030 23.350 33.407 1.00 175.55 12 LYS B CA 1
ATOM 3160 C C . LYS B 2 13 ? 26.994 23.383 32.282 1.00 175.10 12 LYS B C 1
ATOM 3161 O O . LYS B 2 13 ? 27.252 22.915 31.164 1.00 175.23 12 LYS B O 1
ATOM 3167 N N . GLU B 2 14 ? 25.821 23.931 32.586 1.00 174.17 13 GLU B N 1
ATOM 3168 C CA . GLU B 2 14 ? 24.747 24.033 31.606 1.00 173.10 13 GLU B CA 1
ATOM 3169 C C . GLU B 2 14 ? 25.204 24.943 30.471 1.00 172.20 13 GLU B C 1
ATOM 3170 O O . GLU B 2 14 ? 24.765 24.804 29.323 1.00 172.27 13 GLU B O 1
ATOM 3176 N N . PHE B 2 15 ? 26.092 25.875 30.811 1.00 170.67 14 PHE B N 1
ATOM 3177 C CA . PHE B 2 15 ? 26.643 26.825 29.848 1.00 168.87 14 PHE B CA 1
ATOM 3178 C C . PHE B 2 15 ? 27.561 26.073 28.887 1.00 168.11 14 PHE B C 1
ATOM 3179 O O . PHE B 2 15 ? 27.389 26.140 27.667 1.00 167.70 14 PHE B O 1
ATOM 3187 N N . ILE B 2 16 ? 28.528 25.351 29.449 1.00 167.23 15 ILE B N 1
ATOM 3188 C CA . ILE B 2 16 ? 29.472 24.573 28.657 1.00 166.32 15 ILE B CA 1
ATOM 3189 C C . ILE B 2 16 ? 28.706 23.661 27.701 1.00 166.11 15 ILE B C 1
ATOM 3190 O O . ILE B 2 16 ? 29.248 23.207 26.693 1.00 165.60 15 ILE B O 1
ATOM 3195 N N . GLU B 2 17 ? 27.442 23.401 28.029 1.00 166.19 16 GLU B N 1
ATOM 3196 C CA . GLU B 2 17 ? 26.580 22.561 27.197 1.00 166.07 16 GLU B CA 1
ATOM 3197 C C . GLU B 2 17 ? 26.026 23.342 26.002 1.00 165.18 16 GLU B C 1
ATOM 3198 O O . GLU B 2 17 ? 26.283 22.989 24.844 1.00 165.27 16 GLU B O 1
ATOM 3204 N N . GLU B 2 18 ? 25.262 24.397 26.285 1.00 163.76 17 GLU B N 1
ATOM 3205 C CA . GLU B 2 18 ? 24.678 25.217 25.225 1.00 162.16 17 GLU B CA 1
ATOM 3206 C C . GLU B 2 18 ? 25.739 25.607 24.195 1.00 160.72 17 GLU B C 1
ATOM 3207 O O . GLU B 2 18 ? 25.438 25.768 23.007 1.00 160.84 17 GLU B O 1
ATOM 3213 N N . CYS B 2 19 ? 26.980 25.753 24.655 1.00 158.74 18 CYS B N 1
ATOM 3214 C CA . CYS B 2 19 ? 28.088 26.090 23.768 1.00 156.31 18 CYS B CA 1
ATOM 3215 C C . CYS B 2 19 ? 28.224 24.970 22.743 1.00 155.22 18 CYS B C 1
ATOM 3216 O O . CYS B 2 19 ? 28.213 25.214 21.538 1.00 154.64 18 CYS B O 1
ATOM 3219 N N . ARG B 2 20 ? 28.345 23.742 23.238 1.00 154.03 19 ARG B N 1
ATOM 3220 C CA . ARG B 2 20 ? 28.475 22.571 22.381 1.00 152.84 19 ARG B CA 1
ATOM 3221 C C . ARG B 2 20 ? 27.354 22.566 21.347 1.00 151.41 19 ARG B C 1
ATOM 3222 O O . ARG B 2 20 ? 27.561 22.179 20.198 1.00 150.68 19 ARG B O 1
ATOM 3230 N N . ARG B 2 21 ? 26.168 22.999 21.762 1.00 150.26 20 ARG B N 1
ATOM 3231 C CA . ARG B 2 21 ? 25.018 23.064 20.863 1.00 149.71 20 ARG B CA 1
ATOM 3232 C C . ARG B 2 21 ? 25.334 23.950 19.659 1.00 149.11 20 ARG B C 1
ATOM 3233 O O . ARG B 2 21 ? 25.301 23.502 18.503 1.00 148.86 20 ARG B O 1
ATOM 3241 N N . VAL B 2 22 ? 25.641 25.213 19.936 1.00 148.35 21 VAL B N 1
ATOM 3242 C CA . VAL B 2 22 ? 25.974 26.161 18.879 1.00 147.02 21 VAL B CA 1
ATOM 3243 C C . VAL B 2 22 ? 27.271 25.724 18.202 1.00 145.69 21 VAL B C 1
ATOM 3244 O O . VAL B 2 22 ? 27.470 25.938 17.007 1.00 145.34 21 VAL B O 1
ATOM 3248 N N . TRP B 2 23 ? 28.146 25.105 18.985 1.00 144.11 22 TRP B N 1
ATOM 3249 C CA . TRP B 2 23 ? 29.423 24.619 18.494 1.00 142.50 22 TRP B CA 1
ATOM 3250 C C . TRP B 2 23 ? 29.206 23.558 17.422 1.00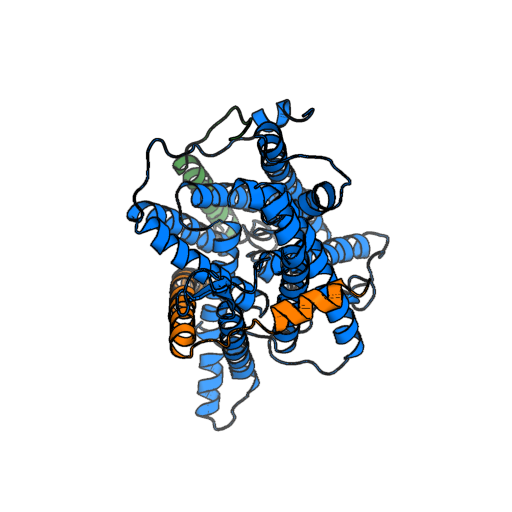 140.33 22 TRP B C 1
ATOM 3251 O O . TRP B 2 23 ? 30.075 23.317 16.587 1.00 139.67 22 TRP B O 1
ATOM 3262 N N . LEU B 2 24 ? 28.036 22.931 17.451 1.00 138.48 23 LEU B N 1
ATOM 3263 C CA . LEU B 2 24 ? 27.687 21.903 16.476 1.00 136.48 23 LEU B CA 1
ATOM 3264 C C . LEU B 2 24 ? 26.988 22.534 15.273 1.00 134.76 23 LEU B C 1
ATOM 3265 O O . LEU B 2 24 ? 26.932 21.937 14.197 1.00 134.11 23 LEU B O 1
ATOM 3270 N N . VAL B 2 25 ? 26.450 23.738 15.459 1.00 132.99 24 VAL B N 1
ATOM 3271 C CA . VAL B 2 25 ? 25.762 24.444 14.371 1.00 130.64 24 VAL B CA 1
ATOM 3272 C C . VAL B 2 25 ? 26.753 25.257 13.514 1.00 128.99 24 VAL B C 1
ATOM 3273 O O . VAL B 2 25 ? 26.351 26.163 12.760 1.00 129.15 24 VAL B O 1
ATOM 3277 N N . LEU B 2 26 ? 28.038 24.914 13.629 1.00 125.51 25 LEU B N 1
ATOM 3278 C CA . LEU B 2 26 ? 29.103 25.586 12.889 1.00 122.76 25 LEU B CA 1
ATOM 3279 C C . LEU B 2 26 ? 29.224 25.142 11.433 1.00 120.69 25 LEU B C 1
ATOM 3280 O O . LEU B 2 26 ? 29.858 24.129 11.137 1.00 120.18 25 LEU B O 1
ATOM 3285 N N . LYS B 2 27 ? 28.631 25.919 10.529 1.00 118.43 26 LYS B N 1
ATOM 3286 C CA . LYS B 2 27 ? 28.660 25.614 9.100 1.00 116.62 26 LYS B CA 1
ATOM 3287 C C . LYS B 2 27 ? 29.973 26.064 8.456 1.00 116.01 26 LYS B C 1
ATOM 3288 O O . LYS B 2 27 ? 30.228 27.261 8.305 1.00 115.55 26 LYS B O 1
ATOM 3294 N N . LYS B 2 28 ? 30.801 25.092 8.077 1.00 115.14 27 LYS B N 1
ATOM 3295 C CA . LYS B 2 28 ? 32.091 25.372 7.446 1.00 114.49 27 LYS B CA 1
ATOM 3296 C C . LYS B 2 28 ? 31.904 26.325 6.262 1.00 114.32 27 LYS B C 1
ATOM 3297 O O . LYS B 2 28 ? 30.894 26.279 5.564 1.00 115.02 27 LYS B O 1
ATOM 3303 N N . PRO B 2 29 ? 32.878 27.212 6.031 1.00 113.82 28 PRO B N 1
ATOM 3304 C CA . PRO B 2 29 ? 32.818 28.181 4.932 1.00 112.92 28 PRO B CA 1
ATOM 3305 C C . PRO B 2 29 ? 32.857 27.613 3.515 1.00 112.36 28 PRO B C 1
ATOM 3306 O O . PRO B 2 29 ? 33.728 26.813 3.169 1.00 111.11 28 PRO B O 1
ATOM 3310 N N . THR B 2 30 ? 31.899 28.039 2.702 1.00 112.86 29 THR B N 1
ATOM 3311 C CA . THR B 2 30 ? 31.838 27.630 1.306 1.00 113.69 29 THR B CA 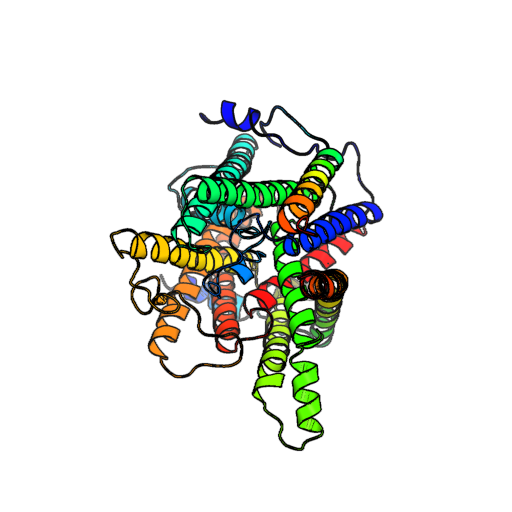1
ATOM 3312 C C . THR B 2 30 ? 33.058 28.263 0.659 1.00 114.00 29 THR B C 1
ATOM 3313 O O . THR B 2 30 ? 33.205 29.480 0.696 1.00 114.63 29 THR B O 1
ATOM 3317 N N . LYS B 2 31 ? 33.932 27.457 0.069 1.00 114.20 30 LYS B N 1
ATOM 3318 C CA . LYS B 2 31 ? 35.121 28.013 -0.558 1.00 114.54 30 LYS B CA 1
ATOM 3319 C C . LYS B 2 31 ? 34.707 29.133 -1.493 1.00 114.16 30 LYS B C 1
ATOM 3320 O O . LYS B 2 31 ? 35.470 30.061 -1.756 1.00 113.95 30 LYS B O 1
ATOM 3326 N N . ASP B 2 32 ? 33.482 29.049 -1.988 1.00 114.61 31 ASP B N 1
ATOM 3327 C CA . ASP B 2 32 ? 32.972 30.079 -2.871 1.00 114.93 31 ASP B CA 1
ATOM 3328 C C . ASP B 2 32 ? 32.878 31.397 -2.084 1.00 113.66 31 ASP B C 1
ATOM 3329 O O . ASP B 2 32 ? 33.313 32.442 -2.572 1.00 113.03 31 ASP B O 1
ATOM 3334 N N . GLU B 2 33 ? 32.327 31.342 -0.865 1.00 112.34 32 GLU B N 1
ATOM 3335 C CA . GLU B 2 33 ? 32.199 32.537 -0.015 1.00 110.65 32 GLU B CA 1
ATOM 3336 C C . GLU B 2 33 ? 33.551 33.030 0.484 1.00 107.71 32 GLU B C 1
ATOM 3337 O O . GLU B 2 33 ? 33.818 34.234 0.496 1.00 107.23 32 GLU B O 1
ATOM 3343 N N . TYR B 2 34 ? 34.389 32.094 0.916 1.00 104.12 33 TYR B N 1
ATOM 3344 C CA . TYR B 2 34 ? 35.711 32.429 1.421 1.00 100.72 33 TYR B CA 1
ATOM 3345 C C . TYR B 2 34 ? 36.435 33.324 0.433 1.00 100.20 33 TYR B C 1
ATOM 3346 O O . TYR B 2 34 ? 36.864 34.421 0.778 1.00 101.00 33 TYR B O 1
ATOM 3355 N N . LEU B 2 35 ? 36.572 32.855 -0.800 1.00 99.23 34 LEU B N 1
ATOM 3356 C CA . LEU B 2 35 ? 37.243 33.651 -1.814 1.00 98.06 34 LEU B CA 1
ATOM 3357 C C . LEU B 2 35 ? 36.573 35.003 -1.975 1.00 96.58 34 LEU B C 1
ATOM 3358 O O . LEU B 2 35 ? 37.232 35.989 -2.286 1.00 96.47 34 LEU B O 1
ATOM 3363 N N . ALA B 2 36 ? 35.262 35.045 -1.763 1.00 95.27 35 ALA B N 1
ATOM 3364 C CA . ALA B 2 36 ? 34.517 36.295 -1.875 1.00 94.44 35 ALA B CA 1
ATOM 3365 C C . ALA B 2 36 ? 35.134 37.314 -0.925 1.00 94.01 35 ALA B C 1
ATOM 3366 O O . ALA B 2 36 ? 35.801 38.269 -1.347 1.00 94.08 35 ALA B O 1
ATOM 3368 N N . VAL B 2 37 ? 34.912 37.081 0.365 1.00 92.50 36 VAL B N 1
ATOM 3369 C CA . VAL B 2 37 ? 35.416 37.943 1.421 1.00 90.07 36 VAL B CA 1
ATOM 3370 C C . VAL B 2 37 ? 36.923 38.133 1.331 1.00 88.85 36 VAL B C 1
ATOM 3371 O O . VAL B 2 37 ? 37.436 39.191 1.672 1.00 88.59 36 VAL B O 1
ATOM 3375 N N . ALA B 2 38 ? 37.626 37.114 0.858 1.00 88.35 37 ALA B N 1
ATOM 3376 C CA . ALA B 2 38 ? 39.078 37.180 0.728 1.00 88.19 37 ALA B CA 1
ATOM 3377 C C . ALA B 2 38 ? 39.517 38.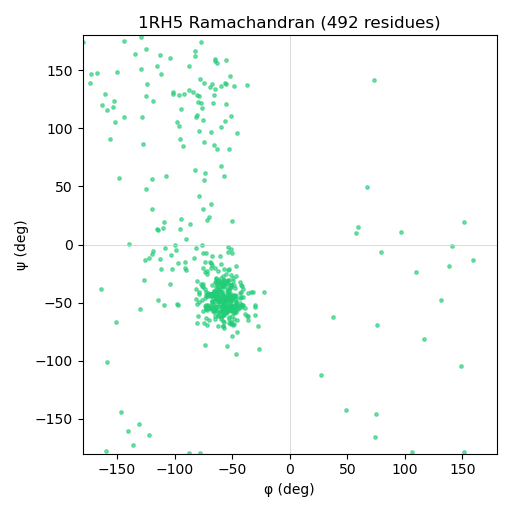205 -0.290 1.00 88.35 37 ALA B C 1
ATOM 3378 O O . ALA B 2 38 ? 40.500 38.915 -0.092 1.00 88.55 37 ALA B O 1
ATOM 3380 N N . LYS B 2 39 ? 38.788 38.279 -1.388 1.00 89.16 38 LYS B N 1
ATOM 3381 C CA . LYS B 2 39 ? 39.135 39.210 -2.445 1.00 91.51 38 LYS B CA 1
ATOM 3382 C C . LYS B 2 39 ? 38.656 40.627 -2.159 1.00 90.12 38 LYS B C 1
ATOM 3383 O O . LYS B 2 39 ? 39.298 41.609 -2.552 1.00 89.43 38 LYS B O 1
ATOM 3389 N N . VAL B 2 40 ? 37.535 40.734 -1.457 1.00 88.21 39 VAL B N 1
ATOM 3390 C CA . VAL B 2 40 ? 36.983 42.043 -1.132 1.00 85.68 39 VAL B CA 1
ATOM 3391 C C . VAL B 2 40 ? 37.855 42.730 -0.073 1.00 84.09 39 VAL B C 1
ATOM 3392 O O . VAL B 2 40 ? 38.185 43.909 -0.199 1.00 83.85 39 VAL B O 1
ATOM 3396 N N . THR B 2 41 ? 38.252 41.990 0.958 1.00 81.70 40 THR B N 1
ATOM 3397 C CA . THR B 2 41 ? 39.076 42.580 1.996 1.00 80.01 40 THR B CA 1
ATOM 3398 C C . THR B 2 41 ? 40.445 42.888 1.439 1.00 79.33 40 THR B C 1
ATOM 3399 O O . THR B 2 41 ? 40.893 44.025 1.495 1.00 81.79 40 THR B O 1
ATOM 3403 N N . ALA B 2 42 ? 41.113 41.886 0.886 1.00 77.43 41 ALA B N 1
ATOM 3404 C CA . ALA B 2 42 ? 42.446 42.113 0.341 1.00 74.82 41 ALA B CA 1
ATOM 3405 C C . ALA B 2 42 ? 42.460 43.305 -0.625 1.00 72.64 41 ALA B C 1
ATOM 3406 O O . ALA B 2 42 ? 43.348 44.155 -0.593 1.00 70.06 41 ALA B O 1
ATOM 3408 N N . LEU B 2 43 ? 41.452 43.372 -1.475 1.00 72.41 42 LEU B N 1
ATOM 3409 C CA . LEU B 2 43 ? 41.369 44.456 -2.430 1.00 72.17 42 LEU B CA 1
ATOM 3410 C C . LEU B 2 43 ? 41.378 45.794 -1.709 1.00 70.22 42 LEU B C 1
ATOM 3411 O O . LEU B 2 43 ? 42.119 46.694 -2.086 1.00 71.61 42 LEU B O 1
ATOM 3416 N N . GLY B 2 44 ? 40.559 45.914 -0.666 1.00 67.44 43 GLY B N 1
ATOM 3417 C CA . GLY B 2 44 ? 40.481 47.150 0.101 1.00 64.02 43 GLY B CA 1
ATOM 3418 C C . GLY B 2 44 ? 41.778 47.554 0.779 1.00 63.02 43 GLY B C 1
ATOM 3419 O O . GLY B 2 44 ? 42.209 48.713 0.672 1.00 62.61 43 GLY B O 1
ATOM 3420 N N . ILE B 2 45 ? 42.396 46.599 1.482 1.00 61.33 44 ILE B N 1
ATOM 3421 C CA . ILE B 2 45 ? 43.660 46.828 2.180 1.00 58.49 44 ILE B CA 1
ATOM 3422 C C . ILE B 2 45 ? 44.634 47.455 1.211 1.00 59.79 44 ILE B C 1
ATOM 3423 O O . ILE B 2 45 ? 45.452 48.287 1.592 1.00 61.08 44 ILE B O 1
ATOM 3428 N N . SER B 2 46 ? 44.540 47.048 -0.048 1.00 60.15 45 SER B N 1
ATOM 3429 C CA . SER B 2 46 ? 45.405 47.587 -1.078 1.00 60.57 45 SER B CA 1
ATOM 3430 C C . SER B 2 46 ? 44.993 49.023 -1.359 1.00 61.14 45 SER B C 1
ATOM 3431 O O . SER B 2 46 ? 45.843 49.910 -1.503 1.00 62.58 45 SER B O 1
ATOM 3434 N N . LEU B 2 47 ? 43.688 49.261 -1.433 1.00 60.64 46 LEU B N 1
ATOM 3435 C CA . LEU B 2 47 ? 43.205 50.610 -1.692 1.00 60.93 46 LEU B CA 1
ATOM 3436 C C . LEU B 2 47 ? 43.801 51.558 -0.651 1.00 61.25 46 LEU B C 1
ATOM 3437 O O . LEU B 2 47 ? 44.503 52.535 -0.998 1.00 61.13 46 LEU B O 1
ATOM 3442 N N . LEU B 2 48 ? 43.530 51.255 0.621 1.00 59.20 47 LEU B N 1
ATOM 3443 C CA . LEU B 2 48 ? 44.051 52.055 1.720 1.00 57.02 47 LEU B CA 1
ATOM 3444 C C . LEU B 2 48 ? 45.573 52.093 1.646 1.00 56.44 47 LEU B C 1
ATOM 3445 O O . LEU B 2 48 ? 46.176 53.163 1.652 1.00 56.03 47 LEU B O 1
ATOM 3450 N N . GLY B 2 49 ? 46.175 50.909 1.565 1.00 56.43 48 GLY B N 1
ATOM 3451 C CA . GLY B 2 49 ? 47.624 50.785 1.514 1.00 57.35 48 GLY B CA 1
ATOM 3452 C C . GLY B 2 49 ? 48.311 51.576 0.419 1.00 57.97 48 GLY B C 1
ATOM 3453 O O . GLY B 2 49 ? 49.300 52.289 0.660 1.00 56.56 48 GLY B O 1
ATOM 3454 N N . ILE B 2 50 ? 47.796 51.444 -0.797 1.00 58.48 49 ILE B N 1
ATOM 3455 C CA . ILE B 2 50 ? 48.368 52.153 -1.928 1.00 59.06 49 ILE B CA 1
ATOM 3456 C C . ILE B 2 50 ? 48.341 53.641 -1.646 1.00 58.20 49 ILE B C 1
ATOM 3457 O O . ILE B 2 50 ? 49.332 54.337 -1.866 1.00 55.36 49 ILE B O 1
ATOM 3462 N N . ILE B 2 51 ? 47.195 54.118 -1.161 1.00 57.83 50 ILE B N 1
ATOM 3463 C CA . ILE B 2 51 ? 47.046 55.528 -0.846 1.00 58.12 50 ILE B CA 1
ATOM 3464 C C . ILE B 2 51 ? 48.104 55.948 0.165 1.00 58.67 50 ILE B C 1
ATOM 3465 O O . ILE B 2 51 ? 48.883 56.864 -0.097 1.00 58.06 50 ILE B O 1
ATOM 3470 N N . GLY B 2 52 ? 48.137 55.265 1.310 1.00 59.59 51 GLY B N 1
ATOM 3471 C CA . GLY B 2 52 ? 49.100 55.583 2.359 1.00 62.19 51 GLY B CA 1
ATOM 3472 C C . GLY B 2 52 ? 50.558 55.525 1.929 1.00 64.11 51 GLY B C 1
ATOM 3473 O O . GLY B 2 52 ? 51.435 56.110 2.574 1.00 63.43 51 GLY B O 1
ATOM 3474 N N . TYR B 2 53 ? 50.808 54.798 0.842 1.00 65.34 52 TYR B N 1
ATOM 3475 C CA . TYR B 2 53 ? 52.139 54.646 0.267 1.00 66.06 52 TYR B CA 1
ATOM 3476 C C . TYR B 2 53 ? 52.430 55.874 -0.598 1.00 66.04 52 TYR B C 1
ATOM 3477 O O . TYR B 2 53 ? 53.505 56.473 -0.526 1.00 65.25 52 TYR B O 1
ATOM 3486 N N . ILE B 2 54 ? 51.454 56.227 -1.427 1.00 65.83 53 ILE B N 1
ATOM 3487 C CA . ILE B 2 54 ? 51.548 57.378 -2.304 1.00 64.95 53 ILE B CA 1
ATOM 3488 C C . ILE B 2 54 ? 51.851 58.635 -1.507 1.00 65.47 53 ILE B C 1
ATOM 3489 O O . ILE B 2 54 ? 52.396 59.597 -2.038 1.00 66.61 53 ILE B O 1
ATOM 3494 N N . ILE B 2 55 ? 51.482 58.648 -0.235 1.00 64.69 54 ILE B N 1
ATOM 3495 C CA . ILE B 2 55 ? 51.758 59.820 0.572 1.00 64.08 54 ILE B CA 1
ATOM 3496 C C . ILE B 2 55 ? 53.034 59.639 1.371 1.00 64.51 54 ILE B C 1
ATOM 3497 O O . ILE B 2 55 ? 53.927 60.469 1.316 1.00 64.07 54 ILE B O 1
ATOM 3502 N N . HIS B 2 56 ? 53.132 58.545 2.103 1.00 66.52 55 HIS B N 1
ATOM 3503 C CA . HIS B 2 56 ? 54.310 58.320 2.929 1.00 69.92 55 HIS B CA 1
ATOM 3504 C C . HIS B 2 56 ? 55.648 58.339 2.192 1.00 69.57 55 HIS B C 1
ATOM 3505 O O . HIS B 2 56 ? 56.526 59.128 2.522 1.00 69.21 55 HIS B O 1
ATOM 3512 N N . VAL B 2 57 ? 55.808 57.469 1.203 1.00 69.80 56 VAL B N 1
ATOM 3513 C CA . VAL B 2 57 ? 57.060 57.394 0.454 1.00 71.13 56 VAL B CA 1
ATOM 3514 C C . VAL B 2 57 ? 57.605 58.748 -0.031 1.00 69.98 56 VAL B C 1
ATOM 3515 O O . VAL B 2 57 ? 58.726 59.127 0.310 1.00 68.72 56 VAL B O 1
ATOM 3519 N N . PRO B 2 58 ? 56.827 59.491 -0.835 1.00 69.57 57 PRO B N 1
ATOM 3520 C CA . PRO B 2 58 ? 57.347 60.779 -1.293 1.00 71.14 57 PRO B CA 1
ATOM 3521 C C . PRO B 2 58 ? 57.670 61.763 -0.165 1.00 73.53 57 PRO B C 1
ATOM 3522 O O . PRO B 2 58 ? 58.674 62.472 -0.227 1.00 75.95 57 PRO B O 1
ATOM 3526 N N . ALA B 2 59 ? 56.839 61.804 0.869 1.00 74.85 58 ALA B N 1
ATOM 3527 C CA . ALA B 2 59 ? 57.090 62.704 1.985 1.00 76.22 58 ALA B CA 1
ATOM 3528 C C . ALA B 2 59 ? 58.374 62.317 2.698 1.00 78.69 58 ALA B C 1
ATOM 3529 O O . ALA B 2 59 ? 59.114 63.177 3.151 1.00 77.92 58 ALA B O 1
ATOM 3531 N N . THR B 2 60 ? 58.633 61.016 2.796 1.00 83.17 59 THR B N 1
ATOM 3532 C CA . THR B 2 60 ? 59.841 60.511 3.456 1.00 87.14 59 THR B CA 1
ATOM 3533 C C . THR B 2 60 ? 61.057 60.900 2.634 1.00 89.48 59 THR B C 1
ATOM 3534 O O . THR B 2 60 ? 62.053 61.406 3.163 1.00 88.59 59 THR B O 1
ATOM 3538 N N . TYR B 2 61 ? 60.954 60.636 1.333 1.00 93.21 60 TYR B N 1
ATOM 3539 C CA . TYR B 2 61 ? 62.007 60.941 0.368 1.00 96.89 60 TYR B CA 1
ATOM 3540 C C . TYR B 2 61 ? 62.502 62.351 0.639 1.00 97.75 60 TYR B C 1
ATOM 3541 O O . TYR B 2 61 ? 63.699 62.578 0.836 1.00 96.75 60 TYR B O 1
ATOM 3550 N N . ILE B 2 62 ? 61.540 63.274 0.673 1.00 99.44 61 ILE B N 1
ATOM 3551 C CA . ILE B 2 62 ? 61.762 64.695 0.912 1.00 100.48 61 ILE B CA 1
ATOM 3552 C C . ILE B 2 62 ? 62.357 64.993 2.288 1.00 102.26 61 ILE B C 1
ATOM 3553 O O . ILE B 2 62 ? 63.510 65.398 2.385 1.00 102.48 61 ILE B O 1
ATOM 3558 N N . LYS B 2 63 ? 61.571 64.809 3.345 1.00 105.08 62 LYS B N 1
ATOM 3559 C CA . LYS B 2 63 ? 62.046 65.056 4.709 1.00 108.92 62 LYS B CA 1
ATOM 3560 C C . LYS B 2 63 ? 63.533 64.708 4.836 1.00 112.36 62 LYS B C 1
ATOM 3561 O O . LYS B 2 63 ? 64.310 65.434 5.471 1.00 113.26 62 LYS B O 1
ATOM 3567 N N . GLY B 2 64 ? 63.917 63.597 4.210 1.00 115.27 63 GLY B N 1
ATOM 3568 C CA . GLY B 2 64 ? 65.296 63.145 4.255 1.00 118.29 63 GLY B CA 1
ATOM 3569 C C . GLY B 2 64 ? 66.243 63.826 3.281 1.00 120.72 63 GLY B C 1
ATOM 3570 O O . GLY B 2 64 ? 67.396 64.086 3.639 1.00 122.06 63 GLY B O 1
ATOM 3571 N N . ILE B 2 65 ? 65.783 64.107 2.060 1.00 122.16 64 ILE B N 1
ATOM 3572 C CA . ILE B 2 65 ? 66.630 64.768 1.061 1.00 122.97 64 ILE B CA 1
ATOM 3573 C C . ILE B 2 65 ? 66.961 66.184 1.539 1.00 124.39 64 ILE B C 1
ATOM 3574 O O . ILE B 2 65 ? 68.102 66.635 1.427 1.00 125.29 64 ILE B O 1
ATOM 3579 N N . LEU B 2 66 ? 65.965 66.874 2.091 1.00 125.60 65 LEU B N 1
ATOM 3580 C CA . LEU B 2 66 ? 66.165 68.225 2.603 1.00 127.15 65 LEU B CA 1
ATOM 3581 C C . LEU B 2 66 ? 67.050 68.181 3.852 1.00 128.65 65 LEU B C 1
ATOM 3582 O O . LEU B 2 66 ? 67.975 68.988 3.994 1.00 128.55 65 LEU B O 1
ATOM 3587 N N . LYS B 2 67 ? 66.765 67.231 4.745 1.00 130.20 66 LYS B N 1
ATOM 3588 C CA . LYS B 2 67 ? 67.526 67.070 5.986 1.00 131.44 66 LYS B CA 1
ATOM 3589 C C . LYS B 2 67 ? 69.002 66.768 5.725 1.00 131.67 66 LYS B C 1
ATOM 3590 O O . LYS B 2 67 ? 69.530 65.752 6.186 1.00 131.51 66 LYS B O 1
ATOM 3596 N N . GLU C 3 21 ? 20.829 61.304 19.928 1.00 129.48 21 GLU C N 1
ATOM 3597 C CA . GLU C 3 21 ? 21.207 62.709 19.823 1.00 130.13 21 GLU C CA 1
ATOM 3598 C C . GLU C 3 21 ? 22.107 63.096 20.990 1.00 130.08 21 GLU C C 1
ATOM 3599 O O . GLU C 3 21 ? 22.377 62.275 21.868 1.00 129.60 21 GLU C O 1
ATOM 3605 N N . THR C 3 22 ? 22.564 64.346 20.997 1.00 130.33 22 THR C N 1
ATOM 3606 C CA . THR C 3 22 ? 23.452 64.833 22.052 1.00 130.79 22 THR C CA 1
ATOM 3607 C C . THR C 3 22 ? 22.968 66.081 22.775 1.00 131.03 22 THR C C 1
ATOM 3608 O O . THR C 3 22 ? 22.037 66.758 22.339 1.00 130.90 22 THR C O 1
ATOM 3612 N N . PHE C 3 23 ? 23.637 66.384 23.883 1.00 131.32 23 PHE C N 1
ATOM 3613 C CA . PHE C 3 23 ? 23.311 67.543 24.701 1.00 131.14 23 PHE C CA 1
ATOM 3614 C C . PHE C 3 23 ? 24.103 68.779 24.284 1.00 130.55 23 PHE C C 1
ATOM 3615 O O . PHE C 3 23 ? 23.756 69.898 24.663 1.00 130.79 23 PHE C O 1
ATOM 3623 N N . SER C 3 24 ? 25.160 68.582 23.501 1.00 129.94 24 SER C N 1
ATOM 3624 C CA . SER C 3 24 ? 25.986 69.704 23.054 1.00 128.68 24 SER C CA 1
ATOM 3625 C C . SER C 3 24 ? 25.104 70.824 22.510 1.00 127.15 24 SER C C 1
ATOM 3626 O O . SER C 3 24 ? 24.145 70.576 21.769 1.00 126.97 24 SER C O 1
ATOM 3629 N N . LYS C 3 25 ? 25.439 72.054 22.892 1.00 124.81 25 LYS C N 1
ATOM 3630 C CA . LYS C 3 25 ? 24.695 73.236 22.463 1.00 122.03 25 LYS C CA 1
ATOM 3631 C C . LYS C 3 25 ? 25.397 73.941 21.308 1.00 118.93 25 LYS C C 1
ATOM 3632 O O . LYS C 3 25 ? 24.915 74.950 20.799 1.00 118.76 25 LYS C O 1
ATOM 3638 N N . ILE C 3 26 ? 26.534 73.398 20.892 1.00 115.20 26 ILE C N 1
ATOM 3639 C CA . ILE C 3 26 ? 27.301 73.996 19.812 1.00 111.63 26 ILE C CA 1
ATOM 3640 C C . ILE C 3 26 ? 27.645 73.008 18.710 1.00 109.35 26 ILE C C 1
ATOM 3641 O O . ILE C 3 26 ? 28.462 72.117 18.905 1.00 109.77 26 ILE C O 1
ATOM 3646 N N . ARG C 3 27 ? 27.020 73.179 17.551 1.00 107.28 27 ARG C N 1
ATOM 3647 C CA . ARG C 3 27 ? 27.262 72.313 16.403 1.00 105.47 27 ARG C CA 1
ATOM 3648 C C . ARG C 3 27 ? 28.195 73.011 15.416 1.00 103.36 27 ARG C C 1
ATOM 3649 O O . ARG C 3 27 ? 27.952 74.158 15.042 1.00 103.22 27 ARG C O 1
ATOM 3657 N N . VAL C 3 28 ? 29.260 72.325 15.001 1.00 101.00 28 VAL C N 1
ATOM 3658 C CA . VAL C 3 28 ? 30.204 72.889 14.033 1.00 98.40 28 VAL C CA 1
ATOM 3659 C C . VAL C 3 28 ? 30.097 72.131 12.726 1.00 97.37 28 VAL C C 1
ATOM 3660 O O . VAL C 3 28 ? 29.845 70.926 12.724 1.00 98.33 28 VAL C O 1
ATOM 3664 N N . LYS C 3 29 ? 30.293 72.833 11.616 1.00 94.84 29 LYS C N 1
ATOM 3665 C CA . LYS C 3 29 ? 30.192 72.208 10.306 1.00 93.44 29 LYS C CA 1
ATOM 3666 C C . LYS C 3 29 ? 31.441 71.389 9.950 1.00 91.70 29 LYS C C 1
ATOM 3667 O O . LYS C 3 29 ? 32.564 71.774 10.264 1.00 92.51 29 LYS C O 1
ATOM 3673 N N . PRO C 3 30 ? 31.255 70.245 9.280 1.00 89.50 30 PRO C N 1
ATOM 3674 C CA . PRO C 3 30 ? 32.335 69.341 8.865 1.00 88.00 30 PRO C CA 1
ATOM 3675 C C . PRO C 3 30 ? 33.526 70.042 8.212 1.00 87.31 30 PRO C C 1
ATOM 3676 O O . PRO C 3 30 ? 34.689 69.772 8.534 1.00 86.84 30 PRO C O 1
ATOM 3680 N N . GLU C 3 31 ? 33.221 70.938 7.281 1.00 86.81 31 GLU C N 1
ATOM 3681 C CA . GLU C 3 31 ? 34.245 71.677 6.563 1.00 85.19 31 GLU C CA 1
ATOM 3682 C C . GLU C 3 31 ? 35.100 72.448 7.546 1.00 83.05 31 GLU C C 1
ATOM 3683 O O . GLU C 3 31 ? 36.303 72.585 7.358 1.00 81.98 31 GLU C O 1
ATOM 3689 N N . HIS C 3 32 ? 34.471 72.947 8.600 1.00 81.26 32 HIS C N 1
ATOM 3690 C CA . HIS C 3 32 ? 35.197 73.692 9.615 1.00 81.68 32 HIS C CA 1
ATOM 3691 C C . HIS C 3 32 ? 36.305 72.786 10.164 1.00 77.89 32 HIS C C 1
ATOM 3692 O O . HIS C 3 32 ? 37.494 73.128 10.125 1.00 78.11 32 HIS C O 1
ATOM 3699 N N . VAL C 3 33 ? 35.901 71.622 10.657 1.00 72.07 33 VAL C N 1
ATOM 3700 C CA . VAL C 3 33 ? 36.826 70.646 11.215 1.00 65.34 33 VAL C CA 1
ATOM 3701 C C . VAL C 3 33 ? 37.981 70.397 10.241 1.00 62.23 33 VAL C C 1
ATOM 3702 O O . VAL C 3 33 ? 39.157 70.510 10.610 1.00 59.57 33 VAL C O 1
ATOM 3706 N N . ILE C 3 34 ? 37.642 70.071 8.997 1.00 59.46 34 ILE C N 1
ATOM 3707 C CA . ILE C 3 34 ? 38.653 69.841 7.963 1.00 58.35 34 ILE C CA 1
ATOM 3708 C C . ILE C 3 34 ? 39.605 71.032 7.920 1.00 57.63 34 ILE C C 1
ATOM 3709 O O . ILE C 3 34 ? 40.830 70.885 7.930 1.00 55.28 34 ILE C O 1
ATOM 3714 N N . GLY C 3 35 ? 39.006 72.216 7.871 1.00 58.16 35 GLY C N 1
ATOM 3715 C CA . GLY C 3 35 ? 39.769 73.446 7.848 1.00 57.38 35 GLY C CA 1
ATOM 3716 C C . GLY C 3 35 ? 40.783 73.475 8.969 1.00 56.82 35 GLY C C 1
ATOM 3717 O O . GLY C 3 35 ? 41.990 73.409 8.720 1.00 56.94 35 GLY C O 1
ATOM 3718 N N . VAL C 3 36 ? 40.293 73.568 10.202 1.00 55.93 36 VAL C N 1
ATOM 3719 C CA . VAL C 3 36 ? 41.167 73.600 11.377 1.00 56.71 36 VAL C CA 1
ATOM 3720 C C . VAL C 3 36 ? 42.317 72.635 11.164 1.00 58.16 36 VAL C C 1
ATOM 3721 O O . VAL C 3 36 ? 43.490 73.002 11.262 1.00 59.04 36 VAL C O 1
ATOM 3725 N N . THR C 3 37 ? 41.961 71.392 10.866 1.00 58.54 37 THR C N 1
ATOM 3726 C CA . THR C 3 37 ? 42.952 70.360 10.638 1.00 58.30 37 THR C CA 1
ATOM 3727 C C . THR C 3 37 ? 44.005 70.854 9.656 1.00 58.22 37 THR C C 1
ATOM 3728 O O . THR C 3 37 ? 45.207 70.873 9.975 1.00 58.87 37 THR C O 1
ATOM 3732 N N . VAL C 3 38 ? 43.561 71.267 8.471 1.00 56.01 38 VAL C N 1
ATOM 3733 C CA . VAL C 3 38 ? 44.488 71.759 7.463 1.00 54.74 38 VAL C CA 1
ATOM 3734 C C . VAL C 3 38 ? 45.408 72.851 8.013 1.00 56.02 38 VAL C C 1
ATOM 3735 O O . VAL C 3 38 ? 46.610 72.861 7.725 1.00 55.93 38 VAL C O 1
ATOM 3739 N N . ALA C 3 39 ? 44.831 73.752 8.808 1.00 55.50 39 ALA C N 1
ATOM 3740 C CA . ALA C 3 39 ? 45.565 74.838 9.435 1.00 55.43 39 ALA C CA 1
ATOM 3741 C C . ALA C 3 39 ? 46.695 74.249 10.246 1.00 58.25 39 ALA C C 1
ATOM 3742 O O . ALA C 3 39 ? 47.874 74.590 10.078 1.00 57.78 39 ALA C O 1
ATOM 3744 N N . PHE C 3 40 ? 46.299 73.356 11.143 1.00 61.37 40 PHE C N 1
ATOM 3745 C CA . PHE C 3 40 ? 47.208 72.654 12.038 1.00 63.92 40 PHE C CA 1
ATOM 3746 C C . PHE C 3 40 ? 48.358 71.968 11.284 1.00 64.33 40 PHE C C 1
ATOM 3747 O O . PHE C 3 40 ? 49.529 72.088 11.672 1.00 62.84 40 PHE C O 1
ATOM 3755 N N . VAL C 3 41 ? 48.025 71.254 10.208 1.00 64.15 41 VAL C N 1
ATOM 3756 C CA . VAL C 3 41 ? 49.049 70.567 9.426 1.00 65.58 41 VAL C CA 1
ATOM 3757 C C . VAL C 3 41 ? 50.052 71.560 8.822 1.00 65.50 41 VAL C C 1
ATOM 3758 O O . VAL C 3 41 ? 51.275 71.366 8.938 1.00 64.76 41 VAL C O 1
ATOM 3762 N N . ILE C 3 42 ? 49.522 72.611 8.190 1.00 64.62 42 ILE C N 1
ATOM 3763 C CA . ILE C 3 42 ? 50.326 73.654 7.551 1.00 63.12 42 ILE C CA 1
ATOM 3764 C C . ILE C 3 42 ? 51.229 74.347 8.574 1.00 61.88 42 ILE C C 1
ATOM 3765 O O . ILE C 3 42 ? 52.434 74.517 8.353 1.00 58.61 42 ILE C O 1
ATOM 3770 N N . ILE C 3 43 ? 50.643 74.747 9.698 1.00 62.02 43 ILE C N 1
ATOM 3771 C CA . ILE C 3 43 ? 51.418 75.436 10.724 1.00 62.89 43 ILE C CA 1
ATOM 3772 C C . ILE C 3 43 ? 52.534 74.543 11.255 1.00 63.98 43 ILE C C 1
ATOM 3773 O O . ILE C 3 43 ? 53.686 74.970 11.380 1.00 63.25 43 ILE C O 1
ATOM 3778 N N . GLU C 3 44 ? 52.187 73.292 11.543 1.00 65.20 44 GLU C N 1
ATOM 3779 C CA . GLU C 3 44 ? 53.154 72.346 12.055 1.00 63.55 44 GLU C CA 1
ATOM 3780 C C . GLU C 3 44 ? 54.197 72.004 10.997 1.00 63.68 44 GLU C C 1
ATOM 3781 O O . GLU C 3 44 ? 55.385 71.912 11.293 1.00 63.12 44 GLU C O 1
ATOM 3787 N N . ALA C 3 45 ? 53.758 71.798 9.764 1.00 63.79 45 ALA C N 1
ATOM 3788 C CA . ALA C 3 45 ? 54.705 71.500 8.712 1.00 65.94 45 ALA C CA 1
ATOM 3789 C C . ALA C 3 45 ? 55.751 72.611 8.692 1.00 69.36 45 ALA C C 1
ATOM 3790 O O . ALA C 3 45 ? 56.950 72.340 8.587 1.00 70.26 45 ALA C O 1
ATOM 3792 N N . ILE C 3 46 ? 55.299 73.862 8.802 1.00 72.97 46 ILE C N 1
ATOM 3793 C CA . ILE C 3 46 ? 56.205 75.012 8.802 1.00 74.60 46 ILE C CA 1
ATOM 3794 C C . ILE C 3 46 ? 57.145 74.946 9.985 1.00 76.82 46 ILE C C 1
ATOM 3795 O O . ILE C 3 46 ? 58.353 74.887 9.821 1.00 77.62 46 ILE C O 1
ATOM 3800 N N . LEU C 3 47 ? 56.573 74.979 11.181 1.00 79.30 47 LEU C N 1
ATOM 3801 C CA . LEU C 3 47 ? 57.352 74.918 12.406 1.00 83.08 47 LEU C CA 1
ATOM 3802 C C . LEU C 3 47 ? 58.534 73.954 12.324 1.00 86.64 47 LEU C C 1
ATOM 3803 O O . LEU C 3 47 ? 59.687 74.354 12.484 1.00 87.76 47 LEU C O 1
ATOM 3808 N N . THR C 3 48 ? 58.243 72.684 12.066 1.00 90.44 48 THR C N 1
ATOM 3809 C CA . THR C 3 48 ? 59.274 71.662 12.007 1.00 93.39 48 THR C CA 1
ATOM 3810 C C . THR C 3 48 ? 60.162 71.680 10.782 1.00 96.08 48 THR C C 1
ATOM 3811 O O . THR C 3 48 ? 61.380 71.706 10.906 1.00 96.69 48 THR C O 1
ATOM 3815 N N . TYR C 3 49 ? 59.567 71.664 9.599 1.00 100.14 49 TYR C N 1
ATOM 3816 C CA . TYR C 3 49 ? 60.362 71.639 8.377 1.00 105.39 49 TYR C CA 1
ATOM 3817 C C . TYR C 3 49 ? 60.613 73.021 7.782 1.00 108.86 49 TYR C C 1
ATOM 3818 O O . TYR C 3 49 ? 60.903 73.162 6.589 1.00 109.28 49 TYR C O 1
ATOM 3827 N N . GLY C 3 50 ? 60.510 74.042 8.625 1.00 112.55 50 GLY C N 1
ATOM 3828 C CA . GLY C 3 50 ? 60.738 75.399 8.164 1.00 116.94 50 GLY C CA 1
ATOM 3829 C C . GLY C 3 50 ? 62.221 75.649 7.996 1.00 120.06 50 GLY C C 1
ATOM 3830 O O . GLY C 3 50 ? 62.638 76.369 7.088 1.00 120.48 50 GLY C O 1
ATOM 3831 N N . ARG C 3 51 ? 63.010 75.045 8.883 1.00 122.82 51 ARG C N 1
ATOM 3832 C CA . ARG C 3 51 ? 64.468 75.160 8.869 1.00 124.89 51 ARG C CA 1
ATOM 3833 C C . ARG C 3 51 ? 64.985 74.792 7.468 1.00 126.23 51 ARG C C 1
ATOM 3834 O O . ARG C 3 51 ? 65.398 73.654 7.223 1.00 126.57 51 ARG C O 1
ATOM 3842 N N . PHE C 3 52 ? 64.944 75.763 6.557 1.00 128.23 52 PHE C N 1
ATOM 3843 C CA . PHE C 3 52 ? 65.382 75.578 5.172 1.00 130.18 52 PHE C CA 1
ATOM 3844 C C . PHE C 3 52 ? 64.515 74.570 4.410 1.00 129.81 52 PHE C C 1
ATOM 3845 O O . PHE C 3 52 ? 65.044 73.524 3.974 1.00 128.93 52 PHE C O 1
#